Protein AF-0000000065941366 (afdb_homodimer)

Sequence (722 aa):
MSDAIRPQPGILDIALYEGGKSHVAGIQNALKLSSNENPFGPSPKAKEAFLRSVHTLHRYPSTDHAGLRHAIAEVHGLDPARVICGVGSDEIITFLCQAYAGPHTDVVFTEHGFLMYRISALAVGANPVEVPERERTTDVDAILAACTPHTRLVFLANPNNPTGTMIGQADLARLAAGLPAQAILVLDGAYAEYVPGYDAGRALIEERGNVVMTRTFSKIYGLGGLRVGWGYGPKAIIDVLNRIRGPFNLSTTQLETAEAAVRDQDHVARCRADNARWRIWLAEALAEIGVPSDTSMANFILARFSDTEEAEACDLHLQTQGLIVRRVAGYKLPHCLRITIGDEASCRRVAHAIGQFKRMRMSDAIRPQPGILDIALYEGGKSHVAGIQNALKLSSNENPFGPSPKAKEAFLRSVHTLHRYPSTDHAGLRHAIAEVHGLDPARVICGVGSDEIITFLCQAYAGPHTDVVFTEHGFLMYRISALAVGANPVEVPERERTTDVDAILAACTPHTRLVFLANPNNPTGTMIGQADLARLAAGLPAQAILVLDGAYAEYVPGYDAGRALIEERGNVVMTRTFSKIYGLGGLRVGWGYGPKAIIDVLNRIRGPFNLSTTQLETAEAAVRDQDHVARCRADNARWRIWLAEALAEIGVPSDTSMANFILARFSDTEEAEACDLHLQTQGLIVRRVAGYKLPHCLRITIGDEASCRRVAHAIGQFKRMR

InterPro domains:
  IPR004839 Aminotransferase, class I/classII, large domain [PF00155] (30-354)
  IPR005861 Histidinol-phosphate aminotransferase family [MF_01023] (6-358)
  IPR005861 Histidinol-phosphate aminotransferase family [TIGR01141] (10-356)
  IPR015421 Pyridoxal phosphate-dependent transferase, major domain [G3DSA:3.40.640.10] (42-264)
  IPR015422 Pyridoxal phosphate-dependent transferase, small domain [G3DSA:3.90.1150.10] (26-346)
  IPR015424 Pyridoxal phosphate-dependent transferase [SSF53383] (22-357)
  IPR050106 Histidinol-phosphate aminotransferase [PTHR43643] (26-358)

Solvent-accessible surface area (backbone atoms only — not comparable to full-atom values): 36279 Å² total; per-residue (Å²): 108,60,91,52,58,62,66,44,65,39,37,86,72,42,70,74,85,80,73,59,66,86,74,50,92,93,46,92,80,53,48,77,24,31,74,47,44,31,72,76,33,44,43,71,62,15,52,50,41,39,60,62,37,70,81,46,34,18,44,66,42,66,60,76,49,57,70,36,28,44,42,51,15,65,71,70,73,53,63,38,88,24,43,48,76,31,43,17,34,63,42,49,54,40,42,51,28,55,36,49,43,22,73,84,22,30,35,36,34,46,55,46,42,57,69,64,60,50,49,37,24,21,55,40,26,20,42,66,41,73,25,67,54,55,93,67,28,88,34,61,68,46,51,56,68,68,56,49,97,43,31,26,38,35,49,42,51,43,29,23,50,63,47,10,25,66,81,54,70,67,56,52,51,50,45,63,70,62,48,56,75,40,30,31,39,35,34,33,17,59,31,23,84,56,34,86,90,56,67,48,54,51,72,55,22,76,73,35,63,43,30,32,27,31,28,44,34,30,25,77,47,3,24,29,7,53,30,39,18,28,32,38,36,30,55,71,59,42,55,53,42,57,48,66,47,61,57,56,62,54,24,42,47,49,42,47,17,49,32,39,36,64,68,40,53,67,54,43,51,50,50,37,54,53,42,53,53,48,44,51,50,44,46,52,56,32,37,75,70,70,30,41,51,62,76,46,41,41,61,36,42,29,36,38,44,94,36,44,67,55,28,52,52,50,51,54,52,34,43,77,70,32,36,35,53,20,78,34,47,91,37,73,36,49,25,28,38,35,37,29,44,49,50,71,70,51,40,52,49,50,49,50,53,53,48,53,53,54,68,75,98,109,60,91,52,57,61,65,43,65,39,38,86,72,41,70,75,84,79,73,63,69,86,75,49,93,94,46,91,80,53,47,78,25,32,74,46,42,31,72,76,33,44,41,71,61,14,51,51,42,39,61,62,36,68,81,46,34,19,44,66,41,66,60,77,48,58,70,36,28,45,43,51,15,67,70,69,73,52,62,38,90,24,43,48,76,32,45,17,35,62,42,50,54,41,42,51,29,53,37,49,43,22,72,84,23,30,37,37,34,45,53,45,44,56,68,62,60,50,48,38,25,21,53,42,26,19,42,62,41,73,25,66,55,55,94,67,26,88,36,59,68,46,49,56,69,69,55,47,98,41,31,26,38,36,52,43,51,42,29,23,49,64,46,11,25,67,80,56,70,67,56,52,51,50,45,64,69,63,48,54,74,40,28,32,38,35,34,33,18,59,30,23,84,54,34,87,90,56,68,48,53,51,70,54,25,77,73,36,62,43,30,33,28,32,29,42,33,28,25,76,48,4,25,29,6,53,30,37,17,30,35,41,34,29,54,71,59,41,55,53,43,56,50,65,48,60,58,57,61,53,24,43,46,50,42,47,18,50,33,39,36,65,69,41,54,66,54,44,52,51,50,36,53,52,41,52,53,48,46,52,49,46,47,50,56,32,36,74,70,70,31,40,52,62,78,45,41,39,59,35,41,29,37,38,45,95,36,43,66,55,27,51,52,48,50,53,51,35,45,77,70,33,35,35,53,20,78,34,48,91,37,75,36,49,25,27,37,34,38,29,44,49,49,72,71,51,42,52,49,50,50,49,53,52,48,52,54,55,67,77,98

Structure (mmCIF, N/CA/C/O backbone):
data_AF-0000000065941366-model_v1
#
loop_
_entity.id
_entity.type
_entity.pdbx_description
1 polymer 'Histidinol-phosphate aminotransferase'
#
loop_
_atom_site.group_PDB
_atom_site.id
_atom_site.type_symbol
_atom_site.label_atom_id
_atom_site.label_alt_id
_atom_site.label_comp_id
_atom_site.label_asym_id
_atom_site.label_entity_id
_atom_site.label_seq_id
_atom_site.pdbx_PDB_ins_code
_atom_site.Cartn_x
_atom_site.Cartn_y
_atom_site.Cartn_z
_atom_site.occupancy
_atom_site.B_iso_or_equiv
_atom_site.auth_seq_id
_atom_site.auth_comp_id
_atom_site.auth_asym_id
_atom_site.auth_atom_id
_atom_site.pdbx_PDB_model_num
ATOM 1 N N . MET A 1 1 ? -13.133 2.463 -25.328 1 42.47 1 MET A N 1
ATOM 2 C CA . MET A 1 1 ? -13.719 1.763 -24.188 1 42.47 1 MET A CA 1
ATOM 3 C C . MET A 1 1 ? -15.188 1.45 -24.438 1 42.47 1 MET A C 1
ATOM 5 O O . MET A 1 1 ? -15.914 2.264 -25.016 1 42.47 1 MET A O 1
ATOM 9 N N . SER A 1 2 ? -15.492 0.205 -24.594 1 55.84 2 SER A N 1
ATOM 10 C CA . SER A 1 2 ? -16.922 -0.077 -24.734 1 55.84 2 SER A CA 1
ATOM 11 C C . SER A 1 2 ? -17.734 0.677 -23.703 1 55.84 2 SER A C 1
ATOM 13 O O . SER A 1 2 ? -17.281 0.891 -22.578 1 55.84 2 SER A O 1
ATOM 15 N N . ASP A 1 3 ? -18.594 1.556 -24.031 1 73.06 3 ASP A N 1
ATOM 16 C CA . ASP A 1 3 ? -19.562 2.311 -23.234 1 73.06 3 ASP A CA 1
ATOM 17 C C . ASP A 1 3 ? -20.156 1.446 -22.125 1 73.06 3 ASP A C 1
ATOM 19 O O . ASP A 1 3 ? -20.766 1.965 -21.188 1 73.06 3 ASP A O 1
ATOM 23 N N . ALA A 1 4 ? -19.703 0.08 -22.141 1 87.56 4 ALA A N 1
ATOM 24 C CA . ALA A 1 4 ? -20.359 -0.827 -21.219 1 87.56 4 ALA A CA 1
ATOM 25 C C . ALA A 1 4 ? -19.547 -0.993 -19.938 1 87.56 4 ALA A C 1
ATOM 27 O O . ALA A 1 4 ? -20.109 -1.324 -18.891 1 87.56 4 ALA A O 1
ATOM 28 N N . ILE A 1 5 ? -18.297 -0.745 -19.953 1 91.19 5 ILE A N 1
ATOM 29 C CA . ILE A 1 5 ? -17.453 -0.83 -18.766 1 91.19 5 ILE A CA 1
ATOM 30 C C . ILE A 1 5 ? -17.469 0.506 -18.031 1 91.19 5 ILE A C 1
ATOM 32 O O . ILE A 1 5 ? -16.891 1.489 -18.5 1 91.19 5 ILE A O 1
ATOM 36 N N . ARG A 1 6 ? -18.172 0.552 -16.906 1 89.25 6 ARG A N 1
ATOM 37 C CA . ARG A 1 6 ? -18.359 1.786 -16.141 1 89.25 6 ARG A CA 1
ATOM 38 C C . ARG A 1 6 ? -17.828 1.638 -14.719 1 89.25 6 ARG A C 1
ATOM 40 O O . ARG A 1 6 ? -18.203 0.695 -14.016 1 89.25 6 ARG A O 1
ATOM 47 N N . PRO A 1 7 ? -16.969 2.574 -14.305 1 90.12 7 PRO A N 1
ATOM 48 C CA . PRO A 1 7 ? -16.484 2.52 -12.922 1 90.12 7 PRO A CA 1
ATOM 49 C C . PRO A 1 7 ? -17.594 2.814 -11.906 1 90.12 7 PRO A C 1
ATOM 51 O O . PRO A 1 7 ? -18.656 3.314 -12.273 1 90.12 7 PRO A O 1
ATOM 54 N N . GLN A 1 8 ? -17.297 2.418 -10.672 1 88.88 8 GLN A N 1
ATOM 55 C CA . GLN A 1 8 ? -18.188 2.748 -9.57 1 88.88 8 GLN A CA 1
ATOM 56 C C . GLN A 1 8 ? -18.391 4.254 -9.461 1 88.88 8 GLN A C 1
ATOM 58 O O . GLN A 1 8 ? -17.5 5.035 -9.773 1 88.88 8 GLN A O 1
ATOM 63 N N . PRO A 1 9 ? -19.594 4.621 -9.023 1 84.12 9 PRO A N 1
ATOM 64 C CA . PRO A 1 9 ? -19.875 6.055 -8.922 1 84.12 9 PRO A CA 1
ATOM 65 C C . PRO A 1 9 ? -18.906 6.785 -7.996 1 84.12 9 PRO A C 1
ATOM 67 O O . PRO A 1 9 ? -18.391 6.191 -7.047 1 84.12 9 PRO A O 1
ATOM 70 N N . GLY A 1 10 ? -18.609 7.973 -8.258 1 84.12 10 GLY A N 1
ATOM 71 C CA . GLY A 1 10 ? -17.781 8.82 -7.418 1 84.12 10 GLY A CA 1
ATOM 72 C C . GLY A 1 10 ? -16.328 8.852 -7.855 1 84.12 10 GLY A C 1
ATOM 73 O O . GLY A 1 10 ? -15.617 9.828 -7.605 1 84.12 10 GLY A O 1
ATOM 74 N N . ILE A 1 11 ? -15.898 7.809 -8.539 1 85.25 11 ILE A N 1
ATOM 75 C CA . ILE A 1 11 ? -14.484 7.664 -8.859 1 85.25 11 ILE A CA 1
ATOM 76 C C . ILE A 1 11 ? -14.086 8.695 -9.914 1 85.25 11 ILE A C 1
ATOM 78 O O . ILE A 1 11 ? -13.023 9.305 -9.82 1 85.25 11 ILE A O 1
ATOM 82 N N . LEU A 1 12 ? -14.953 8.992 -10.875 1 83.06 12 LEU A N 1
ATOM 83 C CA . LEU A 1 12 ? -14.633 9.914 -11.953 1 83.06 12 LEU A CA 1
ATOM 84 C C . LEU A 1 12 ? -14.648 11.359 -11.461 1 83.06 12 LEU A C 1
ATOM 86 O O . LEU A 1 12 ? -14.148 12.258 -12.141 1 83.06 12 LEU A O 1
ATOM 90 N N . ASP A 1 13 ? -15.125 11.547 -10.242 1 81.19 13 ASP A N 1
ATOM 91 C CA . ASP A 1 13 ? -15.172 12.883 -9.648 1 81.19 13 ASP A CA 1
ATOM 92 C C . ASP A 1 13 ? -13.883 13.188 -8.891 1 81.19 13 ASP A C 1
ATOM 94 O O . ASP A 1 13 ? -13.695 14.297 -8.398 1 81.19 13 ASP A O 1
ATOM 98 N N . ILE A 1 14 ? -13.078 12.195 -8.875 1 81.38 14 ILE A N 1
ATOM 99 C CA . ILE A 1 14 ? -11.812 12.391 -8.18 1 81.38 14 ILE A CA 1
ATOM 100 C C . ILE A 1 14 ? -10.828 13.133 -9.086 1 81.38 14 ILE A C 1
ATOM 102 O O . ILE A 1 14 ? -10.508 12.656 -10.172 1 81.38 14 ILE A O 1
ATOM 106 N N . ALA A 1 15 ? -10.453 14.305 -8.625 1 75.19 15 ALA A N 1
ATOM 107 C CA . ALA A 1 15 ? -9.359 14.984 -9.312 1 75.19 15 ALA A CA 1
ATOM 108 C C . ALA A 1 15 ? -8.016 14.352 -8.953 1 75.19 15 ALA A C 1
ATOM 110 O O . ALA A 1 15 ? -7.82 13.891 -7.824 1 75.19 15 ALA A O 1
ATOM 111 N N . LEU A 1 16 ? -7.195 14.328 -9.969 1 68.69 16 LEU A N 1
ATOM 112 C CA . LEU A 1 16 ? -5.867 13.805 -9.688 1 68.69 16 LEU A CA 1
ATOM 113 C C . LEU A 1 16 ? -5.176 14.625 -8.602 1 68.69 16 LEU A C 1
ATOM 115 O O . LEU A 1 16 ? -5.324 15.844 -8.555 1 68.69 16 LEU A O 1
ATOM 119 N N . TYR A 1 17 ? -4.484 13.906 -7.754 1 70.56 17 TYR A N 1
ATOM 120 C CA . TYR A 1 17 ? -3.779 14.539 -6.645 1 70.56 17 TYR A CA 1
ATOM 121 C C . TYR A 1 17 ? -2.738 15.531 -7.152 1 70.56 17 TYR A C 1
ATOM 123 O O . TYR A 1 17 ? -1.982 15.227 -8.078 1 70.56 17 TYR A O 1
ATOM 131 N N . GLU A 1 18 ? -2.795 16.672 -6.699 1 67.44 18 GLU A N 1
ATOM 132 C CA . GLU A 1 18 ? -1.773 17.688 -6.973 1 67.44 18 GLU A CA 1
ATOM 133 C C . GLU A 1 18 ? -0.799 17.812 -5.805 1 67.44 18 GLU A C 1
ATOM 135 O O . GLU A 1 18 ? -1.126 18.422 -4.781 1 67.44 18 GLU A O 1
ATOM 140 N N . GLY A 1 19 ? 0.333 17.219 -5.977 1 65.5 19 GLY A N 1
ATOM 141 C CA . GLY A 1 19 ? 1.344 17.297 -4.934 1 65.5 19 GLY A CA 1
ATOM 142 C C . GLY A 1 19 ? 2.143 18.578 -4.965 1 65.5 19 GLY A C 1
ATOM 143 O O . GLY A 1 19 ? 1.927 19.438 -5.836 1 65.5 19 GLY A O 1
ATOM 144 N N . GLY A 1 20 ? 2.91 18.766 -3.967 1 68.38 20 GLY A N 1
ATOM 145 C CA . GLY A 1 20 ? 3.799 19.922 -3.961 1 68.38 20 GLY A CA 1
ATOM 146 C C . GLY A 1 20 ? 4.828 19.875 -5.074 1 68.38 20 GLY A C 1
ATOM 147 O O . GLY A 1 20 ? 5.223 18.812 -5.527 1 68.38 20 GLY A O 1
ATOM 148 N N . LYS A 1 21 ? 5.117 21.078 -5.559 1 72.19 21 LYS A N 1
ATOM 149 C CA . LYS A 1 21 ? 6.184 21.203 -6.547 1 72.19 21 LYS A CA 1
ATOM 150 C C . LYS A 1 21 ? 7.52 20.734 -5.977 1 72.19 21 LYS A C 1
ATOM 152 O O . LYS A 1 21 ? 7.816 20.984 -4.805 1 72.19 21 LYS A O 1
ATOM 157 N N . SER A 1 22 ? 8.227 19.891 -6.707 1 75.5 22 SER A N 1
ATOM 158 C CA . SER A 1 22 ? 9.5 19.375 -6.211 1 75.5 22 SER A CA 1
ATOM 159 C C . SER A 1 22 ? 10.664 19.891 -7.055 1 75.5 22 SER A C 1
ATOM 161 O O . SER A 1 22 ? 11.828 19.719 -6.68 1 75.5 22 SER A O 1
ATOM 163 N N . HIS A 1 23 ? 10.359 20.547 -8.102 1 77.75 23 HIS A N 1
ATOM 164 C CA . HIS A 1 23 ? 11.414 21.062 -8.969 1 77.75 23 HIS A CA 1
ATOM 165 C C . HIS A 1 23 ? 11.047 22.438 -9.523 1 77.75 23 HIS A C 1
ATOM 167 O O . HIS A 1 23 ? 9.867 22.766 -9.633 1 77.75 23 HIS A O 1
ATOM 173 N N . VAL A 1 24 ? 12.039 23.203 -9.555 1 74.69 24 VAL A N 1
ATOM 174 C CA . VAL A 1 24 ? 11.922 24.484 -10.258 1 74.69 24 VAL A CA 1
ATOM 175 C C . VAL A 1 24 ? 12.758 24.438 -11.531 1 74.69 24 VAL A C 1
ATOM 177 O O . VAL A 1 24 ? 13.938 24.062 -11.508 1 74.69 24 VAL A O 1
ATOM 180 N N . ALA A 1 25 ? 12.133 24.844 -12.625 1 71.69 25 ALA A N 1
ATOM 181 C CA . ALA A 1 25 ? 12.812 24.797 -13.914 1 71.69 25 ALA A CA 1
ATOM 182 C C . ALA A 1 25 ? 14.078 25.656 -13.906 1 71.69 25 ALA A C 1
ATOM 184 O O . ALA A 1 25 ? 14.047 26.812 -13.477 1 71.69 25 ALA A O 1
ATOM 185 N N . GLY A 1 26 ? 15.133 24.969 -14.195 1 74.25 26 GLY A N 1
ATOM 186 C CA . GLY A 1 26 ? 16.375 25.719 -14.367 1 74.25 26 GLY A CA 1
ATOM 187 C C . GLY A 1 26 ? 17.203 25.797 -13.094 1 74.25 26 GLY A C 1
ATOM 188 O O . GLY A 1 26 ? 18.297 26.344 -13.102 1 74.25 26 GLY A O 1
ATOM 189 N N . ILE A 1 27 ? 16.641 25.266 -12.016 1 80.12 27 ILE A N 1
ATOM 190 C CA . ILE A 1 27 ? 17.375 25.344 -10.75 1 80.12 27 ILE A CA 1
ATOM 191 C C . ILE A 1 27 ? 17.703 23.922 -10.258 1 80.12 27 ILE A C 1
ATOM 193 O O . ILE A 1 27 ? 16.797 23.125 -10.023 1 80.12 27 ILE A O 1
ATOM 197 N N . GLN A 1 28 ? 18.875 23.484 -10.117 1 73.25 28 GLN A N 1
ATOM 198 C CA . GLN A 1 28 ? 19.328 22.125 -9.82 1 73.25 28 GLN A CA 1
ATOM 199 C C . GLN A 1 28 ? 19.281 21.844 -8.32 1 73.25 28 GLN A C 1
ATOM 201 O O . GLN A 1 28 ? 18.984 20.719 -7.902 1 73.25 28 GLN A O 1
ATOM 206 N N . ASN A 1 29 ? 19.469 22.906 -7.398 1 83.31 29 ASN A N 1
ATOM 207 C CA . ASN A 1 29 ? 19.578 22.656 -5.965 1 83.31 29 ASN A CA 1
ATOM 208 C C . ASN A 1 29 ? 18.547 23.469 -5.18 1 83.31 29 ASN A C 1
ATOM 210 O O . ASN A 1 29 ? 18.891 24.156 -4.215 1 83.31 29 ASN A O 1
ATOM 214 N N . ALA A 1 30 ? 17.359 23.047 -5.582 1 91.5 30 ALA A N 1
ATOM 215 C CA . ALA A 1 30 ? 16.297 23.797 -4.914 1 91.5 30 ALA A CA 1
ATOM 216 C C . ALA A 1 30 ? 16.047 23.25 -3.51 1 91.5 30 ALA A C 1
ATOM 218 O O . ALA A 1 30 ? 16.125 22.047 -3.279 1 91.5 30 ALA A O 1
ATOM 219 N N . LEU A 1 31 ? 15.914 24.203 -2.588 1 95.44 31 LEU A N 1
ATOM 220 C CA . LEU A 1 31 ? 15.516 23.859 -1.228 1 95.44 31 LEU A CA 1
ATOM 221 C C . LEU A 1 31 ? 14.016 23.625 -1.146 1 95.44 31 LEU A C 1
ATOM 223 O O . LEU A 1 31 ? 13.227 24.547 -1.283 1 95.44 31 LEU A O 1
ATOM 227 N N . LYS A 1 32 ? 13.688 22.359 -0.963 1 95.56 32 LYS A N 1
ATOM 228 C CA . LYS A 1 32 ? 12.273 21.969 -0.928 1 95.56 32 LYS A CA 1
ATOM 229 C C . LYS A 1 32 ? 11.711 22.094 0.484 1 95.56 32 LYS A C 1
ATOM 231 O O . LYS A 1 32 ? 12.18 21.422 1.404 1 95.56 32 LYS A O 1
ATOM 236 N N . LEU A 1 33 ? 10.766 22.953 0.687 1 98.12 33 LEU A N 1
ATOM 237 C CA . LEU A 1 33 ? 10.055 23.188 1.939 1 98.12 33 LEU A CA 1
ATOM 238 C C . LEU A 1 33 ? 8.547 23.188 1.72 1 98.12 33 LEU A C 1
ATOM 240 O O . LEU A 1 33 ? 7.828 24 2.301 1 98.12 33 LEU A O 1
ATOM 244 N N . SER A 1 34 ? 8.102 22.25 0.856 1 97.19 34 SER A N 1
ATOM 245 C CA . SER A 1 34 ? 6.707 22.281 0.416 1 97.19 34 SER A CA 1
ATOM 246 C C . SER A 1 34 ? 5.953 21.031 0.891 1 97.19 34 SER A C 1
ATOM 248 O O . SER A 1 34 ? 4.738 20.938 0.709 1 97.19 34 SER A O 1
ATOM 250 N N . SER A 1 35 ? 6.586 20.047 1.577 1 96.62 35 SER A N 1
ATOM 251 C CA . SER A 1 35 ? 5.914 18.766 1.836 1 96.62 35 SER A CA 1
ATOM 252 C C . SER A 1 35 ? 6.074 18.344 3.291 1 96.62 35 SER A C 1
ATOM 254 O O . SER A 1 35 ? 5.91 17.172 3.623 1 96.62 35 SER A O 1
ATOM 256 N N . ASN A 1 36 ? 6.469 19.281 4.133 1 98.19 36 ASN A N 1
ATOM 257 C CA . ASN A 1 36 ? 6.555 19.062 5.57 1 98.19 36 ASN A CA 1
ATOM 258 C C . ASN A 1 36 ? 7.469 17.891 5.906 1 98.19 36 ASN A C 1
ATOM 260 O O . ASN A 1 36 ? 7.141 17.062 6.766 1 98.19 36 ASN A O 1
ATOM 264 N N . GLU A 1 37 ? 8.594 17.797 5.195 1 98 37 GLU A N 1
ATOM 265 C CA . GLU A 1 37 ? 9.578 16.75 5.418 1 98 37 GLU A CA 1
ATOM 266 C C . GLU A 1 37 ? 10.539 17.125 6.547 1 98 37 GLU A C 1
ATOM 268 O O . GLU A 1 37 ? 10.797 18.297 6.789 1 98 37 GLU A O 1
ATOM 273 N N . ASN A 1 38 ? 10.984 16.109 7.27 1 98.31 38 ASN A N 1
ATOM 274 C CA . ASN A 1 38 ? 11.969 16.328 8.32 1 98.31 38 ASN A CA 1
ATOM 275 C C . ASN A 1 38 ? 13.344 16.672 7.75 1 98.31 38 ASN A C 1
ATOM 277 O O . ASN A 1 38 ? 13.93 15.867 7.02 1 98.31 38 ASN A O 1
ATOM 281 N N . PRO A 1 39 ? 13.859 17.844 8.055 1 96.88 39 PRO A N 1
ATOM 282 C CA . PRO A 1 39 ? 15.141 18.25 7.461 1 96.88 39 PRO A CA 1
ATOM 283 C C . PRO A 1 39 ? 16.297 17.375 7.922 1 96.88 39 PRO A C 1
ATOM 285 O O . PRO A 1 39 ? 17.344 17.328 7.266 1 96.88 39 PRO A O 1
ATOM 288 N N . PHE A 1 40 ? 16.141 16.656 8.969 1 97.25 40 PHE A N 1
ATOM 289 C CA . PHE A 1 40 ? 17.234 15.859 9.516 1 97.25 40 PHE A CA 1
ATOM 290 C C . PHE A 1 40 ? 17.156 14.422 9.023 1 97.25 40 PHE A C 1
ATOM 292 O O . PHE A 1 40 ? 18.078 13.633 9.25 1 97.25 40 PHE A O 1
ATOM 299 N N . GLY A 1 41 ? 16.062 14.055 8.414 1 97.94 41 GLY A N 1
ATOM 300 C CA . GLY A 1 41 ? 15.906 12.68 7.965 1 97.94 41 GLY A CA 1
ATOM 301 C C . GLY A 1 41 ? 15.695 11.703 9.109 1 97.94 41 GLY A C 1
ATOM 302 O O . GLY A 1 41 ? 15.398 12.109 10.234 1 97.94 41 GLY A O 1
ATOM 303 N N . PRO A 1 42 ? 15.734 10.391 8.789 1 98.56 42 PRO A N 1
ATOM 304 C CA . PRO A 1 42 ? 15.562 9.375 9.828 1 98.56 42 PRO A CA 1
ATOM 305 C C . PRO A 1 42 ? 16.781 9.258 10.75 1 98.56 42 PRO A C 1
ATOM 307 O O . PRO A 1 42 ? 17.875 9.711 10.391 1 98.56 42 PRO A O 1
ATOM 310 N N . SER A 1 43 ? 16.594 8.672 11.891 1 98.56 43 SER A N 1
ATOM 311 C CA . SER A 1 43 ? 17.688 8.438 12.828 1 98.56 43 SER A CA 1
ATOM 312 C C . SER A 1 43 ? 18.734 7.504 12.242 1 98.56 43 SER A C 1
ATOM 314 O O . SER A 1 43 ? 18.422 6.691 11.367 1 98.56 43 SER A O 1
ATOM 316 N N . PRO A 1 44 ? 19.953 7.598 12.742 1 98.31 44 PRO A N 1
ATOM 317 C CA . PRO A 1 44 ? 20.984 6.652 12.312 1 98.31 44 PRO A CA 1
ATOM 318 C C . PRO A 1 44 ? 20.594 5.195 12.562 1 98.31 44 PRO A C 1
ATOM 320 O O . PRO A 1 44 ? 20.922 4.316 11.758 1 98.31 44 PRO A O 1
ATOM 323 N N . LYS A 1 45 ? 19.844 4.938 13.641 1 98.69 45 LYS A N 1
ATOM 324 C CA . LYS A 1 45 ? 19.391 3.582 13.945 1 98.69 45 LYS A CA 1
ATOM 325 C C . LYS A 1 45 ? 18.406 3.084 12.883 1 98.69 45 LYS A C 1
ATOM 327 O O . LYS A 1 45 ? 18.438 1.911 12.508 1 98.69 45 LYS A O 1
ATOM 332 N N . ALA A 1 46 ? 17.516 3.936 12.422 1 98.81 46 ALA A N 1
ATOM 333 C CA . ALA A 1 46 ? 16.578 3.588 11.352 1 98.81 46 ALA A CA 1
ATOM 334 C C . ALA A 1 46 ? 17.312 3.312 10.047 1 98.81 46 ALA A C 1
ATOM 336 O O . ALA A 1 46 ? 17 2.355 9.336 1 98.81 46 ALA A O 1
ATOM 337 N N . LYS A 1 47 ? 18.328 4.145 9.719 1 98.69 47 LYS A N 1
ATOM 338 C CA . LYS A 1 47 ? 19.125 3.941 8.508 1 98.69 47 LYS A CA 1
ATOM 339 C C . LYS A 1 47 ? 19.859 2.604 8.547 1 98.69 47 LYS A C 1
ATOM 341 O O . LYS A 1 47 ? 19.953 1.911 7.527 1 98.69 47 LYS A O 1
ATOM 346 N N . GLU A 1 48 ? 20.375 2.262 9.703 1 98.69 48 GLU A N 1
ATOM 347 C CA . GLU A 1 48 ? 21.062 0.985 9.859 1 98.69 48 GLU A CA 1
ATOM 348 C C . GLU A 1 48 ? 20.109 -0.188 9.617 1 98.69 48 GLU A C 1
ATOM 350 O O . GLU A 1 48 ? 20.469 -1.151 8.938 1 98.69 48 GLU A O 1
ATOM 355 N N . ALA A 1 49 ? 18.938 -0.135 10.219 1 98.69 49 ALA A N 1
ATOM 356 C CA . ALA A 1 49 ? 17.938 -1.18 10.016 1 98.69 49 ALA A CA 1
ATOM 357 C C . ALA A 1 49 ? 17.562 -1.306 8.539 1 98.69 49 ALA A C 1
ATOM 359 O O . ALA A 1 49 ? 17.438 -2.416 8.023 1 98.69 49 ALA A O 1
ATOM 360 N N . PHE A 1 50 ? 17.5 -0.139 7.891 1 98.75 50 PHE A N 1
ATOM 361 C CA . PHE A 1 50 ? 17.203 -0.108 6.461 1 98.75 50 PHE A CA 1
ATOM 362 C C . PHE A 1 50 ? 18.281 -0.846 5.676 1 98.75 50 PHE A C 1
ATOM 364 O O . PHE A 1 50 ? 17.984 -1.729 4.871 1 98.75 50 PHE A O 1
ATOM 371 N N . LEU A 1 51 ? 19.453 -0.505 5.914 1 98.69 51 LEU A N 1
ATOM 372 C CA . LEU A 1 51 ? 20.578 -1.063 5.164 1 98.69 51 LEU A CA 1
ATOM 373 C C . LEU A 1 51 ? 20.688 -2.568 5.391 1 98.69 51 LEU A C 1
ATOM 375 O O . LEU A 1 51 ? 21 -3.318 4.461 1 98.69 51 LEU A O 1
ATOM 379 N N . ARG A 1 52 ? 20.375 -3.07 6.523 1 98.06 52 ARG A N 1
ATOM 380 C CA . ARG A 1 52 ? 20.469 -4.488 6.852 1 98.06 52 ARG A CA 1
ATOM 381 C C . ARG A 1 52 ? 19.422 -5.293 6.098 1 98.06 52 ARG A C 1
ATOM 383 O O . ARG A 1 52 ? 19.625 -6.473 5.797 1 98.06 52 ARG A O 1
ATOM 390 N N . SER A 1 53 ? 18.344 -4.66 5.738 1 97.81 53 SER A N 1
ATOM 391 C CA . SER A 1 53 ? 17.219 -5.371 5.129 1 97.81 53 SER A CA 1
ATOM 392 C C . SER A 1 53 ? 17.531 -5.762 3.689 1 97.81 53 SER A C 1
ATOM 394 O O . SER A 1 53 ? 16.812 -6.566 3.092 1 97.81 53 SER A O 1
ATOM 396 N N . VAL A 1 54 ? 18.703 -5.27 3.131 1 98 54 VAL A N 1
ATOM 397 C CA . VAL A 1 54 ? 19.078 -5.547 1.75 1 98 54 VAL A CA 1
ATOM 398 C C . VAL A 1 54 ? 19.266 -7.051 1.557 1 98 54 VAL A C 1
ATOM 400 O O . VAL A 1 54 ? 19.062 -7.57 0.454 1 98 54 VAL A O 1
ATOM 403 N N . HIS A 1 55 ? 19.438 -7.797 2.611 1 95.69 55 HIS A N 1
ATOM 404 C CA . HIS A 1 55 ? 19.797 -9.211 2.541 1 95.69 55 HIS A CA 1
ATOM 405 C C . HIS A 1 55 ? 18.547 -10.086 2.449 1 95.69 55 HIS A C 1
ATOM 407 O O . HIS A 1 55 ? 18.641 -11.273 2.145 1 95.69 55 HIS A O 1
ATOM 413 N N . THR A 1 56 ? 17.375 -9.531 2.602 1 94.88 56 THR A N 1
ATOM 414 C CA . THR A 1 56 ? 16.172 -10.352 2.643 1 94.88 56 THR A CA 1
ATOM 415 C C . THR A 1 56 ? 15.094 -9.773 1.73 1 94.88 56 THR A C 1
ATOM 417 O O . THR A 1 56 ? 13.906 -9.945 1.981 1 94.88 56 THR A O 1
ATOM 420 N N . LEU A 1 57 ? 15.477 -9.055 0.703 1 97.56 57 LEU A N 1
ATOM 421 C CA . LEU A 1 57 ? 14.539 -8.375 -0.186 1 97.56 57 LEU A CA 1
ATOM 422 C C . LEU A 1 57 ? 13.664 -9.383 -0.922 1 97.56 57 LEU A C 1
ATOM 424 O O . LEU A 1 57 ? 12.602 -9.031 -1.434 1 97.56 57 LEU A O 1
ATOM 428 N N . HIS A 1 58 ? 14.062 -10.656 -0.984 1 96.94 58 HIS A N 1
ATOM 429 C CA . HIS A 1 58 ? 13.32 -11.672 -1.728 1 96.94 58 HIS A CA 1
ATOM 430 C C . HIS A 1 58 ? 12.336 -12.398 -0.823 1 96.94 58 HIS A C 1
ATOM 432 O O . HIS A 1 58 ? 11.469 -13.141 -1.307 1 96.94 58 HIS A O 1
ATOM 438 N N . ARG A 1 59 ? 12.438 -12.211 0.459 1 95.5 59 ARG A N 1
ATOM 439 C CA . ARG A 1 59 ? 11.586 -12.914 1.415 1 95.5 59 ARG A CA 1
ATOM 440 C C . ARG A 1 59 ? 10.328 -12.102 1.723 1 95.5 59 ARG A C 1
ATOM 442 O O . ARG A 1 59 ? 10.414 -10.922 2.057 1 95.5 59 ARG A O 1
ATOM 449 N N . TYR A 1 60 ? 9.18 -12.75 1.62 1 95.06 60 TYR A N 1
ATOM 450 C CA . TYR A 1 60 ? 7.922 -12.086 1.946 1 95.06 60 TYR A CA 1
ATOM 451 C C . TYR A 1 60 ? 7.902 -11.641 3.404 1 95.06 60 TYR A C 1
ATOM 453 O O . TYR A 1 60 ? 8.406 -12.352 4.281 1 95.06 60 TYR A O 1
ATOM 461 N N . PRO A 1 61 ? 7.309 -10.516 3.654 1 94.75 61 PRO A N 1
ATOM 462 C CA . PRO A 1 61 ? 7.188 -10.016 5.027 1 94.75 61 PRO A CA 1
ATOM 463 C C . PRO A 1 61 ? 6.16 -10.797 5.848 1 94.75 61 PRO A C 1
ATOM 465 O O . PRO A 1 61 ? 5.379 -11.57 5.289 1 94.75 61 PRO A O 1
ATOM 468 N N . SER A 1 62 ? 6.332 -10.586 7.129 1 89.75 62 SER A N 1
ATOM 469 C CA . SER A 1 62 ? 5.238 -11.047 7.973 1 89.75 62 SER A CA 1
ATOM 470 C C . SER A 1 62 ? 3.93 -10.352 7.621 1 89.75 62 SER A C 1
ATOM 472 O O . SER A 1 62 ? 3.93 -9.188 7.215 1 89.75 62 SER A O 1
ATOM 474 N N . THR A 1 63 ? 2.857 -11.047 7.84 1 90.88 63 THR A N 1
ATOM 475 C CA . THR A 1 63 ? 1.567 -10.5 7.438 1 90.88 63 THR A CA 1
ATOM 476 C C . THR A 1 63 ? 0.896 -9.789 8.609 1 90.88 63 THR A C 1
ATOM 478 O O . THR A 1 63 ? -0.012 -8.977 8.414 1 90.88 63 THR A O 1
ATOM 481 N N . ASP A 1 64 ? 1.369 -10.047 9.828 1 92.19 64 ASP A N 1
ATOM 482 C CA . ASP A 1 64 ? 0.646 -9.508 10.977 1 92.19 64 ASP A CA 1
ATOM 483 C C . ASP A 1 64 ? 1.306 -8.234 11.484 1 92.19 64 ASP A C 1
ATOM 485 O O . ASP A 1 64 ? 0.779 -7.57 12.383 1 92.19 64 ASP A O 1
ATOM 489 N N . HIS A 1 65 ? 2.496 -7.883 11 1 96.5 65 HIS A N 1
ATOM 490 C CA . HIS A 1 65 ? 3.211 -6.668 11.375 1 96.5 65 HIS A CA 1
ATOM 491 C C . HIS A 1 65 ? 3.518 -6.648 12.867 1 96.5 65 HIS A C 1
ATOM 493 O O . HIS A 1 65 ? 3.564 -5.582 13.484 1 96.5 65 HIS A O 1
ATOM 499 N N . ALA A 1 66 ? 3.678 -7.828 13.492 1 96.44 66 ALA A N 1
ATOM 500 C CA . ALA A 1 66 ? 3.738 -7.938 14.945 1 96.44 66 ALA A CA 1
ATOM 501 C C . ALA A 1 66 ? 4.891 -7.113 15.508 1 96.44 66 ALA A C 1
ATOM 503 O O . ALA A 1 66 ? 4.727 -6.395 16.5 1 96.44 66 ALA A O 1
ATOM 504 N N . GLY A 1 67 ? 6.074 -7.254 14.883 1 97.88 67 GLY A N 1
ATOM 505 C CA . GLY A 1 67 ? 7.219 -6.5 15.375 1 97.88 67 GLY A CA 1
ATOM 506 C C . GLY A 1 67 ? 6.961 -5.008 15.461 1 97.88 67 GLY A C 1
ATOM 507 O O . GLY A 1 67 ? 7.203 -4.391 16.5 1 97.88 67 GLY A O 1
ATOM 508 N N . LEU A 1 68 ? 6.438 -4.395 14.43 1 98.69 68 LEU A N 1
ATOM 509 C CA . LEU A 1 68 ? 6.176 -2.961 14.383 1 98.69 68 LEU A CA 1
ATOM 510 C C . LEU A 1 68 ? 5.035 -2.588 15.328 1 98.69 68 LEU A C 1
ATOM 512 O O . LEU A 1 68 ? 5.121 -1.59 16.047 1 98.69 68 LEU A O 1
ATOM 516 N N . ARG A 1 69 ? 3.945 -3.369 15.32 1 98.69 69 ARG A N 1
ATOM 517 C CA . ARG A 1 69 ? 2.834 -3.104 16.219 1 98.69 69 ARG A CA 1
ATOM 518 C C . ARG A 1 69 ? 3.303 -3.07 17.672 1 98.69 69 ARG A C 1
ATOM 520 O O . ARG A 1 69 ? 2.908 -2.189 18.438 1 98.69 69 ARG A O 1
ATOM 527 N N . HIS A 1 70 ? 4.164 -3.998 18.062 1 98.69 70 HIS A N 1
ATOM 528 C CA . HIS A 1 70 ? 4.66 -4.059 19.438 1 98.69 70 HIS A CA 1
ATOM 529 C C . HIS A 1 70 ? 5.57 -2.871 19.734 1 98.69 70 HIS A C 1
ATOM 531 O O . HIS A 1 70 ? 5.523 -2.32 20.844 1 98.69 70 HIS A O 1
ATOM 537 N N . ALA A 1 71 ? 6.402 -2.51 18.797 1 98.88 71 ALA A N 1
ATOM 538 C CA . ALA A 1 71 ? 7.281 -1.36 19 1 98.88 71 ALA A CA 1
ATOM 539 C C . ALA A 1 71 ? 6.473 -0.084 19.234 1 98.88 71 ALA A C 1
ATOM 541 O O . ALA A 1 71 ? 6.766 0.691 20.141 1 98.88 71 ALA A O 1
ATOM 542 N N . ILE A 1 72 ? 5.453 0.141 18.422 1 98.81 72 ILE A N 1
ATOM 543 C CA . ILE A 1 72 ? 4.578 1.3 18.547 1 98.81 72 ILE A CA 1
ATOM 544 C C . ILE A 1 72 ? 3.883 1.275 19.906 1 98.81 72 ILE A C 1
ATOM 546 O O . ILE A 1 72 ? 3.846 2.289 20.609 1 98.81 72 ILE A O 1
ATOM 550 N N . ALA A 1 73 ? 3.369 0.118 20.234 1 98.69 73 ALA A N 1
ATOM 551 C CA . ALA A 1 73 ? 2.65 -0.043 21.484 1 98.69 73 ALA A CA 1
ATOM 552 C C . ALA A 1 73 ? 3.561 0.247 22.672 1 98.69 73 ALA A C 1
ATOM 554 O O . ALA A 1 73 ? 3.139 0.876 23.656 1 98.69 73 ALA A O 1
ATOM 555 N N . GLU A 1 74 ? 4.754 -0.24 22.609 1 98.5 74 GLU A N 1
ATOM 556 C CA . GLU A 1 74 ? 5.738 -0.019 23.672 1 98.5 74 GLU A CA 1
ATOM 557 C C . GLU A 1 74 ? 6.012 1.469 23.875 1 98.5 74 GLU A C 1
ATOM 559 O O . GLU A 1 74 ? 6 1.962 25 1 98.5 74 GLU A O 1
ATOM 564 N N . VAL A 1 75 ? 6.16 2.178 22.875 1 98.25 75 VAL A N 1
ATOM 565 C CA . VAL A 1 75 ? 6.574 3.574 22.922 1 98.25 75 VAL A CA 1
ATOM 566 C C . VAL A 1 75 ? 5.395 4.449 23.344 1 98.25 75 VAL A C 1
ATOM 568 O O . VAL A 1 75 ? 5.562 5.414 24.094 1 98.25 75 VAL A O 1
ATOM 571 N N . HIS A 1 76 ? 4.184 4.113 22.922 1 97.88 76 HIS A N 1
ATOM 572 C CA . HIS A 1 76 ? 3.039 5 23.109 1 97.88 76 HIS A CA 1
ATOM 573 C C . HIS A 1 76 ? 2.121 4.488 24.203 1 97.88 76 HIS A C 1
ATOM 575 O O . HIS A 1 76 ? 1.118 5.125 24.531 1 97.88 76 HIS A O 1
ATOM 581 N N . GLY A 1 77 ? 2.453 3.369 24.812 1 97.69 77 GLY A N 1
ATOM 582 C CA . GLY A 1 77 ? 1.622 2.809 25.859 1 97.69 77 GLY A CA 1
ATOM 583 C C . GLY A 1 77 ? 0.272 2.328 25.359 1 97.69 77 GLY A C 1
ATOM 584 O O . GLY A 1 77 ? -0.766 2.693 25.922 1 97.69 77 GLY A O 1
ATOM 585 N N . LEU A 1 78 ? 0.281 1.486 24.344 1 98.62 78 LEU A N 1
ATOM 586 C CA . LEU A 1 78 ? -0.949 1.031 23.703 1 98.62 78 LEU A CA 1
ATOM 587 C C . LEU A 1 78 ? -1.065 -0.488 23.781 1 98.62 78 LEU A C 1
ATOM 589 O O . LEU A 1 78 ? -0.124 -1.17 24.188 1 98.62 78 LEU A O 1
ATOM 593 N N . ASP A 1 79 ? -2.24 -1.019 23.484 1 98.5 79 ASP A N 1
ATOM 594 C CA . ASP A 1 79 ? -2.449 -2.434 23.188 1 98.5 79 ASP A CA 1
ATOM 595 C C . ASP A 1 79 ? -2.051 -2.756 21.75 1 98.5 79 ASP A C 1
ATOM 597 O O . ASP A 1 79 ? -2.691 -2.291 20.797 1 98.5 79 ASP A O 1
ATOM 601 N N . PRO A 1 80 ? -1.035 -3.564 21.578 1 98.56 80 PRO A N 1
ATOM 602 C CA . PRO A 1 80 ? -0.572 -3.838 20.219 1 98.56 80 PRO A CA 1
ATOM 603 C C . PRO A 1 80 ? -1.646 -4.488 19.359 1 98.56 80 PRO A C 1
ATOM 605 O O . PRO A 1 80 ? -1.621 -4.352 18.125 1 98.56 80 PRO A O 1
ATOM 608 N N . ALA A 1 81 ? -2.617 -5.191 19.922 1 97.75 81 ALA A N 1
ATOM 609 C CA . ALA A 1 81 ? -3.684 -5.859 19.172 1 97.75 81 ALA A CA 1
ATOM 610 C C . ALA A 1 81 ? -4.629 -4.844 18.547 1 97.75 81 ALA A C 1
ATOM 612 O O . ALA A 1 81 ? -5.426 -5.191 17.656 1 97.75 81 ALA A O 1
ATOM 613 N N . ARG A 1 82 ? -4.523 -3.582 19 1 98.44 82 ARG A N 1
ATOM 614 C CA . ARG A 1 82 ? -5.406 -2.531 18.5 1 98.44 82 ARG A CA 1
ATOM 615 C C . ARG A 1 82 ? -4.652 -1.557 17.609 1 98.44 82 ARG A C 1
ATOM 617 O O . ARG A 1 82 ? -5.137 -0.461 17.312 1 98.44 82 ARG A O 1
ATOM 624 N N . VAL A 1 83 ? -3.404 -1.954 17.234 1 98.75 83 VAL A N 1
ATOM 625 C CA . VAL A 1 83 ? -2.592 -1.165 16.328 1 98.75 83 VAL A CA 1
ATOM 626 C C . VAL A 1 83 ? -2.672 -1.763 14.922 1 98.75 83 VAL A C 1
ATOM 628 O O . VAL A 1 83 ? -2.561 -2.979 14.75 1 98.75 83 VAL A O 1
ATOM 631 N N . ILE A 1 84 ? -2.932 -0.926 13.906 1 98.5 84 ILE A N 1
ATOM 632 C CA . ILE A 1 84 ? -2.875 -1.336 12.5 1 98.5 84 ILE A CA 1
ATOM 633 C C . ILE A 1 84 ? -1.817 -0.517 11.766 1 98.5 84 ILE A C 1
ATOM 635 O O . ILE A 1 84 ? -1.635 0.67 12.055 1 98.5 84 ILE A O 1
ATOM 639 N N . CYS A 1 85 ? -1.08 -1.142 10.859 1 98.62 85 CYS A N 1
ATOM 640 C CA . CYS A 1 85 ? -0.048 -0.458 10.094 1 98.62 85 CYS A CA 1
ATOM 641 C C . CYS A 1 85 ? -0.44 -0.361 8.625 1 98.62 85 CYS A C 1
ATOM 643 O O . CYS A 1 85 ? -1.153 -1.224 8.109 1 98.62 85 CYS A O 1
ATOM 645 N N . GLY A 1 86 ? -0.02 0.7 7.984 1 98.19 86 GLY A N 1
ATOM 646 C CA . GLY A 1 86 ? -0.361 0.931 6.59 1 98.19 86 GLY A CA 1
ATOM 647 C C . GLY A 1 86 ? 0.702 1.708 5.836 1 98.19 86 GLY A C 1
ATOM 648 O O . GLY A 1 86 ? 1.657 2.205 6.434 1 98.19 86 GLY A O 1
ATOM 649 N N . VAL A 1 87 ? 0.569 1.748 4.512 1 98.06 87 VAL A N 1
ATOM 650 C CA . VAL A 1 87 ? 1.429 2.549 3.645 1 98.06 87 VAL A CA 1
ATOM 651 C C . VAL A 1 87 ? 1.138 4.031 3.855 1 98.06 87 VAL A C 1
ATOM 653 O O . VAL A 1 87 ? 0.445 4.656 3.049 1 98.06 87 VAL A O 1
ATOM 656 N N . GLY A 1 88 ? 1.757 4.57 4.906 1 97.38 88 GLY A N 1
ATOM 657 C CA . GLY A 1 88 ? 1.341 5.875 5.398 1 97.38 88 GLY A CA 1
ATOM 658 C C . GLY A 1 88 ? -0.006 5.848 6.094 1 97.38 88 GLY A C 1
ATOM 659 O O . GLY A 1 88 ? -0.737 4.859 6.008 1 97.38 88 GLY A O 1
ATOM 660 N N . SER A 1 89 ? -0.276 6.945 6.805 1 97.69 89 SER A N 1
ATOM 661 C CA . SER A 1 89 ? -1.602 7.035 7.406 1 97.69 89 SER A CA 1
ATOM 662 C C . SER A 1 89 ? -2.688 7.152 6.344 1 97.69 89 SER A C 1
ATOM 664 O O . SER A 1 89 ? -3.859 6.879 6.609 1 97.69 89 SER A O 1
ATOM 666 N N . ASP A 1 90 ? -2.303 7.5 5.113 1 96.56 90 ASP A N 1
ATOM 667 C CA . ASP A 1 90 ? -3.234 7.594 3.994 1 96.56 90 ASP A CA 1
ATOM 668 C C . ASP A 1 90 ? -3.971 6.273 3.779 1 96.56 90 ASP A C 1
ATOM 670 O O . ASP A 1 90 ? -5.176 6.266 3.512 1 96.56 90 ASP A O 1
ATOM 674 N N . GLU A 1 91 ? -3.221 5.219 3.908 1 97.56 91 GLU A N 1
ATOM 675 C CA . GLU A 1 91 ? -3.865 3.934 3.654 1 97.56 91 GLU A CA 1
ATOM 676 C C . GLU A 1 91 ? -4.891 3.607 4.734 1 97.56 91 GLU A C 1
ATOM 678 O O . GLU A 1 91 ? -5.93 3.002 4.449 1 97.56 91 GLU A O 1
ATOM 683 N N . ILE A 1 92 ? -4.621 4.008 5.965 1 98.38 92 ILE A N 1
ATOM 684 C CA . ILE A 1 92 ? -5.574 3.779 7.047 1 98.38 92 ILE A CA 1
ATOM 685 C C . ILE A 1 92 ? -6.84 4.598 6.805 1 98.38 92 ILE A C 1
ATOM 687 O O . ILE A 1 92 ? -7.949 4.117 7.035 1 98.38 92 ILE A O 1
ATOM 691 N N . ILE A 1 93 ? -6.668 5.836 6.355 1 98.38 93 ILE A N 1
ATOM 692 C CA . ILE A 1 93 ? -7.801 6.684 5.996 1 98.38 93 ILE A CA 1
ATOM 693 C C . ILE A 1 93 ? -8.625 6 4.91 1 98.38 93 ILE A C 1
ATOM 695 O O . ILE A 1 93 ? -9.859 5.949 5 1 98.38 93 ILE A O 1
ATOM 699 N N . THR A 1 94 ? -7.965 5.43 3.959 1 97 94 THR A N 1
ATOM 700 C CA . THR A 1 94 ? -8.625 4.719 2.873 1 97 94 THR A CA 1
ATOM 701 C C . THR A 1 94 ? -9.406 3.518 3.408 1 97 94 THR A C 1
ATOM 703 O O . THR A 1 94 ? -10.555 3.299 3.029 1 97 94 THR A O 1
ATOM 706 N N . PHE A 1 95 ? -8.773 2.729 4.336 1 97.12 95 PHE A N 1
ATOM 707 C CA . PHE A 1 95 ? -9.438 1.574 4.93 1 97.12 95 PHE A CA 1
ATOM 708 C C . PHE A 1 95 ? -10.711 1.998 5.648 1 97.12 95 PHE A C 1
ATOM 710 O O . PHE A 1 95 ? -11.742 1.334 5.535 1 97.12 95 PHE A O 1
ATOM 717 N N . LEU A 1 96 ? -10.609 3.078 6.379 1 98.44 96 LEU A N 1
ATOM 718 C CA . LEU A 1 96 ? -11.75 3.555 7.148 1 98.44 96 LEU A CA 1
ATOM 719 C C . LEU A 1 96 ? -12.906 3.926 6.223 1 98.44 96 LEU A C 1
ATOM 721 O O . LEU A 1 96 ? -14.062 3.566 6.488 1 98.44 96 LEU A O 1
ATOM 725 N N . CYS A 1 97 ? -12.625 4.594 5.168 1 97.56 97 CYS A N 1
ATOM 726 C CA . CYS A 1 97 ? -13.672 4.949 4.211 1 97.56 97 CYS A CA 1
ATOM 727 C C . CYS A 1 97 ? -14.258 3.707 3.555 1 97.56 97 CYS A C 1
ATOM 729 O O . CYS A 1 97 ? -15.477 3.57 3.455 1 97.56 97 CYS A O 1
ATOM 731 N N . GLN A 1 98 ? -13.414 2.801 3.156 1 95 98 GLN A N 1
ATOM 732 C CA . GLN A 1 98 ? -13.859 1.573 2.508 1 95 98 GLN A CA 1
ATOM 733 C C . GLN A 1 98 ? -14.75 0.753 3.436 1 95 98 GLN A C 1
ATOM 735 O O . GLN A 1 98 ? -15.742 0.165 2.994 1 95 98 GLN A O 1
ATOM 740 N N . ALA A 1 99 ? -14.383 0.739 4.648 1 96.25 99 ALA A N 1
ATOM 741 C CA . ALA A 1 99 ? -15.055 -0.125 5.617 1 96.25 99 ALA A CA 1
ATOM 742 C C . ALA A 1 99 ? -16.391 0.469 6.047 1 96.25 99 ALA A C 1
ATOM 744 O O . ALA A 1 99 ? -17.344 -0.264 6.316 1 96.25 99 ALA A O 1
ATOM 745 N N . TYR A 1 100 ? -16.5 1.835 6.098 1 97.5 100 TYR A N 1
ATOM 746 C CA . TYR A 1 100 ? -17.625 2.355 6.867 1 97.5 100 TYR A CA 1
ATOM 747 C C . TYR A 1 100 ? -18.422 3.377 6.055 1 97.5 100 TYR A C 1
ATOM 749 O O . TYR A 1 100 ? -19.484 3.828 6.48 1 97.5 100 TYR A O 1
ATOM 757 N N . ALA A 1 101 ? -17.922 3.773 4.918 1 96.25 101 ALA A N 1
ATOM 758 C CA . ALA A 1 101 ? -18.641 4.746 4.09 1 96.25 101 ALA A CA 1
ATOM 759 C C . ALA A 1 101 ? -18.969 4.16 2.719 1 96.25 101 ALA A C 1
ATOM 761 O O . ALA A 1 101 ? -18.484 3.086 2.361 1 96.25 101 ALA A O 1
ATOM 762 N N . GLY A 1 102 ? -19.828 4.785 1.963 1 93.75 102 GLY A N 1
ATOM 763 C CA . GLY A 1 102 ? -20.312 4.383 0.649 1 93.75 102 GLY A CA 1
ATOM 764 C C . GLY A 1 102 ? -21.422 5.27 0.122 1 93.75 102 GLY A C 1
ATOM 765 O O . GLY A 1 102 ? -21.656 6.359 0.644 1 93.75 102 GLY A O 1
ATOM 766 N N . PRO A 1 103 ? -22.047 4.781 -0.958 1 91.94 103 PRO A N 1
ATOM 767 C CA . PRO A 1 103 ? -23.156 5.562 -1.51 1 91.94 103 PRO A CA 1
ATOM 768 C C . PRO A 1 103 ? -24.203 5.91 -0.463 1 91.94 103 PRO A C 1
ATOM 770 O O . PRO A 1 103 ? -24.562 5.066 0.364 1 91.94 103 PRO A O 1
ATOM 773 N N . HIS A 1 104 ? -24.578 7.16 -0.398 1 94.25 104 HIS A N 1
ATOM 774 C CA . HIS A 1 104 ? -25.672 7.684 0.421 1 94.25 104 HIS A CA 1
ATOM 775 C C . HIS A 1 104 ? -25.219 7.891 1.863 1 94.25 104 HIS A C 1
ATOM 777 O O . HIS A 1 104 ? -26.062 8.039 2.762 1 94.25 104 HIS A O 1
ATOM 783 N N . THR A 1 105 ? -23.922 7.82 2.084 1 96.94 105 THR A N 1
ATOM 784 C CA . THR A 1 105 ? -23.391 8.172 3.391 1 96.94 105 THR A CA 1
ATOM 785 C C . THR A 1 105 ? -22.516 9.414 3.299 1 96.94 105 THR A C 1
ATOM 787 O O . THR A 1 105 ? -22.125 9.828 2.203 1 96.94 105 THR A O 1
ATOM 790 N N . ASP A 1 106 ? -22.297 10.023 4.477 1 98.5 106 ASP A N 1
ATOM 791 C CA . ASP A 1 106 ? -21.562 11.289 4.523 1 98.5 106 ASP A CA 1
ATOM 792 C C . ASP A 1 106 ? -20.234 11.125 5.27 1 98.5 106 ASP A C 1
ATOM 794 O O . ASP A 1 106 ? -20.172 10.398 6.266 1 98.5 106 ASP A O 1
ATOM 798 N N . VAL A 1 107 ? -19.234 11.758 4.738 1 98.81 107 VAL A N 1
ATOM 799 C CA . VAL A 1 107 ? -17.938 11.93 5.395 1 98.81 107 VAL A CA 1
ATOM 800 C C . VAL A 1 107 ? -17.688 13.406 5.664 1 98.81 107 VAL A C 1
ATOM 802 O O . VAL A 1 107 ? -17.609 14.211 4.73 1 98.81 107 VAL A O 1
ATOM 805 N N . VAL A 1 108 ? -17.547 13.75 6.945 1 98.94 108 VAL A N 1
ATOM 806 C CA . VAL A 1 108 ? -17.469 15.156 7.352 1 98.94 108 VAL A CA 1
ATOM 807 C C . VAL A 1 108 ? -16.031 15.523 7.672 1 98.94 108 VAL A C 1
ATOM 809 O O . VAL A 1 108 ? -15.305 14.75 8.305 1 98.94 108 VAL A O 1
ATOM 812 N N . PHE A 1 109 ? -15.578 16.656 7.254 1 98.81 109 PHE A N 1
ATOM 813 C CA . PHE A 1 109 ? -14.281 17.25 7.598 1 98.81 109 PHE A CA 1
ATOM 814 C C . PHE A 1 109 ? -14.32 18.766 7.461 1 98.81 109 PHE A C 1
ATOM 816 O O . PHE A 1 109 ? -15.328 19.328 7.039 1 98.81 109 PHE A O 1
ATOM 823 N N . THR A 1 110 ? -13.305 19.5 7.859 1 98.56 110 THR A N 1
ATOM 824 C CA . THR A 1 110 ? -13.305 20.969 7.848 1 98.56 110 THR A CA 1
ATOM 825 C C . THR A 1 110 ? -12.828 21.5 6.5 1 98.56 110 THR A C 1
ATOM 827 O O . THR A 1 110 ? -12.172 20.781 5.742 1 98.56 110 THR A O 1
ATOM 830 N N . GLU A 1 111 ? -13.109 22.703 6.164 1 98.19 111 GLU A N 1
ATOM 831 C CA . GLU A 1 111 ? -12.891 23.312 4.855 1 98.19 111 GLU A CA 1
ATOM 832 C C . GLU A 1 111 ? -11.406 23.375 4.52 1 98.19 111 GLU A C 1
ATOM 834 O O . GLU A 1 111 ? -11.023 23.344 3.346 1 98.19 111 GLU A O 1
ATOM 839 N N . HIS A 1 112 ? -10.57 23.438 5.527 1 98.44 112 HIS A N 1
ATOM 840 C CA . HIS A 1 112 ? -9.133 23.484 5.266 1 98.44 112 HIS A CA 1
ATOM 841 C C . HIS A 1 112 ? -8.469 22.156 5.648 1 98.44 112 HIS A C 1
ATOM 843 O O . HIS A 1 112 ? -7.254 22.109 5.863 1 98.44 112 HIS A O 1
ATOM 849 N N . GLY A 1 113 ? -9.281 21.094 5.766 1 96.94 113 GLY A N 1
ATOM 850 C CA . GLY A 1 113 ? -8.742 19.797 6.148 1 96.94 113 GLY A CA 1
ATOM 851 C C . GLY A 1 113 ? -7.934 19.141 5.051 1 96.94 113 GLY A C 1
ATOM 852 O O . GLY A 1 113 ? -7.977 19.562 3.896 1 96.94 113 GLY A O 1
ATOM 853 N N . PHE A 1 114 ? -7.293 18.156 5.379 1 96.12 114 PHE A N 1
ATOM 854 C CA . PHE A 1 114 ? -6.398 17.422 4.496 1 96.12 114 PHE A CA 1
ATOM 855 C C . PHE A 1 114 ? -7.141 16.906 3.268 1 96.12 114 PHE A C 1
ATOM 857 O O . PHE A 1 114 ? -8.242 16.359 3.383 1 96.12 114 PHE A O 1
ATOM 864 N N . LEU A 1 115 ? -6.574 16.969 2.074 1 93.19 115 LEU A N 1
ATOM 865 C CA . LEU A 1 115 ? -7.199 16.703 0.784 1 93.19 115 LEU A CA 1
ATOM 866 C C . LEU A 1 115 ? -7.625 15.234 0.673 1 93.19 115 LEU A C 1
ATOM 868 O O . LEU A 1 115 ? -8.602 14.922 -0.006 1 93.19 115 LEU A O 1
ATOM 872 N N . MET A 1 116 ? -6.91 14.359 1.393 1 93.62 116 MET A N 1
ATOM 873 C CA . MET A 1 116 ? -7.141 12.922 1.26 1 93.62 116 MET A CA 1
ATOM 874 C C . MET A 1 116 ? -8.508 12.539 1.809 1 93.62 116 MET A C 1
ATOM 876 O O . MET A 1 116 ? -9.078 11.516 1.419 1 93.62 116 MET A O 1
ATOM 880 N N . TYR A 1 117 ? -9.094 13.344 2.725 1 97.38 117 TYR A N 1
ATOM 881 C CA . TYR A 1 117 ? -10.406 13.023 3.268 1 97.38 117 TYR A CA 1
ATOM 882 C C . TYR A 1 117 ? -11.469 13.023 2.172 1 97.38 117 TYR A C 1
ATOM 884 O O . TYR A 1 117 ? -12.227 12.062 2.031 1 97.38 117 TYR A O 1
ATOM 892 N N . ARG A 1 118 ? -11.422 14.086 1.349 1 95.5 118 ARG A N 1
ATOM 893 C CA . ARG A 1 118 ? -12.367 14.203 0.247 1 95.5 118 ARG A CA 1
ATOM 894 C C . ARG A 1 118 ? -12.117 13.133 -0.81 1 95.5 118 ARG A C 1
ATOM 896 O O . ARG A 1 118 ? -13.062 12.484 -1.28 1 95.5 118 ARG A O 1
ATOM 903 N N . ILE A 1 119 ? -10.906 12.938 -1.133 1 93.62 119 ILE A N 1
ATOM 904 C CA . ILE A 1 119 ? -10.531 11.992 -2.176 1 93.62 119 ILE A CA 1
ATOM 905 C C . ILE A 1 119 ? -10.969 10.586 -1.773 1 93.62 119 ILE A C 1
ATOM 907 O O . ILE A 1 119 ? -11.578 9.859 -2.57 1 93.62 119 ILE A O 1
ATOM 911 N N . SER A 1 120 ? -10.695 10.188 -0.53 1 95.88 120 SER A N 1
ATOM 912 C CA . SER A 1 120 ? -11.039 8.852 -0.057 1 95.88 120 SER A CA 1
ATOM 913 C C . SER A 1 120 ? -12.555 8.68 0.047 1 95.88 120 SER A C 1
ATOM 915 O O . SER A 1 120 ? -13.07 7.586 -0.191 1 95.88 120 SER A O 1
ATOM 917 N N . ALA A 1 121 ? -13.25 9.75 0.41 1 96.75 121 ALA A N 1
ATOM 918 C CA . ALA A 1 121 ? -14.711 9.695 0.446 1 96.75 121 ALA A CA 1
ATOM 919 C C . ALA A 1 121 ? -15.281 9.445 -0.946 1 96.75 121 ALA A C 1
ATOM 921 O O . ALA A 1 121 ? -16.109 8.555 -1.13 1 96.75 121 ALA A O 1
ATOM 922 N N . LEU A 1 122 ? -14.805 10.133 -1.929 1 94.38 122 LEU A N 1
ATOM 923 C CA . LEU A 1 122 ? -15.289 10.016 -3.301 1 94.38 122 LEU A CA 1
ATOM 924 C C . LEU A 1 122 ? -14.969 8.641 -3.875 1 94.38 122 LEU A C 1
ATOM 926 O O . LEU A 1 122 ? -15.766 8.078 -4.625 1 94.38 122 LEU A O 1
ATOM 930 N N . ALA A 1 123 ? -13.859 8.086 -3.477 1 92.94 123 ALA A N 1
ATOM 931 C CA . ALA A 1 123 ? -13.398 6.809 -3.998 1 92.94 123 ALA A CA 1
ATOM 932 C C . ALA A 1 123 ? -14.367 5.688 -3.648 1 92.94 123 ALA A C 1
ATOM 934 O O . ALA A 1 123 ? -14.422 4.664 -4.332 1 92.94 123 ALA A O 1
ATOM 935 N N . VAL A 1 124 ? -15.133 5.895 -2.588 1 94 124 VAL A N 1
ATOM 936 C CA . VAL A 1 124 ? -16.062 4.852 -2.18 1 94 124 VAL A CA 1
ATOM 937 C C . VAL A 1 124 ? -17.5 5.301 -2.469 1 94 124 VAL A C 1
ATOM 939 O O . VAL A 1 124 ? -18.453 4.68 -2.004 1 94 124 VAL A O 1
ATOM 942 N N . GLY A 1 125 ? -17.641 6.469 -3.104 1 92.75 125 GLY A N 1
ATOM 943 C CA . GLY A 1 125 ? -18.938 6.949 -3.529 1 92.75 125 GLY A CA 1
ATOM 944 C C . GLY A 1 125 ? -19.688 7.699 -2.439 1 92.75 125 GLY A C 1
ATOM 945 O O . GLY A 1 125 ? -20.875 7.988 -2.578 1 92.75 125 GLY A O 1
ATOM 946 N N . ALA A 1 126 ? -19.016 8.039 -1.346 1 96.44 126 ALA A N 1
ATOM 947 C CA . ALA A 1 126 ? -19.641 8.789 -0.258 1 96.44 126 ALA A CA 1
ATOM 948 C C . ALA A 1 126 ? -19.719 10.281 -0.593 1 96.44 126 ALA A C 1
ATOM 950 O O . ALA A 1 126 ? -19.078 10.742 -1.541 1 96.44 126 ALA A O 1
ATOM 951 N N . ASN A 1 127 ? -20.547 10.961 0.174 1 97.25 127 ASN A N 1
ATOM 952 C CA . ASN A 1 127 ? -20.688 12.406 0.028 1 97.25 127 ASN A CA 1
ATOM 953 C C . ASN A 1 127 ? -19.75 13.156 0.959 1 97.25 127 ASN A C 1
ATOM 955 O O . ASN A 1 127 ? -19.891 13.094 2.182 1 97.25 127 ASN A O 1
ATOM 959 N N . PRO A 1 128 ? -18.797 13.867 0.382 1 97.75 128 PRO A N 1
ATOM 960 C CA . PRO A 1 128 ? -17.984 14.711 1.25 1 97.75 128 PRO A CA 1
ATOM 961 C C . PRO A 1 128 ? -18.734 15.938 1.767 1 97.75 128 PRO A C 1
ATOM 963 O O . PRO A 1 128 ? -19.391 16.625 0.991 1 97.75 128 PRO A O 1
ATOM 966 N N . VAL A 1 129 ? -18.688 16.172 3.043 1 98.75 129 VAL A N 1
ATOM 967 C CA . VAL A 1 129 ? -19.328 17.312 3.682 1 98.75 129 VAL A CA 1
ATOM 968 C C . VAL A 1 129 ? -18.266 18.203 4.332 1 98.75 129 VAL A C 1
ATOM 970 O O . VAL A 1 129 ? -17.641 17.812 5.328 1 98.75 129 VAL A O 1
ATOM 973 N N . GLU A 1 130 ? -18.109 19.375 3.797 1 98.25 130 GLU A N 1
ATOM 974 C CA . GLU A 1 130 ? -17.125 20.328 4.293 1 98.25 130 GLU A CA 1
ATOM 975 C C . GLU A 1 130 ? -17.766 21.344 5.238 1 98.25 130 GLU A C 1
ATOM 977 O O . GLU A 1 130 ? -18.797 21.938 4.906 1 98.25 130 GLU A O 1
ATOM 982 N N . VAL A 1 131 ? -17.141 21.531 6.367 1 98.5 131 VAL A N 1
ATOM 983 C CA . VAL A 1 131 ? -17.688 22.438 7.363 1 98.5 131 VAL A CA 1
ATOM 984 C C . VAL A 1 131 ? -16.734 23.625 7.57 1 98.5 131 VAL A C 1
ATOM 986 O O . VAL A 1 131 ? -15.523 23.453 7.562 1 98.5 131 VAL A O 1
ATOM 989 N N . PRO A 1 132 ? -17.297 24.812 7.812 1 98.38 132 PRO A N 1
ATOM 990 C CA . PRO A 1 132 ? -16.422 25.984 8 1 98.38 132 PRO A CA 1
ATOM 991 C C . PRO A 1 132 ? -15.625 25.922 9.297 1 98.38 132 PRO A C 1
ATOM 993 O O . PRO A 1 132 ? -16.078 25.344 10.281 1 98.38 132 PRO A O 1
ATOM 996 N N . GLU A 1 133 ? -14.453 26.5 9.203 1 98.56 133 GLU A N 1
ATOM 997 C CA . GLU A 1 133 ? -13.617 26.734 10.383 1 98.56 133 GLU A CA 1
ATOM 998 C C . GLU A 1 133 ? -13.789 28.156 10.898 1 98.56 133 GLU A C 1
ATOM 1000 O O . GLU A 1 133 ? -14.477 28.969 10.273 1 98.56 133 GLU A O 1
ATOM 1005 N N . ARG A 1 134 ? -13.312 28.344 12.141 1 98.06 134 ARG A N 1
ATOM 1006 C CA . ARG A 1 134 ? -13.25 29.688 12.711 1 98.06 134 ARG A CA 1
ATOM 1007 C C . ARG A 1 134 ? -11.805 30.172 12.812 1 98.06 134 ARG A C 1
ATOM 1009 O O . ARG A 1 134 ? -11.047 29.688 13.656 1 98.06 134 ARG A O 1
ATOM 1016 N N . GLU A 1 135 ? -11.461 31.188 11.992 1 97.06 135 GLU A N 1
ATOM 1017 C CA . GLU A 1 135 ? -10.102 31.703 11.992 1 97.06 135 GLU A CA 1
ATOM 1018 C C . GLU A 1 135 ? -9.078 30.594 11.859 1 97.06 135 GLU A C 1
ATOM 1020 O O . GLU A 1 135 ? -8.148 30.484 12.664 1 97.06 135 GLU A O 1
ATOM 1025 N N . ARG A 1 136 ? -9.352 29.688 10.883 1 98.38 136 ARG A N 1
ATOM 1026 C CA . ARG A 1 136 ? -8.43 28.609 10.5 1 98.38 136 ARG A CA 1
ATOM 1027 C C . ARG A 1 136 ? -8.281 27.594 11.633 1 98.38 136 ARG A C 1
ATOM 1029 O O . ARG A 1 136 ? -7.27 26.906 11.727 1 98.38 136 ARG A O 1
ATOM 1036 N N . THR A 1 137 ? -9.312 27.5 12.484 1 98.62 137 THR A N 1
ATOM 1037 C CA . THR A 1 137 ? -9.352 26.516 13.57 1 98.62 137 THR A CA 1
ATOM 1038 C C . THR A 1 137 ? -10.664 25.734 13.539 1 98.62 137 THR A C 1
ATOM 1040 O O . THR A 1 137 ? -11.727 26.297 13.266 1 98.62 137 THR A O 1
ATOM 1043 N N . THR A 1 138 ? -10.586 24.484 13.852 1 98.56 138 THR A N 1
ATOM 1044 C CA . THR A 1 138 ? -11.75 23.609 13.867 1 98.56 138 THR A CA 1
ATOM 1045 C C . THR A 1 138 ? -12.859 24.188 14.727 1 98.56 138 THR A C 1
ATOM 1047 O O . THR A 1 138 ? -12.609 24.656 15.844 1 98.56 138 THR A O 1
ATOM 1050 N N . ASP A 1 139 ? -14.047 24.203 14.227 1 98.69 139 ASP A N 1
ATOM 1051 C CA . ASP A 1 139 ? -15.258 24.578 14.961 1 98.69 139 ASP A CA 1
ATOM 1052 C C . ASP A 1 139 ? -16.109 23.344 15.273 1 98.69 139 ASP A C 1
ATOM 1054 O O . ASP A 1 139 ? -16.812 22.828 14.398 1 98.69 139 ASP A O 1
ATOM 1058 N N . VAL A 1 140 ? -16.094 22.953 16.516 1 98.75 140 VAL A N 1
ATOM 1059 C CA . VAL A 1 140 ? -16.766 21.734 16.953 1 98.75 140 VAL A CA 1
ATOM 1060 C C . VAL A 1 140 ? -18.281 21.859 16.719 1 98.75 140 VAL A C 1
ATOM 1062 O O . VAL A 1 140 ? -18.922 20.922 16.25 1 98.75 140 VAL A O 1
ATOM 1065 N N . ASP A 1 141 ? -18.859 23.031 17.016 1 98.69 141 ASP A N 1
ATOM 1066 C CA . ASP A 1 141 ? -20.297 23.25 16.812 1 98.69 141 ASP A CA 1
ATOM 1067 C C . ASP A 1 141 ? -20.672 23.109 15.344 1 98.69 141 ASP A C 1
ATOM 1069 O O . ASP A 1 141 ? -21.719 22.547 15.016 1 98.69 141 ASP A O 1
ATOM 1073 N N . ALA A 1 142 ? -19.844 23.609 14.477 1 98.75 142 ALA A N 1
ATOM 1074 C CA . ALA A 1 142 ? -20.109 23.516 13.039 1 98.75 142 ALA A CA 1
ATOM 1075 C C . ALA A 1 142 ? -20.109 22.062 12.578 1 98.75 142 ALA A C 1
ATOM 1077 O O . ALA A 1 142 ? -20.938 21.672 11.758 1 98.75 142 ALA A O 1
ATOM 1078 N N . ILE A 1 143 ? -19.156 21.25 13.102 1 98.88 143 ILE A N 1
ATOM 1079 C CA . ILE A 1 143 ? -19.094 19.844 12.742 1 98.88 143 ILE A CA 1
ATOM 1080 C C . ILE A 1 143 ? -20.344 19.125 13.219 1 98.88 143 ILE A C 1
ATOM 1082 O O . ILE A 1 143 ? -20.984 18.406 12.453 1 98.88 143 ILE A O 1
ATOM 1086 N N . LEU A 1 144 ? -20.688 19.359 14.469 1 98.81 144 LEU A N 1
ATOM 1087 C CA . LEU A 1 144 ? -21.844 18.688 15.047 1 98.81 144 LEU A CA 1
ATOM 1088 C C . LEU A 1 144 ? -23.125 19.062 14.305 1 98.81 144 LEU A C 1
ATOM 1090 O O . LEU A 1 144 ? -23.984 18.219 14.07 1 98.81 144 LEU A O 1
ATOM 1094 N N . ALA A 1 145 ? -23.219 20.312 13.898 1 98.75 145 ALA A N 1
ATOM 1095 C CA . ALA A 1 145 ? -24.391 20.797 13.188 1 98.75 145 ALA A CA 1
ATOM 1096 C C . ALA A 1 145 ? -24.5 20.156 11.805 1 98.75 145 ALA A C 1
ATOM 1098 O O . ALA A 1 145 ? -25.609 20.016 11.266 1 98.75 145 ALA A O 1
ATOM 1099 N N . ALA A 1 146 ? -23.406 19.719 11.234 1 98.69 146 ALA A N 1
ATOM 1100 C CA . ALA A 1 146 ? -23.375 19.156 9.883 1 98.69 146 ALA A CA 1
ATOM 1101 C C . ALA A 1 146 ? -23.672 17.656 9.906 1 98.69 146 ALA A C 1
ATOM 1103 O O . ALA A 1 146 ? -23.969 17.062 8.867 1 98.69 146 ALA A O 1
ATOM 1104 N N . CYS A 1 147 ? -23.609 17.016 11.031 1 98.5 147 CYS A N 1
ATOM 1105 C CA . CYS A 1 147 ? -23.797 15.578 11.148 1 98.5 147 CYS A CA 1
ATOM 1106 C C . CYS A 1 147 ? -25.281 15.219 11.008 1 98.5 147 CYS A C 1
ATOM 1108 O O . CYS A 1 147 ? -26.141 15.953 11.484 1 98.5 147 CYS A O 1
ATOM 1110 N N . THR A 1 148 ? -25.531 14.148 10.328 1 98.12 148 THR A N 1
ATOM 1111 C CA . THR A 1 148 ? -26.859 13.602 10.086 1 98.12 148 THR A CA 1
ATOM 1112 C C . THR A 1 148 ? -26.875 12.102 10.375 1 98.12 148 THR A C 1
ATOM 1114 O O . THR A 1 148 ? -25.844 11.516 10.711 1 98.12 148 THR A O 1
ATOM 1117 N N . PRO A 1 149 ? -28.047 11.453 10.195 1 96.94 149 PRO A N 1
ATOM 1118 C CA . PRO A 1 149 ? -28.109 10 10.336 1 96.94 149 PRO A CA 1
ATOM 1119 C C . PRO A 1 149 ? -27.297 9.273 9.258 1 96.94 149 PRO A C 1
ATOM 1121 O O . PRO A 1 149 ? -27.078 8.062 9.367 1 96.94 149 PRO A O 1
ATOM 1124 N N . HIS A 1 150 ? -26.812 10.039 8.281 1 97.94 150 HIS A N 1
ATOM 1125 C CA . HIS A 1 150 ? -26.047 9.438 7.191 1 97.94 150 HIS A CA 1
ATOM 1126 C C . HIS A 1 150 ? -24.547 9.594 7.422 1 97.94 150 HIS A C 1
ATOM 1128 O O . HIS A 1 150 ? -23.734 9.031 6.676 1 97.94 150 HIS A O 1
ATOM 1134 N N . THR A 1 151 ? -24.156 10.328 8.469 1 98.69 151 THR A N 1
ATOM 1135 C CA . THR A 1 151 ? -22.75 10.539 8.75 1 98.69 151 THR A CA 1
ATOM 1136 C C . THR A 1 151 ? -22.094 9.266 9.273 1 98.69 151 THR A C 1
ATOM 1138 O O . THR A 1 151 ? -22.594 8.656 10.227 1 98.69 151 THR A O 1
ATOM 1141 N N . ARG A 1 152 ? -21 8.867 8.617 1 98.62 152 ARG A N 1
ATOM 1142 C CA . ARG A 1 152 ? -20.312 7.645 9.023 1 98.62 152 ARG A CA 1
ATOM 1143 C C . ARG A 1 152 ? -18.922 7.949 9.57 1 98.62 152 ARG A C 1
ATOM 1145 O O . ARG A 1 152 ? -18.438 7.262 10.469 1 98.62 152 ARG A O 1
ATOM 1152 N N . LEU A 1 153 ? -18.297 8.938 8.984 1 98.88 153 LEU A N 1
ATOM 1153 C CA . LEU A 1 153 ? -16.938 9.312 9.383 1 98.88 153 LEU A CA 1
ATOM 1154 C C . LEU A 1 153 ? -16.828 10.828 9.562 1 98.88 153 LEU A C 1
ATOM 1156 O O . LEU A 1 153 ? -17.406 11.586 8.781 1 98.88 153 LEU A O 1
ATOM 1160 N N . VAL A 1 154 ? -16.125 11.234 10.555 1 98.94 154 VAL A N 1
ATOM 1161 C CA . VAL A 1 154 ? -15.688 12.609 10.781 1 98.94 154 VAL A CA 1
ATOM 1162 C C . VAL A 1 154 ? -14.164 12.648 10.922 1 98.94 154 VAL A C 1
ATOM 1164 O O . VAL A 1 154 ? -13.609 12.109 11.883 1 98.94 154 VAL A O 1
ATOM 1167 N N . PHE A 1 155 ? -13.508 13.266 9.914 1 98.94 155 PHE A N 1
ATOM 1168 C CA . PHE A 1 155 ? -12.055 13.391 9.953 1 98.94 155 PHE A CA 1
ATOM 1169 C C . PHE A 1 155 ? -11.641 14.727 10.555 1 98.94 155 PHE A C 1
ATOM 1171 O O . PHE A 1 155 ? -12.195 15.773 10.188 1 98.94 155 PHE A O 1
ATOM 1178 N N . LEU A 1 156 ? -10.672 14.703 11.414 1 98.69 156 LEU A N 1
ATOM 1179 C CA . LEU A 1 156 ? -10.102 15.914 12.008 1 98.69 156 LEU A CA 1
ATOM 1180 C C . LEU A 1 156 ? -8.594 15.781 12.18 1 98.69 156 LEU A C 1
ATOM 1182 O O . LEU A 1 156 ? -8.125 14.961 12.969 1 98.69 156 LEU A O 1
ATOM 1186 N N . ALA A 1 157 ? -7.867 16.531 11.406 1 98.69 157 ALA A N 1
ATOM 1187 C CA . ALA A 1 157 ? -6.434 16.656 11.672 1 98.69 157 ALA A CA 1
ATOM 1188 C C . ALA A 1 157 ? -6.172 17.578 12.859 1 98.69 157 ALA A C 1
ATOM 1190 O O . ALA A 1 157 ? -6.691 18.688 12.914 1 98.69 157 ALA A O 1
ATOM 1191 N N . ASN A 1 158 ? -5.441 17.109 13.789 1 98.75 158 ASN A N 1
ATOM 1192 C CA . ASN A 1 158 ? -5.133 17.859 15.008 1 98.75 158 ASN A CA 1
ATOM 1193 C C . ASN A 1 158 ? -3.738 17.531 15.531 1 98.75 158 ASN A C 1
ATOM 1195 O O . ASN A 1 158 ? -3.561 16.547 16.266 1 98.75 158 ASN A O 1
ATOM 1199 N N . PRO A 1 159 ? -2.668 18.438 15.18 1 98.5 159 PRO A N 1
ATOM 1200 C CA . PRO A 1 159 ? -2.74 19.734 14.5 1 98.5 159 PRO A CA 1
ATOM 1201 C C . PRO A 1 159 ? -3.182 19.609 13.047 1 98.5 159 PRO A C 1
ATOM 1203 O O . PRO A 1 159 ? -2.912 18.594 12.398 1 98.5 159 PRO A O 1
ATOM 1206 N N . ASN A 1 160 ? -3.812 20.656 12.609 1 98.5 160 ASN A N 1
ATOM 1207 C CA . ASN A 1 160 ? -4.387 20.672 11.273 1 98.5 160 ASN A CA 1
ATOM 1208 C C . ASN A 1 160 ? -3.336 21 10.211 1 98.5 160 ASN A C 1
ATOM 1210 O O . ASN A 1 160 ? -2.443 21.812 10.453 1 98.5 160 ASN A O 1
ATOM 1214 N N . ASN A 1 161 ? -3.314 20.344 9.125 1 97.69 161 ASN A N 1
ATOM 1215 C CA . ASN A 1 161 ? -2.672 20.734 7.867 1 97.69 161 ASN A CA 1
ATOM 1216 C C . ASN A 1 161 ? -3.686 21.25 6.855 1 97.69 161 ASN A C 1
ATOM 1218 O O . ASN A 1 161 ? -4.633 20.547 6.496 1 97.69 161 ASN A O 1
ATOM 1222 N N . PRO A 1 162 ? -3.49 22.5 6.543 1 98 162 PRO A N 1
ATOM 1223 C CA . PRO A 1 162 ? -2.248 23.281 6.512 1 98 162 PRO A CA 1
ATOM 1224 C C . PRO A 1 162 ? -2.23 24.406 7.535 1 98 162 PRO A C 1
ATOM 1226 O O . PRO A 1 162 ? -1.308 25.219 7.543 1 98 162 PRO A O 1
ATOM 1229 N N . THR A 1 163 ? -3.199 24.453 8.43 1 98.56 163 THR A N 1
ATOM 1230 C CA . THR A 1 163 ? -3.34 25.672 9.219 1 98.56 163 THR A CA 1
ATOM 1231 C C . THR A 1 163 ? -2.369 25.656 10.398 1 98.56 163 THR A C 1
ATOM 1233 O O . THR A 1 163 ? -2.025 26.719 10.938 1 98.56 163 THR A O 1
ATOM 1236 N N . GLY A 1 164 ? -2.023 24.469 10.805 1 98.56 164 GLY A N 1
ATOM 1237 C CA . GLY A 1 164 ? -1.121 24.328 11.938 1 98.56 164 GLY A CA 1
ATOM 1238 C C . GLY A 1 164 ? -1.816 24.484 13.273 1 98.56 164 GLY A C 1
ATOM 1239 O O . GLY A 1 164 ? -1.224 24.219 14.32 1 98.56 164 GLY A O 1
ATOM 1240 N N . THR A 1 165 ? -3.088 24.891 13.305 1 98.56 165 THR A N 1
ATOM 1241 C CA . THR A 1 165 ? -3.848 25.125 14.531 1 98.56 165 THR A CA 1
ATOM 1242 C C . THR A 1 165 ? -4.395 23.812 15.078 1 98.56 165 THR A C 1
ATOM 1244 O O . THR A 1 165 ? -4.391 22.781 14.383 1 98.56 165 THR A O 1
ATOM 1247 N N . MET A 1 166 ? -4.777 23.781 16.312 1 98.12 166 MET A N 1
ATOM 1248 C CA . MET A 1 166 ? -5.355 22.594 16.922 1 98.12 166 MET A CA 1
ATOM 1249 C C . MET A 1 166 ? -6.367 22.969 18 1 98.12 166 MET A C 1
ATOM 1251 O O . MET A 1 166 ? -6.395 24.109 18.469 1 98.12 166 MET A O 1
ATOM 1255 N N . ILE A 1 167 ? -7.273 22.125 18.359 1 98.44 167 ILE A N 1
ATOM 1256 C CA . ILE A 1 167 ? -8.219 22.328 19.453 1 98.44 167 ILE A CA 1
ATOM 1257 C C . ILE A 1 167 ? -7.836 21.438 20.641 1 98.44 167 ILE A C 1
ATOM 1259 O O . ILE A 1 167 ? -7.09 20.469 20.469 1 98.44 167 ILE A O 1
ATOM 1263 N N . GLY A 1 168 ? -8.312 21.781 21.812 1 97.38 168 GLY A N 1
ATOM 1264 C CA . GLY A 1 168 ? -7.914 21.125 23.047 1 97.38 168 GLY A CA 1
ATOM 1265 C C . GLY A 1 168 ? -8.688 19.844 23.312 1 97.38 168 GLY A C 1
ATOM 1266 O O . GLY A 1 168 ? -9.625 19.516 22.578 1 97.38 168 GLY A O 1
ATOM 1267 N N . GLN A 1 169 ? -8.273 19.141 24.344 1 96.69 169 GLN A N 1
ATOM 1268 C CA . GLN A 1 169 ? -8.82 17.844 24.703 1 96.69 169 GLN A CA 1
ATOM 1269 C C . GLN A 1 169 ? -10.305 17.938 25.047 1 96.69 169 GLN A C 1
ATOM 1271 O O . GLN A 1 169 ? -11.086 17.031 24.734 1 96.69 169 GLN A O 1
ATOM 1276 N N . ALA A 1 170 ? -10.688 18.969 25.672 1 97.38 170 ALA A N 1
ATOM 1277 C CA . ALA A 1 170 ? -12.086 19.141 26.047 1 97.38 170 ALA A CA 1
ATOM 1278 C C . ALA A 1 170 ? -12.977 19.234 24.812 1 97.38 170 ALA A C 1
ATOM 1280 O O . ALA A 1 170 ? -14.062 18.672 24.766 1 97.38 170 ALA A O 1
ATOM 1281 N N . ASP A 1 171 ? -12.516 20 23.875 1 98.25 171 ASP A N 1
ATOM 1282 C CA . ASP A 1 171 ? -13.258 20.141 22.625 1 98.25 171 ASP A CA 1
ATOM 1283 C C . ASP A 1 171 ? -13.312 18.812 21.859 1 98.25 171 ASP A C 1
ATOM 1285 O O . ASP A 1 171 ? -14.344 18.469 21.281 1 98.25 171 ASP A O 1
ATOM 1289 N N . LEU A 1 172 ? -12.258 18.078 21.844 1 98.5 172 LEU A N 1
ATOM 1290 C CA . LEU A 1 172 ? -12.242 16.766 21.203 1 98.5 172 LEU A CA 1
ATOM 1291 C C . LEU A 1 172 ? -13.227 15.812 21.875 1 98.5 172 LEU A C 1
ATOM 1293 O O . LEU A 1 172 ? -13.938 15.062 21.203 1 98.5 172 LEU A O 1
ATOM 1297 N N . ALA A 1 173 ? -13.219 15.859 23.188 1 98.31 173 ALA A N 1
ATOM 1298 C CA . ALA A 1 173 ? -14.141 15.016 23.953 1 98.31 173 ALA A CA 1
ATOM 1299 C C . ALA A 1 173 ? -15.594 15.375 23.641 1 98.31 173 ALA A C 1
ATOM 1301 O O . ALA A 1 173 ? -16.438 14.5 23.484 1 98.31 173 ALA A O 1
ATOM 1302 N N . ARG A 1 174 ? -15.836 16.656 23.594 1 98.56 174 ARG A N 1
ATOM 1303 C CA . ARG A 1 174 ? -17.172 17.141 23.25 1 98.56 174 ARG A CA 1
ATOM 1304 C C . ARG A 1 174 ? -17.594 16.672 21.859 1 98.56 174 ARG A C 1
ATOM 1306 O O . ARG A 1 174 ? -18.734 16.25 21.656 1 98.56 174 ARG A O 1
ATOM 1313 N N . LEU A 1 175 ? -16.703 16.766 20.953 1 98.75 175 LEU A N 1
ATOM 1314 C CA . LEU A 1 175 ? -16.969 16.312 19.594 1 98.75 175 LEU A CA 1
ATOM 1315 C C . LEU A 1 175 ? -17.297 14.828 19.562 1 98.75 175 LEU A C 1
ATOM 1317 O O . LEU A 1 175 ? -18.312 14.414 18.984 1 98.75 175 LEU A O 1
ATOM 1321 N N . ALA A 1 176 ? -16.469 14.023 20.188 1 98.44 176 ALA A N 1
ATOM 1322 C CA . ALA A 1 176 ? -16.672 12.578 20.219 1 98.44 176 ALA A CA 1
ATOM 1323 C C . ALA A 1 176 ? -18.016 12.219 20.828 1 98.44 176 ALA A C 1
ATOM 1325 O O . ALA A 1 176 ? -18.719 11.32 20.344 1 98.44 176 ALA A O 1
ATOM 1326 N N . ALA A 1 177 ? -18.391 12.898 21.875 1 97.94 177 ALA A N 1
ATOM 1327 C CA . ALA A 1 177 ? -19.609 12.609 22.609 1 97.94 177 ALA A CA 1
ATOM 1328 C C . ALA A 1 177 ? -20.844 13.047 21.812 1 97.94 177 ALA A C 1
ATOM 1330 O O . ALA A 1 177 ? -21.922 12.445 21.938 1 97.94 177 ALA A O 1
ATOM 1331 N N . GLY A 1 178 ? -20.672 14.023 21 1 98.5 178 GLY A N 1
ATOM 1332 C CA . GLY A 1 178 ? -21.812 14.648 20.344 1 98.5 178 GLY A CA 1
ATOM 1333 C C . GLY A 1 178 ? -22.141 14.023 19 1 98.5 178 GLY A C 1
ATOM 1334 O O . GLY A 1 178 ? -23.172 14.328 18.406 1 98.5 178 GLY A O 1
ATOM 1335 N N . LEU A 1 179 ? -21.344 13.094 18.516 1 98.38 179 LEU A N 1
ATOM 1336 C CA . LEU A 1 179 ? -21.562 12.5 17.203 1 98.38 179 LEU A CA 1
ATOM 1337 C C . LEU A 1 179 ? -22.734 11.523 17.219 1 98.38 179 LEU A C 1
ATOM 1339 O O . LEU A 1 179 ? -23.031 10.938 18.25 1 98.38 179 LEU A O 1
ATOM 1343 N N . PRO A 1 180 ? -23.406 11.383 15.984 1 97.69 180 PRO A N 1
ATOM 1344 C CA . PRO A 1 180 ? -24.375 10.289 15.898 1 97.69 180 PRO A CA 1
ATOM 1345 C C . PRO A 1 180 ? -23.75 8.93 16.234 1 97.69 180 PRO A C 1
ATOM 1347 O O . PRO A 1 180 ? -22.562 8.719 16.031 1 97.69 180 PRO A O 1
ATOM 1350 N N . ALA A 1 181 ? -24.594 7.984 16.625 1 96.5 181 ALA A N 1
ATOM 1351 C CA . ALA A 1 181 ? -24.141 6.715 17.188 1 96.5 181 ALA A CA 1
ATOM 1352 C C . ALA A 1 181 ? -23.375 5.898 16.141 1 96.5 181 ALA A C 1
ATOM 1354 O O . ALA A 1 181 ? -22.516 5.09 16.484 1 96.5 181 ALA A O 1
ATOM 1355 N N . GLN A 1 182 ? -23.656 6.152 14.883 1 96.62 182 GLN A N 1
ATOM 1356 C CA . GLN A 1 182 ? -23.078 5.332 13.828 1 96.62 182 GLN A CA 1
ATOM 1357 C C . GLN A 1 182 ? -21.797 5.953 13.289 1 96.62 182 GLN A C 1
ATOM 1359 O O . GLN A 1 182 ? -21.141 5.383 12.422 1 96.62 182 GLN A O 1
ATOM 1364 N N . ALA A 1 183 ? -21.453 7.141 13.797 1 98.44 183 ALA A N 1
ATOM 1365 C CA . ALA A 1 183 ? -20.328 7.875 13.227 1 98.44 183 ALA A CA 1
ATOM 1366 C C . ALA A 1 183 ? -19.047 7.605 14.008 1 98.44 183 ALA A C 1
ATOM 1368 O O . ALA A 1 183 ? -19.062 7.465 15.234 1 98.44 183 ALA A O 1
ATOM 1369 N N . ILE A 1 184 ? -17.969 7.5 13.289 1 98.81 184 ILE A N 1
ATOM 1370 C CA . ILE A 1 184 ? -16.625 7.324 13.852 1 98.81 184 ILE A CA 1
ATOM 1371 C C . ILE A 1 184 ? -15.844 8.625 13.727 1 98.81 184 ILE A C 1
ATOM 1373 O O . ILE A 1 184 ? -15.805 9.242 12.664 1 98.81 184 ILE A O 1
ATOM 1377 N N . LEU A 1 185 ? -15.297 9.117 14.844 1 98.88 185 LEU A N 1
ATOM 1378 C CA . LEU A 1 185 ? -14.352 10.234 14.828 1 98.88 185 LEU A CA 1
ATOM 1379 C C . LEU A 1 185 ? -12.938 9.742 14.539 1 98.88 185 LEU A C 1
ATOM 1381 O O . LEU A 1 185 ? -12.414 8.898 15.273 1 98.88 185 LEU A O 1
ATOM 1385 N N . VAL A 1 186 ? -12.375 10.203 13.469 1 98.94 186 VAL A N 1
ATOM 1386 C CA . VAL A 1 186 ? -11 9.867 13.125 1 98.94 186 VAL A CA 1
ATOM 1387 C C . VAL A 1 186 ? -10.086 11.055 13.414 1 98.94 186 VAL A C 1
ATOM 1389 O O . VAL A 1 186 ? -10.172 12.086 12.75 1 98.94 186 VAL A O 1
ATOM 1392 N N . LEU A 1 187 ? -9.242 10.906 14.383 1 98.88 187 LEU A N 1
ATOM 1393 C CA . LEU A 1 187 ? -8.266 11.922 14.742 1 98.88 187 LEU A CA 1
ATOM 1394 C C . LEU A 1 187 ? -6.949 11.695 14 1 98.88 187 LEU A C 1
ATOM 1396 O O . LEU A 1 187 ? -6.188 10.781 14.344 1 98.88 187 LEU A O 1
ATOM 1400 N N . ASP A 1 188 ? -6.715 12.531 13.016 1 98.81 188 ASP A N 1
ATOM 1401 C CA . ASP A 1 188 ? -5.484 12.477 12.234 1 98.81 188 ASP A CA 1
ATOM 1402 C C . ASP A 1 188 ? -4.344 13.195 12.953 1 98.81 188 ASP A C 1
ATOM 1404 O O . ASP A 1 188 ? -4.297 14.43 12.969 1 98.81 188 ASP A O 1
ATOM 1408 N N . GLY A 1 189 ? -3.418 12.375 13.453 1 98.69 189 GLY A N 1
ATOM 1409 C CA . GLY A 1 189 ? -2.326 12.906 14.258 1 98.69 189 GLY A CA 1
ATOM 1410 C C . GLY A 1 189 ? -0.995 12.906 13.523 1 98.69 189 GLY A C 1
ATOM 1411 O O . GLY A 1 189 ? 0.035 12.555 14.109 1 98.69 189 GLY A O 1
ATOM 1412 N N . ALA A 1 190 ? -0.951 13.273 12.258 1 98.62 190 ALA A N 1
ATOM 1413 C CA . ALA A 1 190 ? 0.279 13.273 11.469 1 98.62 190 ALA A CA 1
ATOM 1414 C C . ALA A 1 190 ? 1.355 14.133 12.133 1 98.62 190 ALA A C 1
ATOM 1416 O O . ALA A 1 190 ? 2.549 13.859 11.984 1 98.62 190 ALA A O 1
ATOM 1417 N N . TYR A 1 191 ? 0.917 15.133 12.938 1 98.81 191 TYR A N 1
ATOM 1418 C CA . TYR A 1 191 ? 1.87 16.078 13.5 1 98.81 191 TYR A CA 1
ATOM 1419 C C . TYR A 1 191 ? 1.859 16.031 15.023 1 98.81 191 TYR A C 1
ATOM 1421 O O . TYR A 1 191 ? 2.408 16.906 15.688 1 98.81 191 TYR A O 1
ATOM 1429 N N . ALA A 1 192 ? 1.284 15.008 15.578 1 98.44 192 ALA A N 1
ATOM 1430 C CA . ALA A 1 192 ? 1.066 14.906 17.016 1 98.44 192 ALA A CA 1
ATOM 1431 C C . ALA A 1 192 ? 2.393 14.93 17.781 1 98.44 192 ALA A C 1
ATOM 1433 O O . ALA A 1 192 ? 2.475 15.477 18.875 1 98.44 192 ALA A O 1
ATOM 1434 N N . GLU A 1 193 ? 3.477 14.375 17.203 1 98.25 193 GLU A N 1
ATOM 1435 C CA . GLU A 1 193 ? 4.766 14.289 17.891 1 98.25 193 GLU A CA 1
ATOM 1436 C C . GLU A 1 193 ? 5.363 15.672 18.125 1 98.25 193 GLU A C 1
ATOM 1438 O O . GLU A 1 193 ? 6.262 15.836 18.953 1 98.25 193 GLU A O 1
ATOM 1443 N N . TYR A 1 194 ? 4.875 16.625 17.422 1 98.62 194 TYR A N 1
ATOM 1444 C CA . TYR A 1 194 ? 5.441 17.969 17.531 1 98.62 194 TYR A CA 1
ATOM 1445 C C . TYR A 1 194 ? 4.828 18.719 18.688 1 98.62 194 TYR A C 1
ATOM 1447 O O . TYR A 1 194 ? 5.297 19.812 19.062 1 98.62 194 TYR A O 1
ATOM 1455 N N . VAL A 1 195 ? 3.762 18.203 19.297 1 98 195 VAL A N 1
ATOM 1456 C CA . VAL A 1 195 ? 3.059 18.859 20.391 1 98 195 VAL A CA 1
ATOM 1457 C C . VAL A 1 195 ? 3.381 18.156 21.703 1 98 195 VAL A C 1
ATOM 1459 O O . VAL A 1 195 ? 2.83 17.078 22 1 98 195 VAL A O 1
ATOM 1462 N N . PRO A 1 196 ? 4.164 18.75 22.516 1 94.38 196 PRO A N 1
ATOM 1463 C CA . PRO A 1 196 ? 4.496 18.109 23.797 1 94.38 196 PRO A CA 1
ATOM 1464 C C . PRO A 1 196 ? 3.26 17.781 24.641 1 94.38 196 PRO A C 1
ATOM 1466 O O . PRO A 1 196 ? 2.373 18.641 24.781 1 94.38 196 PRO A O 1
ATOM 1469 N N . GLY A 1 197 ? 3.191 16.562 25.062 1 93.06 197 GLY A N 1
ATOM 1470 C CA . GLY A 1 197 ? 2.148 16.172 25.984 1 93.06 197 GLY A CA 1
ATOM 1471 C C . GLY A 1 197 ? 0.849 15.781 25.312 1 93.06 197 GLY A C 1
ATOM 1472 O O . GLY A 1 197 ? -0.088 15.32 25.969 1 93.06 197 GLY A O 1
ATOM 1473 N N . TYR A 1 198 ? 0.709 15.992 24.047 1 96.12 198 TYR A N 1
ATOM 1474 C CA . TYR A 1 198 ? -0.493 15.625 23.312 1 96.12 198 TYR A CA 1
ATOM 1475 C C . TYR A 1 198 ? -0.529 14.125 23.031 1 96.12 198 TYR A C 1
ATOM 1477 O O . TYR A 1 198 ? 0.432 13.562 22.5 1 96.12 198 TYR A O 1
ATOM 1485 N N . ASP A 1 199 ? -1.648 13.453 23.391 1 95.12 199 ASP A N 1
ATOM 1486 C CA . ASP A 1 199 ? -1.682 12 23.25 1 95.12 199 ASP A CA 1
ATOM 1487 C C . ASP A 1 199 ? -2.416 11.578 21.984 1 95.12 199 ASP A C 1
ATOM 1489 O O . ASP A 1 199 ? -2.73 10.406 21.797 1 95.12 199 ASP A O 1
ATOM 1493 N N . ALA A 1 200 ? -2.787 12.562 21.156 1 96.44 200 ALA A N 1
ATOM 1494 C CA . ALA A 1 200 ? -3.367 12.336 19.828 1 96.44 200 ALA A CA 1
ATOM 1495 C C . ALA A 1 200 ? -4.676 11.562 19.938 1 96.44 200 ALA A C 1
ATOM 1497 O O . ALA A 1 200 ? -5.023 10.797 19.031 1 96.44 200 ALA A O 1
ATOM 1498 N N . GLY A 1 201 ? -5.414 11.555 21.062 1 97.25 201 GLY A N 1
ATOM 1499 C CA . GLY A 1 201 ? -6.727 10.945 21.188 1 97.25 201 GLY A CA 1
ATOM 1500 C C . GLY A 1 201 ? -6.703 9.633 21.938 1 97.25 201 GLY A C 1
ATOM 1501 O O . GLY A 1 201 ? -7.742 8.992 22.125 1 97.25 201 GLY A O 1
ATOM 1502 N N . ARG A 1 202 ? -5.543 9.172 22.453 1 97.88 202 ARG A N 1
ATOM 1503 C CA . ARG A 1 202 ? -5.418 7.879 23.125 1 97.88 202 ARG A CA 1
ATOM 1504 C C . ARG A 1 202 ? -6.441 7.738 24.25 1 97.88 202 ARG A C 1
ATOM 1506 O O . ARG A 1 202 ? -7.152 6.734 24.328 1 97.88 202 ARG A O 1
ATOM 1513 N N . ALA A 1 203 ? -6.551 8.758 25.094 1 97.56 203 ALA A N 1
ATOM 1514 C CA . ALA A 1 203 ? -7.473 8.695 26.234 1 97.56 203 ALA A CA 1
ATOM 1515 C C . ALA A 1 203 ? -8.914 8.547 25.75 1 97.56 203 ALA A C 1
ATOM 1517 O O . ALA A 1 203 ? -9.695 7.793 26.344 1 97.56 203 ALA A O 1
ATOM 1518 N N . LEU A 1 204 ? -9.281 9.25 24.719 1 97.81 204 LEU A N 1
ATOM 1519 C CA . LEU A 1 204 ? -10.633 9.172 24.172 1 97.81 204 LEU A CA 1
ATOM 1520 C C . LEU A 1 204 ? -10.906 7.781 23.609 1 97.81 204 LEU A C 1
ATOM 1522 O O . LEU A 1 204 ? -12.008 7.246 23.781 1 97.81 204 LEU A O 1
ATOM 1526 N N . ILE A 1 205 ? -9.914 7.191 22.953 1 98.31 205 ILE A N 1
ATOM 1527 C CA . ILE A 1 205 ? -10.047 5.879 22.344 1 98.31 205 ILE A CA 1
ATOM 1528 C C . ILE A 1 205 ? -10.234 4.816 23.422 1 98.31 205 ILE A C 1
ATOM 1530 O O . ILE A 1 205 ? -11.008 3.875 23.25 1 98.31 205 ILE A O 1
ATOM 1534 N N . GLU A 1 206 ? -9.539 4.961 24.516 1 97.62 206 GLU A N 1
ATOM 1535 C CA . GLU A 1 206 ? -9.633 4.004 25.609 1 97.62 206 GLU A CA 1
ATOM 1536 C C . GLU A 1 206 ? -11.008 4.062 26.281 1 97.62 206 GLU A C 1
ATOM 1538 O O . GLU A 1 206 ? -11.477 3.07 26.828 1 97.62 206 GLU A O 1
ATOM 1543 N N . GLU A 1 207 ? -11.648 5.207 26.125 1 96.19 207 GLU A N 1
ATOM 1544 C CA . GLU A 1 207 ? -12.906 5.418 26.844 1 96.19 207 GLU A CA 1
ATOM 1545 C C . GLU A 1 207 ? -14.102 5.211 25.922 1 96.19 207 GLU A C 1
ATOM 1547 O O . GLU A 1 207 ? -15.234 5.082 26.375 1 96.19 207 GLU A O 1
ATOM 1552 N N . ARG A 1 208 ? -13.859 5.203 24.672 1 96.12 208 ARG A N 1
ATOM 1553 C CA . ARG A 1 208 ? -14.984 5.227 23.734 1 96.12 208 ARG A CA 1
ATOM 1554 C C . ARG A 1 208 ? -14.805 4.184 22.641 1 96.12 208 ARG A C 1
ATOM 1556 O O . ARG A 1 208 ? -13.68 3.768 22.344 1 96.12 208 ARG A O 1
ATOM 1563 N N . GLY A 1 209 ? -15.93 3.822 21.984 1 96.81 209 GLY A N 1
ATOM 1564 C CA . GLY A 1 209 ? -15.906 2.844 20.906 1 96.81 209 GLY A CA 1
ATOM 1565 C C . GLY A 1 209 ? -15.953 3.473 19.531 1 96.81 209 GLY A C 1
ATOM 1566 O O . GLY A 1 209 ? -15.891 2.77 18.516 1 96.81 209 GLY A O 1
ATOM 1567 N N . ASN A 1 210 ? -15.961 4.875 19.484 1 97.94 210 ASN A N 1
ATOM 1568 C CA . ASN A 1 210 ? -16.203 5.512 18.188 1 97.94 210 ASN A CA 1
ATOM 1569 C C . ASN A 1 210 ? -15.07 6.445 17.797 1 97.94 210 ASN A C 1
ATOM 1571 O O . ASN A 1 210 ? -15.266 7.359 16.984 1 97.94 210 ASN A O 1
ATOM 1575 N N . VAL A 1 211 ? -13.898 6.289 18.422 1 98.69 211 VAL A N 1
ATOM 1576 C CA . VAL A 1 211 ? -12.781 7.172 18.094 1 98.69 211 VAL A CA 1
ATOM 1577 C C . VAL A 1 211 ? -11.594 6.344 17.609 1 98.69 211 VAL A C 1
ATOM 1579 O O . VAL A 1 211 ? -11.273 5.309 18.203 1 98.69 211 VAL A O 1
ATOM 1582 N N . VAL A 1 212 ? -10.969 6.703 16.516 1 98.81 212 VAL A N 1
ATOM 1583 C CA . VAL A 1 212 ? -9.758 6.125 15.961 1 98.81 212 VAL A CA 1
ATOM 1584 C C . VAL A 1 212 ? -8.719 7.223 15.734 1 98.81 212 VAL A C 1
ATOM 1586 O O . VAL A 1 212 ? -9.07 8.359 15.406 1 98.81 212 VAL A O 1
ATOM 1589 N N . MET A 1 213 ? -7.477 6.949 15.961 1 98.88 213 MET A N 1
ATOM 1590 C C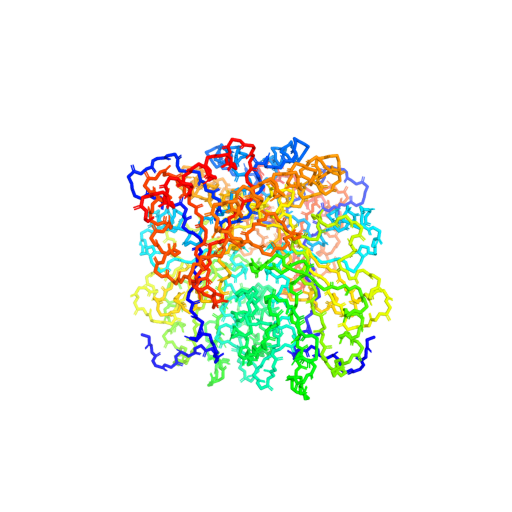A . MET A 1 213 ? -6.438 7.891 15.57 1 98.88 213 MET A CA 1
ATOM 1591 C C . MET A 1 213 ? -5.582 7.32 14.438 1 98.88 213 MET A C 1
ATOM 1593 O O . MET A 1 213 ? -5.473 6.098 14.297 1 98.88 213 MET A O 1
ATOM 1597 N N . THR A 1 214 ? -5.043 8.133 13.602 1 98.81 214 THR A N 1
ATOM 1598 C CA . THR A 1 214 ? -4.016 7.789 12.633 1 98.81 214 THR A CA 1
ATOM 1599 C C . THR A 1 214 ? -2.734 8.57 12.898 1 98.81 214 THR A C 1
ATOM 1601 O O . THR A 1 214 ? -2.781 9.711 13.359 1 98.81 214 THR A O 1
ATOM 1604 N N . ARG A 1 215 ? -1.612 7.949 12.68 1 98.69 215 ARG A N 1
ATOM 1605 C CA . ARG A 1 215 ? -0.27 8.5 12.844 1 98.69 215 ARG A CA 1
ATOM 1606 C C . ARG A 1 215 ? 0.621 8.125 11.664 1 98.69 215 ARG A C 1
ATOM 1608 O O . ARG A 1 215 ? 0.296 7.211 10.898 1 98.69 215 ARG A O 1
ATOM 1615 N N . THR A 1 216 ? 1.73 8.844 11.492 1 98.62 216 THR A N 1
ATOM 1616 C CA . THR A 1 216 ? 2.596 8.57 10.352 1 98.62 216 THR A CA 1
ATOM 1617 C C . THR A 1 216 ? 4.066 8.641 10.758 1 98.62 216 THR A C 1
ATOM 1619 O O . THR A 1 216 ? 4.414 9.289 11.742 1 98.62 216 THR A O 1
ATOM 1622 N N . PHE A 1 217 ? 4.895 7.969 10.039 1 98.81 217 PHE A N 1
ATOM 1623 C CA . PHE A 1 217 ? 6.34 8.07 10.195 1 98.81 217 PHE A CA 1
ATOM 1624 C C . PHE A 1 217 ? 6.922 9.094 9.227 1 98.81 217 PHE A C 1
ATOM 1626 O O . PHE A 1 217 ? 8.133 9.312 9.203 1 98.81 217 PHE A O 1
ATOM 1633 N N . SER A 1 218 ? 6.117 9.812 8.484 1 98.5 218 SER A N 1
ATOM 1634 C CA . SER A 1 218 ? 6.543 10.625 7.348 1 98.5 218 SER A CA 1
ATOM 1635 C C . SER A 1 218 ? 7.09 11.969 7.809 1 98.5 218 SER A C 1
ATOM 1637 O O . SER A 1 218 ? 7.777 12.656 7.051 1 98.5 218 SER A O 1
ATOM 1639 N N . LYS A 1 219 ? 6.77 12.367 9.039 1 98.62 219 LYS A N 1
ATOM 1640 C CA . LYS A 1 219 ? 7.082 13.727 9.469 1 98.62 219 LYS A CA 1
ATOM 1641 C C . LYS A 1 219 ? 8.234 13.734 10.469 1 98.62 219 LYS A C 1
ATOM 1643 O O . LYS A 1 219 ? 9.398 13.609 10.078 1 98.62 219 LYS A O 1
ATOM 1648 N N . ILE A 1 220 ? 7.961 13.5 11.711 1 98.69 220 ILE A N 1
ATOM 1649 C CA . ILE A 1 220 ? 8.984 13.664 12.734 1 98.69 220 ILE A CA 1
ATOM 1650 C C . ILE A 1 220 ? 10.039 12.562 12.594 1 98.69 220 ILE A C 1
ATOM 1652 O O . ILE A 1 220 ? 11.219 12.781 12.875 1 98.69 220 ILE A O 1
ATOM 1656 N N . TYR A 1 221 ? 9.656 11.398 12.109 1 98.81 221 TYR A N 1
ATOM 1657 C CA . TYR A 1 221 ? 10.555 10.25 12.039 1 98.81 221 TYR A CA 1
ATOM 1658 C C . TYR A 1 221 ? 11.375 10.289 10.758 1 98.81 221 TYR A C 1
ATOM 1660 O O . TYR A 1 221 ? 12.273 9.461 10.57 1 98.81 221 TYR A O 1
ATOM 1668 N N . GLY A 1 222 ? 11.031 11.219 9.844 1 98.62 222 GLY A N 1
ATOM 1669 C CA . GLY A 1 222 ? 11.836 11.414 8.648 1 98.62 222 GLY A CA 1
ATOM 1670 C C . GLY A 1 222 ? 11.742 10.258 7.664 1 98.62 222 GLY A C 1
ATOM 1671 O O . GLY A 1 222 ? 12.734 9.898 7.027 1 98.62 222 GLY A O 1
ATOM 1672 N N . LEU A 1 223 ? 10.594 9.68 7.574 1 98.62 223 LEU A N 1
ATOM 1673 C CA . LEU A 1 223 ? 10.445 8.539 6.684 1 98.62 223 LEU A CA 1
ATOM 1674 C C . LEU A 1 223 ? 9.352 8.797 5.652 1 98.62 223 LEU A C 1
ATOM 1676 O O . LEU A 1 223 ? 8.633 7.875 5.262 1 98.62 223 LEU A O 1
ATOM 1680 N N . GLY A 1 224 ? 9.25 10.07 5.199 1 97.06 224 GLY A N 1
ATOM 1681 C CA . GLY A 1 224 ? 8.289 10.398 4.168 1 97.06 224 GLY A CA 1
ATOM 1682 C C . GLY A 1 224 ? 8.461 9.586 2.898 1 97.06 224 GLY A C 1
ATOM 1683 O O . GLY A 1 224 ? 7.488 9.266 2.221 1 97.06 224 GLY A O 1
ATOM 1684 N N . GLY A 1 225 ? 9.664 9.234 2.611 1 96.31 225 GLY A N 1
ATOM 1685 C CA . GLY A 1 225 ? 9.984 8.508 1.392 1 96.31 225 GLY A CA 1
ATOM 1686 C C . GLY A 1 225 ? 9.805 7.012 1.527 1 96.31 225 GLY A C 1
ATOM 1687 O O . GLY A 1 225 ? 9.867 6.277 0.538 1 96.31 225 GLY A O 1
ATOM 1688 N N . LEU A 1 226 ? 9.531 6.52 2.725 1 97.56 226 LEU A N 1
ATOM 1689 C CA . LEU A 1 226 ? 9.398 5.078 2.924 1 97.56 226 LEU A CA 1
ATOM 1690 C C . LEU A 1 226 ? 7.93 4.684 3.08 1 97.56 226 LEU A C 1
ATOM 1692 O O . LEU A 1 226 ? 7.586 3.504 2.988 1 97.56 226 LEU A O 1
ATOM 1696 N N . ARG A 1 227 ? 7.086 5.625 3.342 1 97.38 227 ARG A N 1
ATOM 1697 C CA . ARG A 1 227 ? 5.633 5.484 3.311 1 97.38 227 ARG A CA 1
ATOM 1698 C C . ARG A 1 227 ? 5.16 4.453 4.332 1 97.38 227 ARG A C 1
ATOM 1700 O O . ARG A 1 227 ? 4.59 3.426 3.963 1 97.38 227 ARG A O 1
ATOM 1707 N N . VAL A 1 228 ? 5.273 4.75 5.602 1 98.5 228 VAL A N 1
ATOM 1708 C CA . VAL A 1 228 ? 4.77 3.91 6.684 1 98.5 228 VAL A CA 1
ATOM 1709 C C . VAL A 1 228 ? 3.939 4.754 7.648 1 98.5 228 VAL A C 1
ATOM 1711 O O . VAL A 1 228 ? 4.305 5.891 7.961 1 98.5 228 VAL A O 1
ATOM 1714 N N . GLY A 1 229 ? 2.824 4.289 8.016 1 98.75 229 GLY A N 1
ATOM 1715 C CA . GLY A 1 229 ? 1.962 4.875 9.023 1 98.75 229 GLY A CA 1
ATOM 1716 C C . GLY A 1 229 ? 1.247 3.844 9.875 1 98.75 229 GLY A C 1
ATOM 1717 O O . GLY A 1 229 ? 1.524 2.646 9.773 1 98.75 229 GLY A O 1
ATOM 1718 N N . TRP A 1 230 ? 0.428 4.32 10.797 1 98.81 230 TRP A N 1
ATOM 1719 C CA . TRP A 1 230 ? -0.28 3.396 11.68 1 98.81 230 TRP A CA 1
ATOM 1720 C C . TRP A 1 230 ? -1.536 4.043 12.25 1 98.81 230 TRP A C 1
ATOM 1722 O O . TRP A 1 230 ? -1.754 5.246 12.086 1 98.81 230 TRP A O 1
ATOM 1732 N N . GLY A 1 231 ? -2.412 3.258 12.766 1 98.81 231 GLY A N 1
ATOM 1733 C CA . GLY A 1 231 ? -3.637 3.67 13.438 1 98.81 231 GLY A CA 1
ATOM 1734 C C . GLY A 1 231 ? -3.906 2.9 14.719 1 98.81 231 GLY A C 1
ATOM 1735 O O . GLY A 1 231 ? -3.295 1.858 14.961 1 98.81 231 GLY A O 1
ATOM 1736 N N . TYR A 1 232 ? -4.703 3.451 15.539 1 98.88 232 TYR A N 1
ATOM 1737 C CA . TYR A 1 232 ? -5.121 2.863 16.812 1 98.88 232 TYR A CA 1
ATOM 1738 C C . TYR A 1 232 ? -6.59 3.15 17.094 1 98.88 232 TYR A C 1
ATOM 1740 O O . TYR A 1 232 ? -7.074 4.254 16.812 1 98.88 232 TYR A O 1
ATOM 1748 N N . GLY A 1 233 ? -7.316 2.191 17.594 1 98.75 233 GLY A N 1
ATOM 1749 C CA . GLY A 1 233 ? -8.734 2.361 17.859 1 98.75 233 GLY 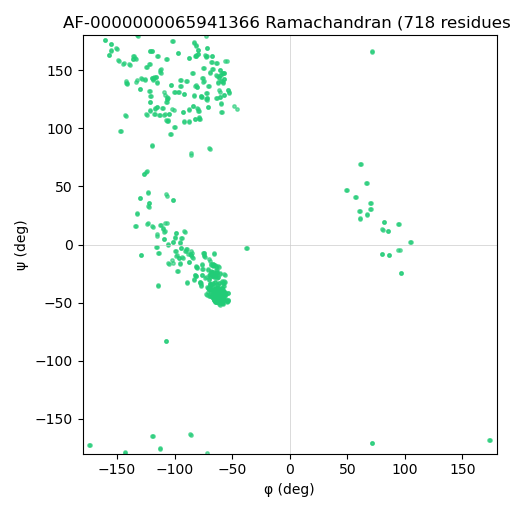A CA 1
ATOM 1750 C C . GLY A 1 233 ? -9.359 1.167 18.562 1 98.75 233 GLY A C 1
ATOM 1751 O O . GLY A 1 233 ? -8.656 0.261 19 1 98.75 233 GLY A O 1
ATOM 1752 N N . PRO A 1 234 ? -10.688 1.222 18.688 1 98 234 PRO A N 1
ATOM 1753 C CA . PRO A 1 234 ? -11.391 0.08 19.281 1 98 234 PRO A CA 1
ATOM 1754 C C . PRO A 1 234 ? -11.133 -1.224 18.531 1 98 234 PRO A C 1
ATOM 1756 O O . PRO A 1 234 ? -11.055 -1.226 17.297 1 98 234 PRO A O 1
ATOM 1759 N N . LYS A 1 235 ? -11.023 -2.303 19.281 1 96.88 235 LYS A N 1
ATOM 1760 C CA . LYS A 1 235 ? -10.68 -3.605 18.719 1 96.88 235 LYS A CA 1
ATOM 1761 C C . LYS A 1 235 ? -11.625 -3.986 17.578 1 96.88 235 LYS A C 1
ATOM 1763 O O . LYS A 1 235 ? -11.195 -4.5 16.547 1 96.88 235 LYS A O 1
ATOM 1768 N N . ALA A 1 236 ? -12.891 -3.738 17.75 1 95.69 236 ALA A N 1
ATOM 1769 C CA . ALA A 1 236 ? -13.891 -4.117 16.75 1 95.69 236 ALA A CA 1
ATOM 1770 C C . ALA A 1 236 ? -13.625 -3.424 15.414 1 95.69 236 ALA A C 1
ATOM 1772 O O . ALA A 1 236 ? -13.781 -4.027 14.352 1 95.69 236 ALA A O 1
ATOM 1773 N N . ILE A 1 237 ? -13.219 -2.156 15.477 1 97 237 ILE A N 1
ATOM 1774 C CA . ILE A 1 237 ? -12.93 -1.394 14.266 1 97 237 ILE A CA 1
ATOM 1775 C C . ILE A 1 237 ? -11.633 -1.893 13.641 1 97 237 ILE A C 1
ATOM 1777 O O . ILE A 1 237 ? -11.562 -2.123 12.43 1 97 237 ILE A O 1
ATOM 1781 N N . ILE A 1 238 ? -10.594 -2.146 14.453 1 97.19 238 ILE A N 1
ATOM 1782 C CA . ILE A 1 238 ? -9.297 -2.592 13.969 1 97.19 238 ILE A CA 1
ATOM 1783 C C . ILE A 1 238 ? -9.43 -3.967 13.32 1 97.19 238 ILE A C 1
ATOM 1785 O O . ILE A 1 238 ? -8.805 -4.238 12.289 1 97.19 238 ILE A O 1
ATOM 1789 N N . ASP A 1 239 ? -10.266 -4.812 13.867 1 93.62 239 ASP A N 1
ATOM 1790 C CA . ASP A 1 239 ? -10.5 -6.133 13.289 1 93.62 239 ASP A CA 1
ATOM 1791 C C . ASP A 1 239 ? -11.086 -6.023 11.883 1 93.62 239 ASP A C 1
ATOM 1793 O O . ASP A 1 239 ? -10.711 -6.777 10.984 1 93.62 239 ASP A O 1
ATOM 1797 N N . VAL A 1 240 ? -11.992 -5.086 11.711 1 94.75 240 VAL A N 1
ATOM 1798 C CA . VAL A 1 240 ? -12.602 -4.855 10.406 1 94.75 240 VAL A CA 1
ATOM 1799 C C . VAL A 1 240 ? -11.555 -4.348 9.422 1 94.75 240 VAL A C 1
ATOM 1801 O O . VAL A 1 240 ? -11.469 -4.836 8.289 1 94.75 240 VAL A O 1
ATOM 1804 N N . LEU A 1 241 ? -10.727 -3.41 9.891 1 96.62 241 LEU A N 1
ATOM 1805 C CA . LEU A 1 241 ? -9.719 -2.832 9.016 1 96.62 241 LEU A CA 1
ATOM 1806 C C . LEU A 1 241 ? -8.695 -3.883 8.602 1 96.62 241 LEU A C 1
ATOM 1808 O O . LEU A 1 241 ? -8.203 -3.863 7.473 1 96.62 241 LEU A O 1
ATOM 1812 N N . ASN A 1 242 ? -8.422 -4.824 9.461 1 93.69 242 ASN A N 1
ATOM 1813 C CA . ASN A 1 242 ? -7.453 -5.875 9.164 1 93.69 242 ASN A CA 1
ATOM 1814 C C . ASN A 1 242 ? -7.984 -6.844 8.109 1 93.69 242 ASN A C 1
ATOM 1816 O O . ASN A 1 242 ? -7.207 -7.539 7.453 1 93.69 242 ASN A O 1
ATOM 1820 N N . ARG A 1 243 ? -9.273 -6.922 7.934 1 90.88 243 ARG A N 1
ATOM 1821 C CA . ARG A 1 243 ? -9.867 -7.773 6.91 1 90.88 243 ARG A CA 1
ATOM 1822 C C . ARG A 1 243 ? -9.727 -7.145 5.527 1 90.88 243 ARG A C 1
ATOM 1824 O O . ARG A 1 243 ? -9.656 -7.852 4.52 1 90.88 243 ARG A O 1
ATOM 1831 N N . ILE A 1 244 ? -9.633 -5.824 5.523 1 90.88 244 ILE A N 1
ATOM 1832 C CA . ILE A 1 244 ? -9.523 -5.082 4.27 1 90.88 244 ILE A CA 1
ATOM 1833 C C . ILE A 1 244 ? -8.055 -4.938 3.883 1 90.88 244 ILE A C 1
ATOM 1835 O O . ILE A 1 244 ? -7.715 -4.941 2.697 1 90.88 244 ILE A O 1
ATOM 1839 N N . ARG A 1 245 ? -7.246 -4.848 4.887 1 93.38 245 ARG A N 1
ATOM 1840 C CA . ARG A 1 245 ? -5.816 -4.664 4.66 1 93.38 245 ARG A CA 1
ATOM 1841 C C . ARG A 1 245 ? -5.215 -5.863 3.936 1 93.38 245 ARG A C 1
ATOM 1843 O O . ARG A 1 245 ? -5.398 -7.008 4.355 1 93.38 245 ARG A O 1
ATOM 1850 N N . GLY A 1 246 ? -4.559 -5.609 2.855 1 90.56 246 GLY A N 1
ATOM 1851 C CA . GLY A 1 246 ? -3.828 -6.695 2.217 1 90.56 246 GLY A CA 1
ATOM 1852 C C . GLY A 1 246 ? -2.77 -7.309 3.113 1 90.56 246 GLY A C 1
ATOM 1853 O O . GLY A 1 246 ? -2.113 -6.602 3.883 1 90.56 246 GLY A O 1
ATOM 1854 N N . PRO A 1 247 ? -2.549 -8.586 2.992 1 88.56 247 PRO A N 1
ATOM 1855 C CA . PRO A 1 247 ? -1.606 -9.266 3.885 1 88.56 247 PRO A CA 1
ATOM 1856 C C . PRO A 1 247 ? -0.18 -8.734 3.75 1 88.56 247 PRO A C 1
ATOM 1858 O O . PRO A 1 247 ? 0.571 -8.719 4.73 1 88.56 247 PRO A O 1
ATOM 1861 N N . PHE A 1 248 ? 0.154 -8.242 2.607 1 94.06 248 PHE A N 1
ATOM 1862 C CA . PHE A 1 248 ? 1.536 -7.859 2.346 1 94.06 248 PHE A CA 1
ATOM 1863 C C . PHE A 1 248 ? 1.621 -6.395 1.933 1 94.06 248 PHE A C 1
ATOM 1865 O O . PHE A 1 248 ? 2.361 -6.047 1.01 1 94.06 248 PHE A O 1
ATOM 1872 N N . ASN A 1 249 ? 0.911 -5.562 2.654 1 96.19 249 ASN A N 1
ATOM 1873 C CA . ASN A 1 249 ? 0.878 -4.16 2.244 1 96.19 249 ASN A CA 1
ATOM 1874 C C . ASN A 1 249 ? 2.17 -3.438 2.613 1 96.19 249 ASN A C 1
ATOM 1876 O O . ASN A 1 249 ? 2.482 -2.389 2.049 1 96.19 249 ASN A O 1
ATOM 1880 N N . LEU A 1 250 ? 2.893 -3.998 3.582 1 97.75 250 LEU A N 1
ATOM 1881 C CA . LEU A 1 250 ? 4.168 -3.398 3.953 1 97.75 250 LEU A CA 1
ATOM 1882 C C . LEU A 1 250 ? 5.312 -4.383 3.75 1 97.75 250 LEU A C 1
ATOM 1884 O O . LEU A 1 250 ? 5.172 -5.574 4.039 1 97.75 250 LEU A O 1
ATOM 1888 N N . SER A 1 251 ? 6.426 -3.844 3.318 1 97.38 251 SER A N 1
ATOM 1889 C CA . SER A 1 251 ? 7.625 -4.652 3.133 1 97.38 251 SER A CA 1
ATOM 1890 C C . SER A 1 251 ? 8.359 -4.863 4.453 1 97.38 251 SER A C 1
ATOM 1892 O O . SER A 1 251 ? 8.133 -4.129 5.418 1 97.38 251 SER A O 1
ATOM 1894 N N . THR A 1 252 ? 9.242 -5.875 4.434 1 95.75 252 THR A N 1
ATOM 1895 C CA . THR A 1 252 ? 10.133 -6.09 5.574 1 9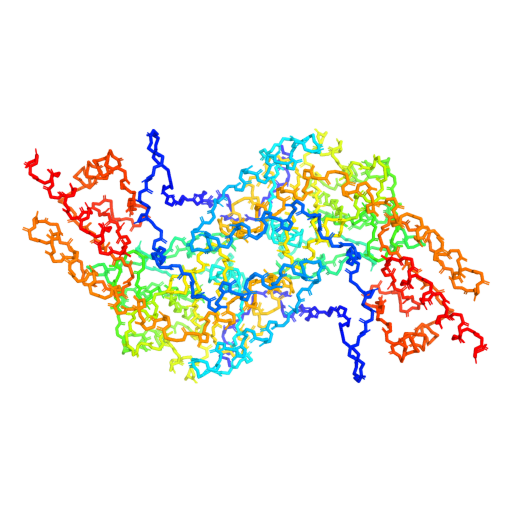5.75 252 THR A CA 1
ATOM 1896 C C . THR A 1 252 ? 10.977 -4.848 5.84 1 95.75 252 THR A C 1
ATOM 1898 O O . THR A 1 252 ? 11.195 -4.477 6.992 1 95.75 252 THR A O 1
ATOM 1901 N N . THR A 1 253 ? 11.414 -4.223 4.801 1 98.12 253 THR A N 1
ATOM 1902 C CA . THR A 1 253 ? 12.203 -2.998 4.898 1 98.12 253 THR A CA 1
ATOM 1903 C C . THR A 1 253 ? 11.422 -1.914 5.645 1 98.12 253 THR A C 1
ATOM 1905 O O . THR A 1 253 ? 11.961 -1.282 6.559 1 98.12 253 THR A O 1
ATOM 1908 N N . GLN A 1 254 ? 10.219 -1.693 5.227 1 98.44 254 GLN A N 1
ATOM 1909 C CA . GLN A 1 254 ? 9.367 -0.7 5.875 1 98.44 254 GLN A CA 1
ATOM 1910 C C . GLN A 1 254 ? 9.164 -1.035 7.352 1 98.44 254 GLN A C 1
ATOM 1912 O O . GLN A 1 254 ? 9.305 -0.169 8.219 1 98.44 254 GLN A O 1
ATOM 1917 N N . LEU A 1 255 ? 8.859 -2.279 7.648 1 98.38 255 LEU A N 1
ATOM 1918 C CA . LEU A 1 255 ? 8.547 -2.715 9.008 1 98.38 255 LEU A CA 1
ATOM 1919 C C . LEU A 1 255 ? 9.758 -2.553 9.922 1 98.38 255 LEU A C 1
ATOM 1921 O O . LEU A 1 255 ? 9.664 -1.93 10.984 1 98.38 255 LEU A O 1
ATOM 1925 N N . GLU A 1 256 ? 10.93 -3.027 9.492 1 98.38 256 GLU A N 1
ATOM 1926 C CA . GLU A 1 256 ? 12.125 -3.004 10.336 1 98.38 256 GLU A CA 1
ATOM 1927 C C . GLU A 1 256 ? 12.641 -1.58 10.523 1 98.38 256 GLU A C 1
ATOM 1929 O O . GLU A 1 256 ? 13.094 -1.215 11.609 1 98.38 256 GLU A O 1
ATOM 1934 N N . THR A 1 257 ? 12.57 -0.787 9.477 1 98.81 257 THR A N 1
ATOM 1935 C CA . THR A 1 257 ? 13.023 0.598 9.555 1 98.81 257 THR A CA 1
ATOM 1936 C C . THR A 1 257 ? 12.133 1.408 10.492 1 98.81 257 THR A C 1
ATOM 1938 O O . THR A 1 257 ? 12.633 2.146 11.344 1 98.81 257 THR A O 1
ATOM 1941 N N . ALA A 1 258 ? 10.836 1.252 10.344 1 98.88 258 ALA A N 1
ATOM 1942 C CA . ALA A 1 258 ? 9.883 1.974 11.188 1 98.88 258 ALA A CA 1
ATOM 1943 C C . ALA A 1 258 ? 10.008 1.539 12.641 1 98.88 258 ALA A C 1
ATOM 1945 O O . ALA A 1 258 ? 9.875 2.359 13.555 1 98.88 258 ALA A O 1
ATOM 1946 N N . GLU A 1 259 ? 10.25 0.235 12.828 1 98.81 259 GLU A N 1
ATOM 1947 C CA . GLU A 1 259 ? 10.453 -0.282 14.18 1 98.81 259 GLU A CA 1
ATOM 1948 C C . GLU A 1 259 ? 11.633 0.409 14.867 1 98.81 259 GLU A C 1
ATOM 1950 O O . GLU A 1 259 ? 11.523 0.842 16.016 1 98.81 259 GLU A O 1
ATOM 1955 N N . ALA A 1 260 ? 12.75 0.504 14.164 1 98.88 260 ALA A N 1
ATOM 1956 C CA . ALA A 1 260 ? 13.93 1.175 14.703 1 98.88 260 ALA A CA 1
ATOM 1957 C C . ALA A 1 260 ? 13.656 2.658 14.93 1 98.88 260 ALA A C 1
ATOM 1959 O O . ALA A 1 260 ? 14.078 3.225 15.938 1 98.88 260 ALA A O 1
ATOM 1960 N N . ALA A 1 261 ? 12.945 3.277 14.062 1 98.88 261 ALA A N 1
ATOM 1961 C CA . ALA A 1 261 ? 12.68 4.711 14.125 1 98.88 261 ALA A CA 1
ATOM 1962 C C . ALA A 1 261 ? 11.836 5.055 15.352 1 98.88 261 ALA A C 1
ATOM 1964 O O . ALA A 1 261 ? 12.156 5.984 16.094 1 98.88 261 ALA A O 1
ATOM 1965 N N . VAL A 1 262 ? 10.758 4.293 15.547 1 98.88 262 VAL A N 1
ATOM 1966 C CA . VAL A 1 262 ? 9.805 4.637 16.609 1 98.88 262 VAL A CA 1
ATOM 1967 C C . VAL A 1 262 ? 10.469 4.469 17.969 1 98.88 262 VAL A C 1
ATOM 1969 O O . VAL A 1 262 ? 10.156 5.199 18.906 1 98.88 262 VAL A O 1
ATOM 1972 N N . ARG A 1 263 ? 11.453 3.602 18.109 1 98.69 263 ARG A N 1
ATOM 1973 C CA . ARG A 1 263 ? 12.125 3.338 19.375 1 98.69 263 ARG A CA 1
ATOM 1974 C C . ARG A 1 263 ? 13.188 4.395 19.656 1 98.69 263 ARG A C 1
ATOM 1976 O O . ARG A 1 263 ? 13.617 4.551 20.812 1 98.69 263 ARG A O 1
ATOM 1983 N N . ASP A 1 264 ? 13.641 5.113 18.656 1 98.62 264 ASP A N 1
ATOM 1984 C CA . ASP A 1 264 ? 14.672 6.121 18.875 1 98.62 264 ASP A CA 1
ATOM 1985 C C . ASP A 1 264 ? 14.062 7.453 19.297 1 98.62 264 ASP A C 1
ATOM 1987 O O . ASP A 1 264 ? 14.078 8.422 18.547 1 98.62 264 ASP A O 1
ATOM 1991 N N . GLN A 1 265 ? 13.711 7.52 20.531 1 98.12 265 GLN A N 1
ATOM 1992 C CA . GLN A 1 265 ? 13.008 8.688 21.062 1 98.12 265 GLN A CA 1
ATOM 1993 C C . GLN A 1 265 ? 13.961 9.852 21.266 1 98.12 265 GLN A C 1
ATOM 1995 O O . GLN A 1 265 ? 13.531 11.008 21.344 1 98.12 265 GLN A O 1
ATOM 2000 N N . ASP A 1 266 ? 15.258 9.625 21.312 1 98.56 266 ASP A N 1
ATOM 2001 C CA . ASP A 1 266 ? 16.234 10.711 21.375 1 98.56 266 ASP A CA 1
ATOM 2002 C C . ASP A 1 266 ? 16.219 11.531 20.078 1 98.56 266 ASP A C 1
ATOM 2004 O O . ASP A 1 266 ? 16.266 12.758 20.125 1 98.56 266 ASP A O 1
ATOM 2008 N N . HIS A 1 267 ? 16.172 10.812 18.984 1 98.56 267 HIS A N 1
ATOM 2009 C CA . HIS A 1 267 ? 16.078 11.492 17.703 1 98.56 267 HIS A CA 1
ATOM 2010 C C . HIS A 1 267 ? 14.797 12.328 17.609 1 98.56 267 HIS A C 1
ATOM 2012 O O . HIS A 1 267 ? 14.828 13.461 17.141 1 98.56 267 HIS A O 1
ATOM 2018 N N . VAL A 1 268 ? 13.703 11.812 18.094 1 98.38 268 VAL A N 1
ATOM 2019 C CA . VAL A 1 268 ? 12.414 12.492 18.078 1 98.38 268 VAL A CA 1
ATOM 2020 C C . VAL A 1 268 ? 12.484 13.766 18.906 1 98.38 268 VAL A C 1
ATOM 2022 O O . VAL A 1 268 ? 12.055 14.828 18.469 1 98.38 268 VAL A O 1
ATOM 2025 N N . ALA A 1 269 ? 13.055 13.633 20.062 1 98.31 269 ALA A N 1
ATOM 2026 C CA . ALA A 1 269 ? 13.164 14.773 20.969 1 98.31 269 ALA A CA 1
ATOM 2027 C C . ALA A 1 269 ? 14.016 15.883 20.344 1 98.31 269 ALA A C 1
ATOM 2029 O O . ALA A 1 269 ? 13.688 17.062 20.453 1 98.31 269 ALA A O 1
ATOM 2030 N N . ARG A 1 270 ? 15.07 15.508 19.703 1 98.31 270 ARG A N 1
ATOM 2031 C CA . ARG A 1 270 ? 15.953 16.469 19.062 1 98.31 270 ARG A CA 1
ATOM 2032 C C . ARG A 1 270 ? 15.242 17.188 17.922 1 98.31 270 ARG A C 1
ATOM 2034 O O . ARG A 1 270 ? 15.312 18.422 17.812 1 98.31 270 ARG A O 1
ATOM 2041 N N . CYS A 1 271 ? 14.586 16.406 17.062 1 98.56 271 CYS A N 1
ATOM 2042 C CA . CYS A 1 271 ? 13.852 16.984 15.945 1 98.56 271 CYS A CA 1
ATOM 2043 C C . CYS A 1 271 ? 12.758 17.922 16.438 1 98.56 271 CYS A C 1
ATOM 2045 O O . CYS A 1 271 ? 12.57 19.016 15.867 1 98.56 271 CYS A O 1
ATOM 2047 N N . ARG A 1 272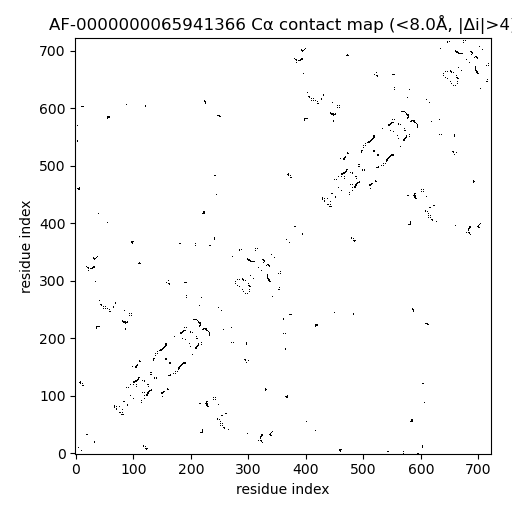 ? 12.031 17.516 17.469 1 98.5 272 ARG A N 1
ATOM 2048 C CA . ARG A 1 272 ? 10.953 18.328 18.016 1 98.5 272 ARG A CA 1
ATOM 2049 C C . ARG A 1 272 ? 11.477 19.656 18.547 1 98.5 272 ARG A C 1
ATOM 2051 O O . ARG A 1 272 ? 10.891 20.719 18.297 1 98.5 272 ARG A O 1
ATOM 2058 N N . ALA A 1 273 ? 12.555 19.609 19.297 1 98.38 273 ALA A N 1
ATOM 2059 C CA . ALA A 1 273 ? 13.133 20.812 19.906 1 98.38 273 ALA A CA 1
ATOM 2060 C C . ALA A 1 273 ? 13.609 21.781 18.828 1 98.38 273 ALA A C 1
ATOM 2062 O O . ALA A 1 273 ? 13.375 22.984 18.906 1 98.38 273 ALA A O 1
ATOM 2063 N N . ASP A 1 274 ? 14.312 21.234 17.828 1 98.56 274 ASP A N 1
ATOM 2064 C CA . ASP A 1 274 ? 14.812 22.062 16.75 1 98.56 274 ASP A CA 1
ATOM 2065 C C . ASP A 1 274 ? 13.664 22.703 15.969 1 98.56 274 ASP A C 1
ATOM 2067 O O . ASP A 1 274 ? 13.703 23.891 15.648 1 98.56 274 ASP A O 1
ATOM 2071 N N . ASN A 1 275 ? 12.68 21.906 15.656 1 98.75 275 ASN A N 1
ATOM 2072 C CA . ASN A 1 275 ? 11.508 22.406 14.945 1 98.75 275 ASN A CA 1
ATOM 2073 C C . ASN A 1 275 ? 10.812 23.516 15.727 1 98.75 275 ASN A C 1
ATOM 2075 O O . ASN A 1 275 ? 10.422 24.531 15.148 1 98.75 275 ASN A O 1
ATOM 2079 N N . ALA A 1 276 ? 10.617 23.297 17 1 98.44 276 ALA A N 1
ATOM 2080 C CA . ALA A 1 276 ? 9.938 24.281 17.844 1 98.44 276 ALA A CA 1
ATOM 2081 C C . ALA A 1 276 ? 10.688 25.609 17.844 1 98.44 276 ALA A C 1
ATOM 2083 O O . ALA A 1 276 ? 10.078 26.672 17.719 1 98.44 276 ALA A O 1
ATOM 2084 N N . ARG A 1 277 ? 11.969 25.562 17.906 1 98.5 277 ARG A N 1
ATOM 2085 C CA . ARG A 1 277 ? 12.812 26.75 17.953 1 98.5 277 ARG A CA 1
ATOM 2086 C C . ARG A 1 277 ? 12.695 27.547 16.656 1 98.5 277 ARG A C 1
ATOM 2088 O O . ARG A 1 277 ? 12.391 28.75 16.688 1 98.5 277 ARG A O 1
ATOM 2095 N N . TRP A 1 278 ? 12.836 26.859 15.57 1 98.69 278 TRP A N 1
ATOM 2096 C CA . TRP A 1 278 ? 12.922 27.562 14.289 1 98.69 278 TRP A CA 1
ATOM 2097 C C . TRP A 1 278 ? 11.531 27.922 13.773 1 98.69 278 TRP A C 1
ATOM 2099 O O . TRP A 1 278 ? 11.375 28.906 13.047 1 98.69 278 TRP A O 1
ATOM 2109 N N . ARG A 1 279 ? 10.547 27.141 14.188 1 98.75 279 ARG A N 1
ATOM 2110 C CA . ARG A 1 279 ? 9.172 27.5 13.875 1 98.75 279 ARG A CA 1
ATOM 2111 C C . ARG A 1 279 ? 8.797 28.844 14.492 1 98.75 279 ARG A C 1
ATOM 2113 O O . ARG A 1 279 ? 8.227 29.703 13.812 1 98.75 279 ARG A O 1
ATOM 2120 N N . ILE A 1 280 ? 9.148 29.031 15.734 1 98.44 280 ILE A N 1
ATOM 2121 C CA . ILE A 1 280 ? 8.883 30.281 16.438 1 98.44 280 ILE A CA 1
ATOM 2122 C C . ILE A 1 280 ? 9.688 31.406 15.812 1 98.44 280 ILE A C 1
ATOM 2124 O O . ILE A 1 280 ? 9.148 32.469 15.516 1 98.44 280 ILE A O 1
ATOM 2128 N N . TRP A 1 281 ? 10.945 31.156 15.594 1 98.81 281 TRP A N 1
ATOM 2129 C CA . TRP A 1 281 ? 11.828 32.188 15.031 1 98.81 281 TRP A CA 1
ATOM 2130 C C . TRP A 1 281 ? 11.32 32.656 13.68 1 98.81 281 TRP A C 1
ATOM 2132 O O . TRP A 1 281 ? 11.234 33.875 13.43 1 98.81 281 TRP A O 1
ATOM 2142 N N . LEU A 1 282 ? 11.031 31.688 12.773 1 98.88 282 LEU A N 1
ATOM 2143 C CA . LEU A 1 282 ? 10.609 32.031 11.422 1 98.88 282 LEU A CA 1
ATOM 2144 C C . LEU A 1 282 ? 9.289 32.812 11.453 1 98.88 282 LEU A C 1
ATOM 2146 O O . LEU A 1 282 ? 9.109 33.781 10.719 1 98.88 282 LEU A O 1
ATOM 2150 N N . ALA A 1 283 ? 8.32 32.344 12.273 1 98.81 283 ALA A N 1
ATOM 2151 C CA . ALA A 1 283 ? 7.031 33.031 12.406 1 98.81 283 ALA A CA 1
ATOM 2152 C C . ALA A 1 283 ? 7.219 34.469 12.852 1 98.81 283 ALA A C 1
ATOM 2154 O O . ALA A 1 283 ? 6.602 35.406 12.305 1 98.81 283 ALA A O 1
ATOM 2155 N N . GLU A 1 284 ? 8.062 34.688 13.805 1 98.69 284 GLU A N 1
ATOM 2156 C CA . GLU A 1 284 ? 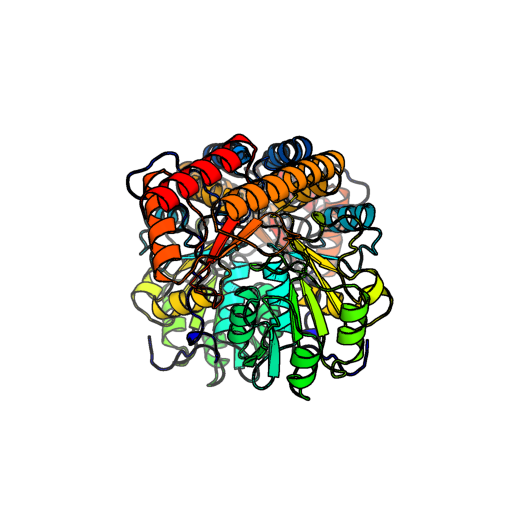8.328 36 14.336 1 98.69 284 GLU A CA 1
ATOM 2157 C C . GLU A 1 284 ? 9.039 36.875 13.305 1 98.69 284 GLU A C 1
ATOM 2159 O O . GLU A 1 284 ? 8.703 38.062 13.133 1 98.69 284 GLU A O 1
ATOM 2164 N N . ALA A 1 285 ? 10.031 36.312 12.664 1 98.75 285 ALA A N 1
ATOM 2165 C CA . ALA A 1 285 ? 10.781 37.031 11.648 1 98.75 285 ALA A CA 1
ATOM 2166 C C . ALA A 1 285 ? 9.859 37.531 10.539 1 98.75 285 ALA A C 1
ATOM 2168 O O . ALA A 1 285 ? 9.992 38.656 10.062 1 98.75 285 ALA A O 1
ATOM 2169 N N . LEU A 1 286 ? 8.977 36.719 10.094 1 98.75 286 LEU A N 1
ATOM 2170 C CA . LEU A 1 286 ? 8.062 37.062 9.008 1 98.75 286 LEU A CA 1
ATOM 2171 C C . LEU A 1 286 ? 7.031 38.094 9.492 1 98.75 286 LEU A C 1
ATOM 2173 O O . LEU A 1 286 ? 6.641 39 8.742 1 98.75 286 LEU A O 1
ATOM 2177 N N . ALA A 1 287 ? 6.543 37.906 10.727 1 98.5 287 ALA A N 1
ATOM 2178 C CA . ALA A 1 287 ? 5.59 38.875 11.297 1 98.5 287 ALA A CA 1
ATOM 2179 C C . ALA A 1 287 ? 6.172 40.281 11.32 1 98.5 287 ALA A C 1
ATOM 2181 O O . ALA A 1 287 ? 5.457 41.25 11.094 1 98.5 287 ALA A O 1
ATOM 2182 N N . GLU A 1 288 ? 7.422 40.406 11.555 1 97.75 288 GLU A N 1
ATOM 2183 C CA . GLU A 1 288 ? 8.109 41.688 11.648 1 97.75 288 GLU A CA 1
ATOM 2184 C C . GLU A 1 288 ? 8.086 42.438 10.312 1 97.75 288 GLU A C 1
ATOM 2186 O O . GLU A 1 288 ? 8.18 43.656 10.281 1 97.75 288 GLU A O 1
ATOM 2191 N N . ILE A 1 289 ? 7.945 41.719 9.305 1 97.31 289 ILE A N 1
ATOM 2192 C CA . ILE A 1 289 ? 7.965 42.344 8 1 97.31 289 ILE A CA 1
ATOM 2193 C C . ILE A 1 289 ? 6.566 42.312 7.383 1 97.31 289 ILE A C 1
ATOM 2195 O O . ILE A 1 289 ? 6.418 42.438 6.164 1 97.31 289 ILE A O 1
ATOM 2199 N N . GLY A 1 290 ? 5.543 42 8.195 1 97.44 290 GLY A N 1
ATOM 2200 C CA . GLY A 1 290 ? 4.16 42.156 7.777 1 97.44 290 GLY A CA 1
ATOM 2201 C C . GLY A 1 290 ? 3.553 40.875 7.215 1 97.44 290 GLY A C 1
ATOM 2202 O O . GLY A 1 290 ? 2.574 40.938 6.469 1 97.44 290 GLY A O 1
ATOM 2203 N N . VAL A 1 291 ? 4.137 39.75 7.461 1 98.56 291 VAL A N 1
ATOM 2204 C CA . VAL A 1 291 ? 3.602 38.469 7.023 1 98.56 291 VAL A CA 1
ATOM 2205 C C . VAL A 1 291 ? 3.326 37.562 8.234 1 98.56 291 VAL A C 1
ATOM 2207 O O . VAL A 1 291 ? 4.145 36.719 8.586 1 98.56 291 VAL A O 1
ATOM 2210 N N . PRO A 1 292 ? 2.219 37.719 8.805 1 98.5 292 PRO A N 1
ATOM 2211 C CA . PRO A 1 292 ? 1.91 36.938 10.023 1 98.5 292 PRO A CA 1
ATOM 2212 C C . PRO A 1 292 ? 1.479 35.531 9.734 1 98.5 292 PRO A C 1
ATOM 2214 O O . PRO A 1 292 ? 1.196 35.156 8.586 1 98.5 292 PRO A O 1
ATOM 2217 N N . SER A 1 293 ? 1.428 34.719 10.727 1 98.62 293 SER A N 1
ATOM 2218 C CA . SER A 1 293 ? 0.89 33.344 10.742 1 98.62 293 SER A CA 1
ATOM 2219 C C . SER A 1 293 ? 0.203 33.062 12.07 1 98.62 293 SER A C 1
ATOM 2221 O O . SER A 1 293 ? 0.428 33.75 13.062 1 98.62 293 SER A O 1
ATOM 2223 N N . ASP A 1 294 ? -0.75 32.094 12.094 1 97.94 294 ASP A N 1
ATOM 2224 C CA . ASP A 1 294 ? -1.256 31.578 13.352 1 97.94 294 ASP A CA 1
ATOM 2225 C C . ASP A 1 294 ? -0.175 30.797 14.094 1 97.94 294 ASP A C 1
ATOM 2227 O O . ASP A 1 294 ? 0.824 30.391 13.5 1 97.94 294 ASP A O 1
ATOM 2231 N N . THR A 1 295 ? -0.37 30.703 15.414 1 97.31 295 THR A N 1
ATOM 2232 C CA . THR A 1 295 ? 0.516 29.797 16.156 1 97.31 295 THR A CA 1
ATOM 2233 C C . THR A 1 295 ? 0.398 28.375 15.625 1 97.31 295 THR A C 1
ATOM 2235 O O . THR A 1 295 ? -0.661 27.75 15.734 1 97.31 295 THR A O 1
ATOM 2238 N N . SER A 1 296 ? 1.474 27.906 15.055 1 98.31 296 SER A N 1
ATOM 2239 C CA . SER A 1 296 ? 1.475 26.562 14.5 1 98.31 296 SER A CA 1
ATOM 2240 C C . SER A 1 296 ? 1.915 25.531 15.539 1 98.31 296 SER A C 1
ATOM 2242 O O . SER A 1 296 ? 2.834 25.797 16.328 1 98.31 296 SER A O 1
ATOM 2244 N N . MET A 1 297 ? 1.254 24.391 15.5 1 98.25 297 MET A N 1
ATOM 2245 C CA . MET A 1 297 ? 1.63 23.281 16.375 1 98.25 297 MET A CA 1
ATOM 2246 C C . MET A 1 297 ? 2.193 22.125 15.562 1 98.25 297 MET A C 1
ATOM 2248 O O . MET A 1 297 ? 2.244 20.984 16.047 1 98.25 297 MET A O 1
ATOM 2252 N N . ALA A 1 298 ? 2.588 22.344 14.32 1 98.69 298 ALA A N 1
ATOM 2253 C CA . ALA A 1 298 ? 3.109 21.328 13.398 1 98.69 298 ALA A CA 1
ATOM 2254 C C . ALA A 1 298 ? 4.535 21.672 12.969 1 98.69 298 ALA A C 1
ATOM 2256 O O . ALA A 1 298 ? 5.254 22.375 13.68 1 98.69 298 ALA A O 1
ATOM 2257 N N . ASN A 1 299 ? 5.066 21.078 11.93 1 98.88 299 ASN A N 1
ATOM 2258 C CA . ASN A 1 299 ? 6.422 21.375 11.477 1 98.88 299 ASN A CA 1
ATOM 2259 C C . ASN A 1 299 ? 6.422 22.297 10.266 1 98.88 299 ASN A C 1
ATOM 2261 O O . ASN A 1 299 ? 7.199 22.109 9.336 1 98.88 299 ASN A O 1
ATOM 2265 N N . PHE A 1 300 ? 5.496 23.25 10.297 1 98.94 300 PHE A N 1
ATOM 2266 C CA . PHE A 1 300 ? 5.359 24.266 9.266 1 98.94 300 PHE A CA 1
ATOM 2267 C C . PHE A 1 300 ? 4.676 25.516 9.828 1 98.94 300 PHE A C 1
ATOM 2269 O O . PHE A 1 300 ? 4.148 25.484 10.945 1 98.94 300 PHE A O 1
ATOM 2276 N N . ILE A 1 301 ? 4.73 26.578 9.102 1 98.88 301 ILE A N 1
ATOM 2277 C CA . ILE A 1 301 ? 3.906 27.75 9.375 1 98.88 301 ILE A CA 1
ATOM 2278 C C . ILE A 1 301 ? 3.076 28.109 8.141 1 98.88 301 ILE A C 1
ATOM 2280 O O . ILE A 1 301 ? 3.426 27.719 7.023 1 98.88 301 ILE A O 1
ATOM 2284 N N . LEU A 1 302 ? 1.956 28.719 8.406 1 98.88 302 LEU A N 1
ATOM 2285 C CA . LEU A 1 302 ? 1.101 29.234 7.34 1 98.88 302 LEU A CA 1
ATOM 2286 C C . LEU A 1 302 ? 1.236 30.75 7.219 1 98.88 302 LEU A C 1
ATOM 2288 O O . LEU A 1 302 ? 0.518 31.5 7.887 1 98.88 302 LEU A O 1
ATOM 2292 N N . ALA A 1 303 ? 2.115 31.188 6.297 1 98.88 303 ALA A N 1
ATOM 2293 C CA . ALA A 1 303 ? 2.348 32.594 6.082 1 98.88 303 ALA A CA 1
ATOM 2294 C C . ALA A 1 303 ? 1.161 33.25 5.375 1 98.88 303 ALA A C 1
ATOM 2296 O O . ALA A 1 303 ? 0.741 32.812 4.309 1 98.88 303 ALA A O 1
ATOM 2297 N N . ARG A 1 304 ? 0.616 34.281 5.934 1 98.69 304 ARG A N 1
ATOM 2298 C CA . ARG A 1 304 ? -0.57 34.938 5.391 1 98.69 304 ARG A CA 1
ATOM 2299 C C . ARG A 1 304 ? -0.216 36.281 4.766 1 98.69 304 ARG A C 1
ATOM 2301 O 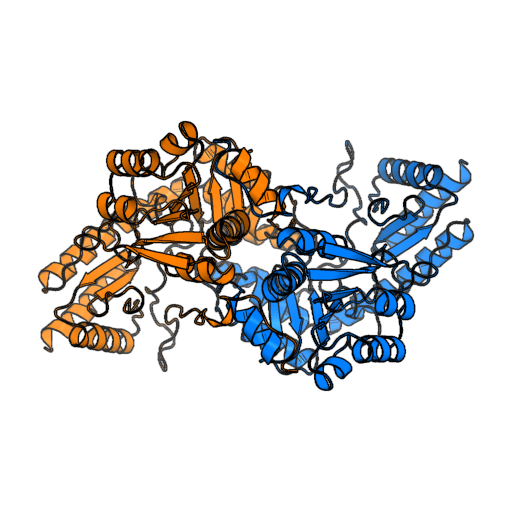O . ARG A 1 304 ? 0.328 37.156 5.438 1 98.69 304 ARG A O 1
ATOM 2308 N N . PHE A 1 305 ? -0.534 36.438 3.537 1 98.62 305 PHE A N 1
ATOM 2309 C CA . PHE A 1 305 ? -0.288 37.656 2.787 1 98.62 305 PHE A CA 1
ATOM 2310 C C . PHE A 1 305 ? -1.567 38.469 2.646 1 98.62 305 PHE A C 1
ATOM 2312 O O . PHE A 1 305 ? -2.646 38 3.035 1 98.62 305 PHE A O 1
ATOM 2319 N N . SER A 1 306 ? -1.456 39.656 2.072 1 97.44 306 SER A N 1
ATOM 2320 C CA . SER A 1 306 ? -2.582 40.562 2.002 1 97.44 306 SER A CA 1
ATOM 2321 C C . SER A 1 306 ? -3.66 40.062 1.052 1 97.44 306 SER A C 1
ATOM 2323 O O . SER A 1 306 ? -4.852 40.281 1.272 1 97.44 306 SER A O 1
ATOM 2325 N N . ASP A 1 307 ? -3.311 39.406 0.001 1 97.81 307 ASP A N 1
ATOM 2326 C CA . ASP A 1 307 ? -4.242 38.844 -0.973 1 97.81 307 ASP A CA 1
ATOM 2327 C C . ASP A 1 307 ? -3.576 37.75 -1.796 1 97.81 307 ASP A C 1
ATOM 2329 O O . ASP A 1 307 ? -2.412 37.406 -1.568 1 97.81 307 ASP A O 1
ATOM 2333 N N . THR A 1 308 ? -4.363 37.188 -2.592 1 98.38 308 THR A N 1
ATOM 2334 C CA . THR A 1 308 ? -3.916 36.062 -3.422 1 98.38 308 THR A CA 1
ATOM 2335 C C . THR A 1 308 ? -2.777 36.5 -4.34 1 98.38 308 THR A C 1
ATOM 2337 O O . THR A 1 308 ? -1.807 35.75 -4.527 1 98.38 308 THR A O 1
ATOM 2340 N N . GLU A 1 309 ? -2.844 37.625 -4.918 1 98.06 309 GLU A N 1
ATOM 2341 C CA . GLU A 1 309 ? -1.842 38.125 -5.852 1 98.06 309 GLU A CA 1
ATOM 2342 C C . GLU A 1 309 ? -0.475 38.25 -5.184 1 98.06 309 GLU A C 1
ATOM 2344 O O . GLU A 1 309 ? 0.542 37.875 -5.77 1 98.06 309 GLU A O 1
ATOM 2349 N N . GLU A 1 310 ? -0.488 38.781 -3.969 1 98.12 310 GLU A N 1
ATOM 2350 C CA . GLU A 1 310 ? 0.775 38.938 -3.25 1 98.12 310 GLU A CA 1
ATOM 2351 C C . GLU A 1 310 ? 1.377 37.562 -2.928 1 98.12 310 GLU A C 1
ATOM 2353 O O . GLU A 1 310 ? 2.588 37.375 -3.051 1 98.12 310 GLU A O 1
ATOM 2358 N N . ALA A 1 311 ? 0.559 36.656 -2.439 1 98.56 311 ALA A N 1
ATOM 2359 C CA . ALA A 1 311 ? 1.035 35.281 -2.129 1 98.56 311 ALA A CA 1
ATOM 2360 C C . ALA A 1 311 ? 1.65 34.625 -3.359 1 98.56 311 ALA A C 1
ATOM 2362 O O . ALA A 1 311 ? 2.727 34.031 -3.277 1 98.56 311 ALA A O 1
ATOM 2363 N N . GLU A 1 312 ? 1.006 34.75 -4.516 1 98.25 312 GLU A N 1
ATOM 2364 C CA . GLU A 1 312 ? 1.484 34.156 -5.762 1 98.25 312 GLU A CA 1
ATOM 2365 C C . GLU A 1 312 ? 2.789 34.812 -6.215 1 98.25 312 GLU A C 1
ATOM 2367 O O . GLU A 1 312 ? 3.705 34.125 -6.672 1 98.25 312 GLU A O 1
ATOM 2372 N N . ALA A 1 313 ? 2.826 36.125 -6.117 1 98.25 313 ALA A N 1
ATOM 2373 C CA . ALA A 1 313 ? 4.043 36.844 -6.488 1 98.25 313 ALA A CA 1
ATOM 2374 C C . ALA A 1 313 ? 5.211 36.438 -5.594 1 98.25 313 ALA A C 1
ATOM 2376 O O . ALA A 1 313 ? 6.344 36.281 -6.066 1 98.25 313 ALA A O 1
ATOM 2377 N N . CYS A 1 314 ? 4.93 36.312 -4.324 1 98.56 314 CYS A N 1
ATOM 2378 C CA . CYS A 1 314 ? 5.973 35.875 -3.395 1 98.56 314 CYS A CA 1
ATOM 2379 C C . CYS A 1 314 ? 6.461 34.469 -3.721 1 98.56 314 CYS A C 1
ATOM 2381 O O . CYS A 1 314 ? 7.664 34.219 -3.684 1 98.56 314 CYS A O 1
ATOM 2383 N N . ASP A 1 315 ? 5.539 33.594 -3.963 1 98.19 315 ASP A N 1
ATOM 2384 C CA . ASP A 1 315 ? 5.902 32.219 -4.336 1 98.19 315 ASP A CA 1
ATOM 2385 C C . ASP A 1 315 ? 6.824 32.219 -5.555 1 98.19 315 ASP A C 1
ATOM 2387 O O . ASP A 1 315 ? 7.82 31.484 -5.578 1 98.19 315 ASP A O 1
ATOM 2391 N N . LEU A 1 316 ? 6.512 32.938 -6.578 1 96.88 316 LEU A N 1
ATOM 2392 C CA . LEU A 1 316 ? 7.332 33.062 -7.781 1 96.88 316 LEU A CA 1
ATOM 2393 C C . LEU A 1 316 ? 8.719 33.594 -7.449 1 96.88 316 LEU A C 1
ATOM 2395 O O . LEU A 1 316 ? 9.727 33.094 -7.957 1 96.88 316 LEU A O 1
ATOM 2399 N N . HIS A 1 317 ? 8.758 34.594 -6.641 1 97.38 317 HIS A N 1
ATOM 2400 C CA . HIS A 1 317 ? 10.031 35.156 -6.203 1 97.38 317 HIS A CA 1
ATOM 2401 C C . HIS A 1 317 ? 10.883 34.094 -5.504 1 97.38 317 HIS A C 1
ATOM 2403 O O . HIS A 1 317 ? 12.078 33.969 -5.789 1 97.38 317 HIS A O 1
ATOM 2409 N N . LEU A 1 318 ? 10.266 33.375 -4.562 1 98 318 LEU A N 1
ATOM 2410 C CA . LEU A 1 318 ? 10.977 32.312 -3.85 1 98 318 LEU A CA 1
ATOM 2411 C C . LEU A 1 318 ? 11.555 31.297 -4.824 1 98 318 LEU A C 1
ATOM 2413 O O . LEU A 1 318 ? 12.688 30.844 -4.66 1 98 318 LEU A O 1
ATOM 2417 N N . GLN A 1 319 ? 10.789 30.938 -5.832 1 96.56 319 GLN A N 1
ATOM 2418 C CA . GLN A 1 319 ? 11.242 29.969 -6.832 1 96.56 319 GLN A CA 1
ATOM 2419 C C . GLN A 1 319 ? 12.484 30.484 -7.562 1 96.56 319 GLN A C 1
ATOM 2421 O O . GLN A 1 319 ? 13.406 29.719 -7.848 1 96.56 319 GLN A O 1
ATOM 2426 N N . THR A 1 320 ? 12.531 31.766 -7.879 1 94.56 320 THR A N 1
ATOM 2427 C CA . THR A 1 320 ? 13.703 32.344 -8.531 1 94.56 320 THR A CA 1
ATOM 2428 C C . THR A 1 320 ? 14.93 32.25 -7.629 1 94.56 320 THR A C 1
ATOM 2430 O O . THR A 1 320 ? 16.062 32.25 -8.109 1 94.56 320 THR A O 1
ATOM 2433 N N . GLN A 1 321 ? 14.664 32.125 -6.348 1 94.81 321 GLN A N 1
ATOM 2434 C CA . GLN A 1 321 ? 15.742 32 -5.375 1 94.81 321 GLN A CA 1
ATOM 2435 C C . GLN A 1 321 ? 16.047 30.547 -5.047 1 94.81 321 GLN A C 1
ATOM 2437 O O . GLN A 1 321 ? 16.797 30.25 -4.121 1 94.81 321 GLN A O 1
ATOM 2442 N N . GLY A 1 322 ? 15.359 29.625 -5.676 1 95.88 322 GLY A N 1
ATOM 2443 C CA . GLY A 1 322 ? 15.57 28.203 -5.445 1 95.88 322 GLY A CA 1
ATOM 2444 C C . GLY A 1 322 ? 14.852 27.688 -4.215 1 95.88 322 GLY A C 1
ATOM 2445 O O . GLY A 1 322 ? 15.266 26.703 -3.619 1 95.88 322 GLY A O 1
ATOM 2446 N N . LEU A 1 323 ? 13.859 28.406 -3.752 1 97.69 323 LEU A N 1
ATOM 2447 C CA . LEU A 1 323 ? 13.055 28 -2.605 1 97.69 323 LEU A CA 1
ATOM 2448 C C . LEU A 1 323 ? 11.672 27.547 -3.053 1 97.69 323 LEU A C 1
ATOM 2450 O O . LEU A 1 323 ? 10.977 28.266 -3.771 1 97.69 323 LEU A O 1
ATOM 2454 N N . ILE A 1 324 ? 11.312 26.312 -2.639 1 97.56 324 ILE A N 1
ATOM 2455 C CA . ILE A 1 324 ? 10.016 25.766 -3.014 1 97.56 324 ILE A CA 1
ATOM 2456 C C . ILE A 1 324 ? 9.141 25.609 -1.773 1 97.56 324 ILE A C 1
ATOM 2458 O O . ILE A 1 324 ? 9.453 24.828 -0.872 1 97.56 324 ILE A O 1
ATOM 2462 N N . VAL A 1 325 ? 8.117 26.391 -1.668 1 98.19 325 VAL A N 1
ATOM 2463 C CA . VAL A 1 325 ? 7.137 26.281 -0.594 1 98.19 325 VAL A CA 1
ATOM 2464 C C . VAL A 1 325 ? 5.797 25.828 -1.162 1 98.19 325 VAL A C 1
ATOM 2466 O O . VAL A 1 325 ? 5.707 25.469 -2.338 1 98.19 325 VAL A O 1
ATOM 2469 N N . ARG A 1 326 ? 4.77 25.75 -0.346 1 97.94 326 ARG A N 1
ATOM 2470 C CA . ARG A 1 326 ? 3.516 25.141 -0.782 1 97.94 326 ARG A CA 1
ATOM 2471 C C . ARG A 1 326 ? 2.418 26.188 -0.925 1 97.94 326 ARG A C 1
ATOM 2473 O O . ARG A 1 326 ? 2.041 26.844 0.052 1 97.94 326 ARG A O 1
ATOM 2480 N N . ARG A 1 327 ? 1.914 26.344 -2.174 1 97.25 327 ARG A N 1
ATOM 2481 C CA . ARG A 1 327 ? 0.646 27.047 -2.354 1 97.25 327 ARG A CA 1
ATOM 2482 C C . ARG A 1 327 ? -0.518 26.203 -1.829 1 97.25 327 ARG A C 1
ATOM 2484 O O . ARG A 1 327 ? -0.582 25 -2.07 1 97.25 327 ARG A O 1
ATOM 2491 N N . VAL A 1 328 ? -1.44 26.828 -1.111 1 97.56 328 VAL A N 1
ATOM 2492 C CA . VAL A 1 328 ? -2.504 26.062 -0.472 1 97.56 328 VAL A CA 1
ATOM 2493 C C . VAL A 1 328 ? -3.863 26.562 -0.945 1 97.56 328 VAL A C 1
ATOM 2495 O O . VAL A 1 328 ? -4.828 26.594 -0.175 1 97.56 328 VAL A O 1
ATOM 2498 N N . ALA A 1 329 ? -3.943 27.016 -2.189 1 96.31 329 ALA A N 1
ATOM 2499 C CA . ALA A 1 329 ? -5.211 27.438 -2.787 1 96.31 329 ALA A CA 1
ATOM 2500 C C . ALA A 1 329 ? -6.219 26.281 -2.785 1 96.31 329 ALA A C 1
ATOM 2502 O O . ALA A 1 329 ? -7.422 26.516 -2.641 1 96.31 329 ALA A O 1
ATOM 2503 N N . GLY A 1 330 ? -5.742 25.062 -2.898 1 93.44 330 GLY A N 1
ATOM 2504 C CA . GLY A 1 330 ? -6.609 23.891 -2.871 1 93.44 330 GLY A CA 1
ATOM 2505 C C . GLY A 1 330 ? -7.277 23.672 -1.527 1 93.44 330 GLY A C 1
ATOM 2506 O O . GLY A 1 330 ? -8.273 22.953 -1.432 1 93.44 330 GLY A O 1
ATOM 2507 N N . TYR A 1 331 ? -6.73 24.297 -0.508 1 96.81 331 TYR A N 1
ATOM 2508 C CA . TYR A 1 331 ? -7.293 24.234 0.835 1 96.81 331 TYR A CA 1
ATOM 2509 C C . TYR A 1 331 ? -8.133 25.469 1.134 1 96.81 331 TYR A C 1
ATOM 2511 O O . TYR A 1 331 ? -8.422 25.781 2.295 1 96.81 331 TYR A O 1
ATOM 2519 N N . LYS A 1 332 ? -8.383 26.297 0.039 1 97.5 332 LYS A N 1
ATOM 2520 C CA . LYS A 1 332 ? -9.203 27.5 0.115 1 97.5 332 LYS A CA 1
ATOM 2521 C C . LYS A 1 332 ? -8.508 28.594 0.917 1 97.5 332 LYS A C 1
ATOM 2523 O O . LYS A 1 332 ? -9.148 29.328 1.667 1 97.5 332 LYS A O 1
ATOM 2528 N N . LEU A 1 333 ? -7.23 28.594 0.875 1 98.31 333 LEU A N 1
ATOM 2529 C CA . LEU A 1 333 ? -6.383 29.625 1.461 1 98.31 333 LEU A CA 1
ATOM 2530 C C . LEU A 1 333 ? -5.414 30.188 0.427 1 98.31 333 LEU A C 1
ATOM 2532 O O . LEU A 1 333 ? -4.199 30.141 0.621 1 98.31 333 LEU A O 1
ATOM 2536 N N . PRO A 1 334 ? -5.977 30.781 -0.649 1 98.12 334 PRO A N 1
ATOM 2537 C CA . PRO A 1 334 ? -5.121 31.172 -1.773 1 98.12 334 PRO A CA 1
ATOM 2538 C C . PRO A 1 334 ? -4.172 32.312 -1.427 1 98.12 334 PRO A C 1
ATOM 2540 O O . PRO A 1 334 ? -3.195 32.562 -2.143 1 98.12 334 PRO A O 1
ATOM 2543 N N . HIS A 1 335 ? -4.449 33.062 -0.341 1 98.56 335 HIS A N 1
ATOM 2544 C CA . HIS A 1 335 ? -3.607 34.188 0.041 1 98.56 335 HIS A CA 1
ATOM 2545 C C . HIS A 1 335 ? -2.506 33.75 1.003 1 98.56 335 HIS A C 1
ATOM 2547 O O . HIS A 1 335 ? -1.832 34.594 1.603 1 98.56 335 HIS A O 1
ATOM 2553 N N . CYS A 1 336 ? -2.301 32.406 1.185 1 98.81 336 CYS A N 1
ATOM 2554 C CA . CYS A 1 336 ? -1.317 31.906 2.131 1 98.81 336 CYS A CA 1
ATOM 2555 C C . CYS A 1 336 ? -0.286 31.031 1.424 1 98.81 336 CYS A C 1
ATOM 2557 O O . CYS A 1 336 ? -0.535 30.531 0.323 1 98.81 336 CYS A O 1
ATOM 2559 N N . LEU A 1 337 ? 0.895 30.906 1.973 1 98.81 337 LEU A N 1
ATOM 2560 C CA . LEU A 1 337 ? 1.928 29.922 1.65 1 98.81 337 LEU A CA 1
ATOM 2561 C C . LEU A 1 337 ? 2.287 29.094 2.875 1 98.81 337 LEU A C 1
ATOM 2563 O O . LEU A 1 337 ? 2.57 29.641 3.943 1 98.81 337 LEU A O 1
ATOM 2567 N N . ARG A 1 338 ? 2.156 27.797 2.773 1 98.88 338 ARG A N 1
ATOM 2568 C CA . ARG A 1 338 ? 2.648 26.938 3.846 1 98.88 338 ARG A CA 1
ATOM 2569 C C . ARG A 1 338 ? 4.141 26.672 3.691 1 98.88 338 ARG A C 1
ATOM 2571 O O . ARG A 1 338 ? 4.594 26.234 2.629 1 98.88 338 ARG A O 1
ATOM 2578 N N . ILE A 1 339 ? 4.891 26.891 4.703 1 98.88 339 ILE A N 1
ATOM 2579 C CA . ILE A 1 339 ? 6.344 26.766 4.668 1 98.88 339 ILE A CA 1
ATOM 2580 C C . ILE A 1 339 ? 6.805 25.75 5.699 1 98.88 339 ILE A C 1
ATOM 2582 O O . ILE A 1 339 ? 6.648 25.953 6.902 1 98.88 339 ILE A O 1
ATOM 2586 N N . THR A 1 340 ? 7.387 24.656 5.203 1 98.81 340 THR A N 1
ATOM 2587 C CA . THR A 1 340 ? 7.984 23.656 6.074 1 98.81 340 THR A CA 1
ATOM 2588 C C . THR A 1 340 ? 9.141 24.25 6.875 1 98.81 340 THR A C 1
ATOM 2590 O O . THR A 1 340 ? 9.945 25.016 6.34 1 98.81 340 THR A O 1
ATOM 2593 N N . ILE A 1 341 ? 9.227 23.875 8.125 1 98.81 341 ILE A N 1
ATOM 2594 C CA . ILE A 1 341 ? 10.359 24.312 8.938 1 98.81 341 ILE A CA 1
ATOM 2595 C C . ILE A 1 341 ? 11.586 23.469 8.617 1 98.81 341 ILE A C 1
ATOM 2597 O O . ILE A 1 341 ? 11.609 22.266 8.906 1 98.81 341 ILE A O 1
ATOM 2601 N N . GLY A 1 342 ? 12.562 24.062 7.926 1 98.12 342 GLY A N 1
ATOM 2602 C CA . GLY A 1 342 ? 13.852 23.422 7.676 1 98.12 342 GLY A CA 1
ATOM 2603 C C . GLY A 1 342 ? 14.844 23.625 8.805 1 98.12 342 GLY A C 1
ATOM 2604 O O . GLY A 1 342 ? 14.453 23.891 9.945 1 98.12 342 GLY A O 1
ATOM 2605 N N . ASP A 1 343 ? 16.062 23.391 8.539 1 97.31 343 ASP A N 1
ATOM 2606 C CA . ASP A 1 343 ? 17.109 23.719 9.508 1 97.31 343 ASP A CA 1
ATOM 2607 C C . ASP A 1 343 ? 17.344 25.219 9.602 1 97.31 343 ASP A C 1
ATOM 2609 O O . ASP A 1 343 ? 16.641 26 8.945 1 97.31 343 ASP A O 1
ATOM 2613 N N . GLU A 1 344 ? 18.25 25.625 10.438 1 98.06 344 GLU A N 1
ATOM 2614 C CA . GLU A 1 344 ? 18.531 27.031 10.68 1 98.06 344 GLU A CA 1
ATOM 2615 C C . GLU A 1 344 ? 18.828 27.766 9.375 1 98.06 344 GLU A C 1
ATOM 2617 O O . GLU A 1 344 ? 18.234 28.812 9.102 1 98.06 344 GLU A O 1
ATOM 2622 N N . ALA A 1 345 ? 19.703 27.203 8.555 1 98.06 345 ALA A N 1
ATOM 2623 C CA . ALA A 1 345 ? 20.094 27.844 7.301 1 98.06 345 ALA A CA 1
ATOM 2624 C C . ALA A 1 345 ? 18.891 28.016 6.383 1 98.06 345 ALA A C 1
ATOM 2626 O O . ALA A 1 345 ? 18.734 29.047 5.727 1 98.06 345 ALA A O 1
ATOM 2627 N N . SER A 1 346 ? 18.031 27.031 6.348 1 98 346 SER A N 1
ATOM 2628 C CA . SER A 1 346 ? 16.828 27.078 5.523 1 98 346 SER A CA 1
ATOM 2629 C C . SER A 1 346 ? 15.875 28.172 5.984 1 98 346 SER A C 1
ATOM 2631 O O . SER A 1 346 ? 15.359 28.938 5.168 1 98 346 SER A O 1
ATOM 2633 N N . CYS A 1 347 ? 15.656 28.234 7.277 1 98.69 347 CYS A N 1
ATOM 2634 C CA . CYS A 1 347 ? 14.734 29.219 7.832 1 98.69 347 CYS A CA 1
ATOM 2635 C C . CYS A 1 347 ? 15.234 30.641 7.578 1 98.69 347 CYS A C 1
ATOM 2637 O O . CYS A 1 347 ? 14.461 31.516 7.191 1 98.69 347 CYS A O 1
ATOM 2639 N N . ARG A 1 348 ? 16.5 30.844 7.723 1 98.56 348 ARG A N 1
ATOM 2640 C CA . ARG A 1 348 ? 17.078 32.188 7.508 1 98.56 348 ARG A CA 1
ATOM 2641 C C . ARG A 1 348 ? 17 32.562 6.039 1 98.56 348 ARG A C 1
ATOM 2643 O O . ARG A 1 348 ? 16.734 33.75 5.727 1 98.56 348 ARG A O 1
ATOM 2650 N N . ARG A 1 349 ? 17.219 31.578 5.207 1 98.19 349 ARG A N 1
ATOM 2651 C CA . ARG A 1 349 ? 17.125 31.844 3.773 1 98.19 349 ARG A CA 1
ATOM 2652 C C . ARG A 1 349 ? 15.711 32.25 3.377 1 98.19 349 ARG A C 1
ATOM 2654 O O . ARG A 1 349 ? 15.523 33.156 2.562 1 98.19 349 ARG A O 1
ATOM 2661 N N . VAL A 1 350 ? 14.766 31.609 3.904 1 98.69 350 VAL A N 1
ATOM 2662 C CA . VAL A 1 350 ? 13.367 31.891 3.619 1 98.69 350 VAL A CA 1
ATOM 2663 C C . VAL A 1 350 ? 13.023 33.312 4.113 1 98.69 350 VAL A C 1
ATOM 2665 O O . VAL A 1 350 ? 12.43 34.094 3.381 1 98.69 350 VAL A O 1
ATOM 2668 N N . ALA A 1 351 ? 13.383 33.594 5.352 1 98.69 351 ALA A N 1
ATOM 2669 C CA . ALA A 1 351 ? 13.094 34.906 5.93 1 98.69 351 ALA A CA 1
ATOM 2670 C C . ALA A 1 351 ? 13.742 36.031 5.109 1 98.69 351 ALA A C 1
ATOM 2672 O O . ALA A 1 351 ? 13.125 37.062 4.863 1 98.69 351 ALA A O 1
ATOM 2673 N N . HIS A 1 352 ? 14.969 35.781 4.68 1 98.38 352 HIS A N 1
ATOM 2674 C CA . HIS A 1 352 ? 15.695 36.75 3.883 1 98.38 352 HIS A CA 1
ATOM 2675 C C . HIS A 1 352 ? 15.008 37 2.543 1 98.38 352 HIS A C 1
ATOM 2677 O O . HIS A 1 352 ? 14.797 38.156 2.143 1 98.38 352 HIS A O 1
ATOM 2683 N N . ALA A 1 353 ? 14.672 35.906 1.863 1 98.44 353 ALA A N 1
ATOM 2684 C CA . ALA A 1 353 ? 14.07 36 0.537 1 98.44 353 ALA A CA 1
ATOM 2685 C C . ALA A 1 353 ? 12.719 36.688 0.599 1 98.44 353 ALA A C 1
ATOM 2687 O O . ALA A 1 353 ? 12.398 37.531 -0.262 1 98.44 353 ALA A O 1
ATOM 2688 N N . ILE A 1 354 ? 11.891 36.375 1.593 1 98.69 354 ILE A N 1
ATOM 2689 C CA . ILE A 1 354 ? 10.586 37.031 1.726 1 98.69 354 ILE A CA 1
ATOM 2690 C C . ILE A 1 354 ? 10.766 38.5 2.121 1 98.69 354 ILE A C 1
ATOM 2692 O O . ILE A 1 354 ? 10.016 39.344 1.67 1 98.69 354 ILE A O 1
ATOM 2696 N N . GLY A 1 355 ? 11.75 38.75 2.941 1 98.25 355 GLY A N 1
ATOM 2697 C CA . GLY A 1 355 ? 12.078 40.125 3.264 1 98.25 355 GLY A CA 1
ATOM 2698 C C . GLY A 1 355 ? 12.43 40.969 2.045 1 98.25 355 GLY A C 1
ATOM 2699 O O . GLY A 1 355 ? 11.984 42.094 1.916 1 98.25 355 GLY A O 1
ATOM 2700 N N . GLN A 1 356 ? 13.258 40.375 1.175 1 97.94 356 GLN A N 1
ATOM 2701 C CA . GLN A 1 356 ? 13.602 41.062 -0.075 1 97.94 356 GLN A CA 1
ATOM 2702 C C . GLN A 1 356 ? 12.352 41.344 -0.908 1 97.94 356 GLN A C 1
ATOM 2704 O O . GLN A 1 356 ? 12.211 42.406 -1.472 1 97.94 356 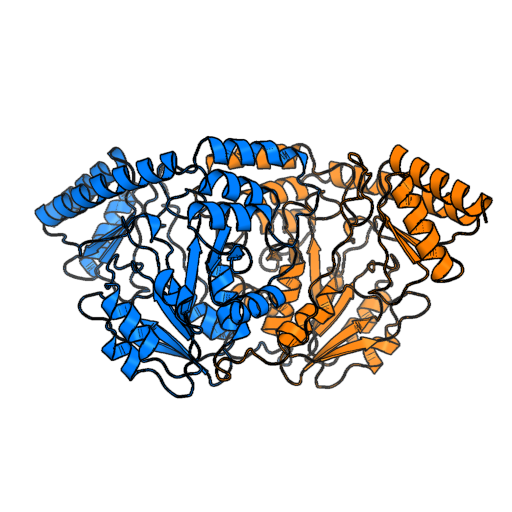GLN A O 1
ATOM 2709 N N . PHE A 1 357 ? 11.531 40.375 -0.991 1 98.06 357 PHE A N 1
ATOM 2710 C CA . PHE A 1 357 ? 10.289 40.531 -1.744 1 98.06 357 PHE A CA 1
ATOM 2711 C C . PHE A 1 357 ? 9.438 41.656 -1.2 1 98.06 357 PHE A C 1
ATOM 2713 O O . PHE A 1 357 ? 8.914 42.469 -1.968 1 98.06 357 PHE A O 1
ATOM 2720 N N . LYS A 1 358 ? 9.305 41.75 0.118 1 96.94 358 LYS A N 1
ATOM 2721 C CA . LYS A 1 358 ? 8.453 42.75 0.765 1 96.94 358 LYS A CA 1
ATOM 2722 C C . LYS A 1 358 ? 9.039 44.156 0.604 1 96.94 358 LYS A C 1
ATOM 2724 O O . LYS A 1 358 ? 8.305 45.125 0.544 1 96.94 358 LYS A O 1
ATOM 2729 N N . ARG A 1 359 ? 10.312 44.219 0.45 1 93.19 359 ARG A N 1
ATOM 2730 C CA . ARG A 1 359 ? 10.961 45.531 0.263 1 93.19 359 ARG A CA 1
ATOM 2731 C C . ARG A 1 359 ? 10.773 46.031 -1.165 1 93.19 359 ARG A C 1
ATOM 2733 O O . ARG A 1 359 ? 10.75 47.219 -1.404 1 93.19 359 ARG A O 1
ATOM 2740 N N . MET A 1 360 ? 10.727 45.156 -2.084 1 87.88 360 MET A N 1
ATOM 2741 C CA . MET A 1 360 ? 10.555 45.5 -3.49 1 87.88 360 MET A CA 1
ATOM 2742 C C . MET A 1 360 ? 9.117 45.906 -3.779 1 87.88 360 MET A C 1
ATOM 2744 O O . MET A 1 360 ? 8.836 46.5 -4.816 1 87.88 360 MET A O 1
ATOM 2748 N N . ARG A 1 361 ? 8.203 45.781 -2.961 1 78.81 361 ARG A N 1
ATOM 2749 C CA . ARG A 1 361 ? 6.797 46.125 -3.17 1 78.81 361 ARG A CA 1
ATOM 2750 C C . ARG A 1 361 ? 6.359 47.25 -2.246 1 78.81 361 ARG A C 1
ATOM 2752 O O . ARG A 1 361 ? 6.855 47.375 -1.125 1 78.81 361 ARG A O 1
ATOM 2759 N N . MET B 1 1 ? -18.406 -2.195 21.078 1 42.56 1 MET B N 1
ATOM 2760 C CA . MET B 1 1 ? -18.75 -1.476 19.844 1 42.56 1 MET B CA 1
ATOM 2761 C C . MET B 1 1 ? -20.234 -1.134 19.812 1 42.56 1 MET B C 1
ATOM 2763 O O . MET B 1 1 ? -21.078 -1.928 20.25 1 42.56 1 MET B O 1
ATOM 2767 N N . SER B 1 2 ? -20.531 0.116 19.875 1 56.72 2 SER B N 1
ATOM 2768 C CA . SER B 1 2 ? -21.953 0.42 19.734 1 56.72 2 SER B CA 1
ATOM 2769 C C . SER B 1 2 ? -22.547 -0.315 18.531 1 56.72 2 SER B C 1
ATOM 2771 O O . SER B 1 2 ? -21.875 -0.547 17.531 1 56.72 2 SER B O 1
ATOM 2773 N N . ASP B 1 3 ? -23.5 -1.159 18.672 1 73.25 3 ASP B N 1
ATOM 2774 C CA . ASP B 1 3 ? -24.297 -1.895 17.688 1 73.25 3 ASP B CA 1
ATOM 2775 C C . ASP B 1 3 ? -24.609 -1.026 16.469 1 73.25 3 ASP B C 1
ATOM 2777 O O . ASP B 1 3 ? -25 -1.539 15.422 1 73.25 3 ASP B O 1
ATOM 2781 N N . ALA B 1 4 ? -24.125 0.344 16.578 1 88.12 4 ALA B N 1
ATOM 2782 C CA . ALA B 1 4 ? -24.547 1.255 15.523 1 88.12 4 ALA B CA 1
ATOM 2783 C C . ALA B 1 4 ? -23.469 1.406 14.461 1 88.12 4 ALA B C 1
ATOM 2785 O O . ALA B 1 4 ? -23.75 1.734 13.312 1 88.12 4 ALA B O 1
ATOM 2786 N N . ILE B 1 5 ? -22.25 1.14 14.789 1 91.25 5 ILE B N 1
ATOM 2787 C CA . ILE B 1 5 ? -21.156 1.211 13.82 1 91.25 5 ILE B CA 1
ATOM 2788 C C . ILE B 1 5 ? -21.016 -0.124 13.094 1 91.25 5 ILE B C 1
ATOM 2790 O O . ILE B 1 5 ? -20.562 -1.114 13.672 1 91.25 5 ILE B O 1
ATOM 2794 N N . ARG B 1 6 ? -21.469 -0.148 11.828 1 89.62 6 ARG B N 1
ATOM 2795 C CA . ARG B 1 6 ? -21.5 -1.38 11.047 1 89.62 6 ARG B CA 1
ATOM 2796 C C . ARG B 1 6 ? -20.656 -1.242 9.781 1 89.62 6 ARG B C 1
ATOM 2798 O O . ARG B 1 6 ? -20.844 -0.297 9.008 1 89.62 6 ARG B O 1
ATOM 2805 N N . PRO B 1 7 ? -19.734 -2.195 9.562 1 90.62 7 PRO B N 1
ATOM 2806 C CA . PRO B 1 7 ? -18.969 -2.15 8.32 1 90.62 7 PRO B CA 1
ATOM 2807 C C . PRO B 1 7 ? -19.812 -2.43 7.086 1 90.62 7 PRO B C 1
ATOM 2809 O O . PRO B 1 7 ? -20.938 -2.91 7.203 1 90.62 7 PRO B O 1
ATOM 2812 N N . GLN B 1 8 ? -19.234 -2.039 5.949 1 89.31 8 GLN B N 1
ATOM 2813 C CA . GLN B 1 8 ? -19.875 -2.355 4.676 1 89.31 8 GLN B CA 1
ATOM 2814 C C . GLN B 1 8 ? -20.078 -3.859 4.523 1 89.31 8 GLN B C 1
ATOM 2816 O O . GLN B 1 8 ? -19.281 -4.656 5.027 1 89.31 8 GLN B O 1
ATOM 2821 N N . PRO B 1 9 ? -21.156 -4.203 3.844 1 84 9 PRO B N 1
ATOM 2822 C CA . PRO B 1 9 ? -21.438 -5.633 3.676 1 84 9 PRO B CA 1
ATOM 2823 C C . PRO B 1 9 ? -20.297 -6.379 2.986 1 84 9 PRO B C 1
ATOM 2825 O O . PRO B 1 9 ? -19.562 -5.793 2.176 1 84 9 PRO B O 1
ATOM 2828 N N . GLY B 1 10 ? -20.078 -7.566 3.297 1 84.25 10 GLY B N 1
ATOM 2829 C CA . GLY B 1 10 ? -19.094 -8.43 2.664 1 84.25 10 GLY B CA 1
ATOM 2830 C C . GLY B 1 10 ? -17.781 -8.484 3.414 1 84.25 10 GLY B C 1
ATOM 2831 O O . GLY B 1 10 ? -17.047 -9.477 3.326 1 84.25 10 GLY B O 1
ATOM 2832 N N . ILE B 1 11 ? -17.5 -7.457 4.172 1 85.38 11 ILE B N 1
ATOM 2833 C CA . ILE B 1 11 ? -16.188 -7.336 4.801 1 85.38 11 ILE B CA 1
ATOM 2834 C C . ILE B 1 11 ? -16.047 -8.375 5.914 1 85.38 11 ILE B C 1
ATOM 2836 O O . ILE B 1 11 ? -15 -9 6.062 1 85.38 11 ILE B O 1
ATOM 2840 N N . LEU B 1 12 ? -17.109 -8.641 6.66 1 83.31 12 LEU B N 1
ATOM 2841 C CA . LEU B 1 12 ? -17.062 -9.57 7.785 1 83.31 12 LEU B CA 1
ATOM 2842 C C . LEU B 1 12 ? -16.984 -11.008 7.297 1 83.31 12 LEU B C 1
ATOM 2844 O O . LEU B 1 12 ? -16.672 -11.914 8.07 1 83.31 12 LEU B O 1
ATOM 2848 N N . ASP B 1 13 ? -17.188 -11.195 6.004 1 81.44 13 ASP B N 1
ATOM 2849 C CA . ASP B 1 13 ? -17.109 -12.531 5.414 1 81.44 13 ASP B CA 1
ATOM 2850 C C . ASP B 1 13 ? -15.695 -12.859 4.965 1 81.44 13 ASP B C 1
ATOM 2852 O O . ASP B 1 13 ? -15.422 -13.977 4.523 1 81.44 13 ASP B O 1
ATOM 2856 N N . ILE B 1 14 ? -14.898 -11.883 5.117 1 81.56 14 ILE B N 1
ATOM 2857 C CA . ILE B 1 14 ? -13.508 -12.102 4.723 1 81.56 14 ILE B CA 1
ATOM 2858 C C . ILE B 1 14 ? -12.773 -12.859 5.824 1 81.56 14 ILE B C 1
ATOM 2860 O O . ILE B 1 14 ? -12.688 -12.391 6.961 1 81.56 14 ILE B O 1
ATOM 2864 N N . ALA B 1 15 ? -12.336 -14.031 5.473 1 75.44 15 ALA B N 1
ATOM 2865 C CA . ALA B 1 15 ? -11.438 -14.734 6.387 1 75.44 15 ALA B CA 1
ATOM 2866 C C . ALA B 1 15 ? -10.031 -14.133 6.344 1 75.44 15 ALA B C 1
ATOM 2868 O O . ALA B 1 15 ? -9.578 -13.68 5.289 1 75.44 15 ALA B O 1
ATOM 2869 N N . LEU B 1 16 ? -9.461 -14.133 7.516 1 68.5 16 LEU B N 1
ATOM 2870 C CA . LEU B 1 16 ? -8.094 -13.633 7.543 1 68.5 16 LEU B CA 1
ATOM 2871 C C . LEU B 1 16 ? -7.188 -14.469 6.645 1 68.5 16 LEU B C 1
ATOM 2873 O O . LEU B 1 16 ? -7.344 -15.688 6.559 1 68.5 16 LEU B O 1
ATOM 2877 N N . TYR B 1 17 ? -6.309 -13.766 5.973 1 70.62 17 TYR B N 1
ATOM 2878 C CA . TYR B 1 17 ? -5.383 -14.406 5.051 1 70.62 17 TYR B CA 1
ATOM 2879 C C . TYR B 1 17 ? -4.5 -15.414 5.777 1 70.62 17 TYR B C 1
ATOM 2881 O O . TYR B 1 17 ? -3.959 -15.117 6.844 1 70.62 17 TYR B O 1
ATOM 2889 N N . GLU B 1 18 ? -4.465 -16.547 5.32 1 67.75 18 GLU B N 1
ATOM 2890 C CA . GLU B 1 18 ? -3.547 -17.578 5.82 1 67.75 18 GLU B CA 1
ATOM 2891 C C . GLU B 1 18 ? -2.34 -17.734 4.902 1 67.75 18 GLU B C 1
ATOM 2893 O O . GLU B 1 18 ? -2.439 -18.328 3.832 1 67.75 18 GLU B O 1
ATOM 2898 N N . GLY B 1 19 ? -1.275 -17.156 5.32 1 65.75 19 GLY B N 1
ATOM 2899 C CA . GLY B 1 19 ? -0.057 -17.25 4.531 1 65.75 19 GLY B CA 1
ATOM 2900 C C . GLY B 1 19 ? 0.689 -18.547 4.742 1 65.75 19 GLY B C 1
ATOM 2901 O O . GLY B 1 19 ? 0.266 -19.391 5.535 1 65.75 19 GLY B O 1
ATOM 2902 N N . GLY B 1 20 ? 1.659 -18.734 3.943 1 68.19 20 GLY B N 1
ATOM 2903 C CA . GLY B 1 20 ? 2.508 -19.906 4.137 1 68.19 20 GLY B CA 1
ATOM 2904 C C . GLY B 1 20 ? 3.262 -19.891 5.453 1 68.19 20 GLY B C 1
ATOM 2905 O O . GLY B 1 20 ? 3.551 -18.812 5.992 1 68.19 20 GLY B O 1
ATOM 2906 N N . LYS B 1 21 ? 3.432 -21.094 6 1 72.25 21 LYS B N 1
ATOM 2907 C CA . LYS B 1 21 ? 4.246 -21.219 7.203 1 72.25 21 LYS B CA 1
ATOM 2908 C C . LYS B 1 21 ? 5.68 -20.766 6.949 1 72.25 21 LYS B C 1
ATOM 2910 O O . LYS B 1 21 ? 6.23 -21.016 5.875 1 72.25 21 LYS B O 1
ATOM 2915 N N . SER B 1 22 ? 6.223 -19.953 7.836 1 75.88 22 SER B N 1
ATOM 2916 C CA . SER B 1 22 ? 7.582 -19.453 7.645 1 75.88 22 SER B CA 1
ATOM 2917 C C . SER B 1 22 ? 8.523 -19.984 8.719 1 75.88 22 SER B C 1
ATOM 2919 O O . SER B 1 22 ? 9.742 -19.844 8.617 1 75.88 22 SER B O 1
ATOM 2921 N N . HIS B 1 23 ? 7.98 -20.625 9.664 1 77.88 23 HIS B N 1
ATOM 2922 C CA . HIS B 1 23 ? 8.797 -21.141 10.75 1 77.88 23 HIS B CA 1
ATOM 2923 C C . HIS B 1 23 ? 8.289 -22.516 11.211 1 77.88 23 HIS B C 1
ATOM 2925 O O . HIS B 1 23 ? 7.109 -22.828 11.047 1 77.88 23 HIS B O 1
ATOM 2931 N N . VAL B 1 24 ? 9.258 -23.312 11.453 1 74.31 24 VAL B N 1
ATOM 2932 C CA . VAL B 1 24 ? 8.969 -24.578 12.117 1 74.31 24 VAL B CA 1
ATOM 2933 C C . VAL B 1 24 ? 9.492 -24.547 13.555 1 74.31 24 VAL B C 1
ATOM 2935 O O . VAL B 1 24 ? 10.656 -24.203 13.781 1 74.31 24 VAL B O 1
ATOM 2938 N N . ALA B 1 25 ? 8.602 -24.906 14.5 1 71.06 25 ALA B N 1
ATOM 2939 C CA . ALA B 1 25 ? 8.977 -24.859 15.914 1 71.06 25 ALA B CA 1
ATOM 2940 C C . ALA B 1 25 ? 10.172 -25.766 16.203 1 71.06 25 ALA B C 1
ATOM 2942 O O . ALA B 1 25 ? 10.195 -26.922 15.789 1 71.06 25 ALA B O 1
ATOM 2943 N N . GLY B 1 26 ? 11.18 -25.109 16.688 1 74.19 26 GLY B N 1
ATOM 2944 C CA . GLY B 1 26 ? 12.328 -25.875 17.141 1 74.19 26 GLY B CA 1
ATOM 2945 C C . GLY B 1 26 ? 13.422 -25.984 16.094 1 74.19 26 GLY B C 1
ATOM 2946 O O . GLY B 1 26 ? 14.484 -26.547 16.344 1 74.19 26 GLY B O 1
ATOM 2947 N N . ILE B 1 27 ? 13.133 -25.453 14.898 1 80.19 27 ILE B N 1
ATOM 2948 C CA . ILE B 1 27 ? 14.125 -25.547 13.828 1 80.19 27 ILE B CA 1
ATOM 2949 C C . ILE B 1 27 ? 14.578 -24.156 13.422 1 80.19 27 ILE B C 1
ATOM 2951 O O . ILE B 1 27 ? 13.773 -23.328 12.992 1 80.19 27 ILE B O 1
ATOM 2955 N N . GLN B 1 28 ? 15.766 -23.719 13.555 1 73.38 28 GLN B N 1
ATOM 2956 C CA . GLN B 1 28 ? 16.297 -22.375 13.383 1 73.38 28 GLN B CA 1
ATOM 2957 C C . GLN B 1 28 ? 16.594 -22.094 11.914 1 73.38 28 GLN B C 1
ATOM 2959 O O . GLN B 1 28 ? 16.406 -20.969 11.445 1 73.38 28 GLN B O 1
ATOM 2964 N N . ASN B 1 29 ? 16.984 -23.156 11.047 1 83.25 29 ASN B N 1
ATOM 2965 C CA . ASN B 1 29 ? 17.406 -22.906 9.68 1 83.25 29 ASN B CA 1
ATOM 2966 C C . ASN B 1 29 ? 16.562 -23.703 8.68 1 83.25 29 ASN B C 1
ATOM 2968 O O . ASN B 1 29 ? 17.109 -24.391 7.812 1 83.25 29 ASN B O 1
ATOM 2972 N N . ALA B 1 30 ? 15.328 -23.266 8.797 1 91.44 30 ALA B N 1
ATOM 2973 C CA . ALA B 1 30 ? 14.43 -24 7.902 1 91.44 30 ALA B CA 1
ATOM 2974 C C . ALA B 1 30 ? 14.516 -23.453 6.48 1 91.44 30 ALA B C 1
ATOM 2976 O O . ALA B 1 30 ? 14.656 -22.25 6.277 1 91.44 30 ALA B O 1
ATOM 2977 N N . LEU B 1 31 ? 14.578 -24.406 5.547 1 95.44 31 LEU B N 1
ATOM 2978 C CA . LEU B 1 31 ? 14.508 -24.047 4.133 1 95.44 31 LEU B CA 1
ATOM 2979 C C . LEU B 1 31 ? 13.062 -23.781 3.713 1 95.44 31 LEU B C 1
ATOM 2981 O O . LEU B 1 31 ? 12.242 -24.703 3.67 1 95.44 31 LEU B O 1
ATOM 2985 N N . LYS B 1 32 ? 12.805 -22.516 3.465 1 95.5 32 LYS B N 1
ATOM 2986 C CA . LYS B 1 32 ? 11.445 -22.109 3.111 1 95.5 32 LYS B CA 1
ATOM 2987 C C . LYS B 1 32 ? 11.211 -22.219 1.608 1 95.5 32 LYS B C 1
ATOM 2989 O O . LYS B 1 32 ? 11.891 -21.562 0.82 1 95.5 32 LYS B O 1
ATOM 2994 N N . LEU B 1 33 ? 10.328 -23.062 1.193 1 98.12 33 LEU B N 1
ATOM 2995 C CA . LEU B 1 33 ? 9.914 -23.281 -0.187 1 98.12 33 LEU B CA 1
ATOM 2996 C C . LEU B 1 33 ? 8.398 -23.25 -0.312 1 98.12 33 LEU B C 1
ATOM 2998 O O . LEU B 1 33 ? 7.812 -24.062 -1.039 1 98.12 33 LEU B O 1
ATOM 3002 N N . SER B 1 34 ? 7.781 -22.312 0.429 1 97.19 34 SER B N 1
ATOM 3003 C CA . SER B 1 34 ? 6.328 -22.312 0.549 1 97.19 34 SER B CA 1
ATOM 3004 C C . SER B 1 34 ? 5.719 -21.062 -0.074 1 97.19 34 SER B C 1
ATOM 3006 O O . SER B 1 34 ? 4.492 -20.938 -0.157 1 97.19 34 SER B O 1
ATOM 3008 N N . SER B 1 35 ? 6.5 -20.094 -0.613 1 96.62 35 SER B N 1
ATOM 3009 C CA . SER B 1 35 ? 5.926 -18.812 -1.013 1 96.62 35 SER B CA 1
ATOM 3010 C C . SER B 1 35 ? 6.418 -18.391 -2.393 1 96.62 35 SER B C 1
ATOM 3012 O O . SER B 1 35 ? 6.352 -17.203 -2.75 1 96.62 35 SER B O 1
ATOM 3014 N N . ASN B 1 36 ? 6.969 -19.328 -3.127 1 98.19 36 ASN B N 1
ATOM 3015 C CA . ASN B 1 36 ? 7.379 -19.109 -4.512 1 98.19 36 ASN B CA 1
ATOM 3016 C C . ASN B 1 36 ? 8.367 -17.953 -4.629 1 98.19 36 ASN B C 1
ATOM 3018 O O . ASN B 1 36 ? 8.258 -17.125 -5.543 1 98.19 36 ASN B O 1
ATOM 3022 N N . GLU B 1 37 ? 9.297 -17.891 -3.678 1 98.06 37 GLU B N 1
ATOM 3023 C CA . GLU B 1 37 ? 10.328 -16.844 -3.668 1 98.06 37 GLU B CA 1
ATOM 3024 C C . GLU B 1 37 ? 11.508 -17.234 -4.555 1 98.06 37 GLU B C 1
ATOM 3026 O O . GLU B 1 37 ? 11.789 -18.422 -4.742 1 98.06 37 GLU B O 1
ATOM 3031 N N . ASN B 1 38 ? 12.133 -16.234 -5.156 1 98.31 38 ASN B N 1
ATOM 3032 C CA . ASN B 1 38 ? 13.328 -16.469 -5.957 1 98.31 38 ASN B CA 1
ATOM 3033 C C . ASN B 1 38 ? 14.523 -16.844 -5.086 1 98.31 38 ASN B C 1
ATOM 3035 O O . ASN B 1 38 ? 14.945 -16.047 -4.238 1 98.31 38 ASN B O 1
ATOM 3039 N N . PRO B 1 39 ? 15.078 -18.016 -5.262 1 96.88 39 PRO B N 1
ATOM 3040 C CA . PRO B 1 39 ? 16.188 -18.438 -4.398 1 96.88 39 PRO B CA 1
ATOM 3041 C C . PRO B 1 39 ? 17.438 -17.578 -4.578 1 96.88 39 PRO B C 1
ATOM 3043 O O . PRO B 1 39 ? 18.297 -17.562 -3.699 1 96.88 39 PRO B O 1
ATOM 3046 N N . PHE B 1 40 ? 17.531 -16.859 -5.637 1 97.19 40 PHE B N 1
ATOM 3047 C CA . PHE B 1 40 ? 18.734 -16.094 -5.918 1 97.19 40 PHE B CA 1
ATOM 3048 C C . PHE B 1 40 ? 18.578 -14.648 -5.449 1 97.19 40 PHE B C 1
ATOM 3050 O O . PHE B 1 40 ? 19.547 -13.891 -5.445 1 97.19 40 PHE B O 1
ATOM 3057 N N . GLY B 1 41 ? 17.375 -14.266 -5.109 1 97.94 41 GLY B N 1
ATOM 3058 C CA . GLY B 1 41 ? 17.141 -12.883 -4.715 1 97.94 41 GLY B CA 1
ATOM 3059 C C . GLY B 1 41 ? 17.219 -11.906 -5.875 1 97.94 41 GLY B C 1
ATOM 3060 O O . GLY B 1 41 ? 17.172 -12.32 -7.039 1 97.94 41 GLY B O 1
ATOM 3061 N N . PRO B 1 42 ? 17.203 -10.594 -5.555 1 98.56 42 PRO B N 1
ATOM 3062 C CA . PRO B 1 42 ? 17.281 -9.578 -6.609 1 98.56 42 PRO B CA 1
ATOM 3063 C C . PRO B 1 42 ? 18.672 -9.492 -7.234 1 98.56 42 PRO B C 1
ATOM 3065 O O . PRO B 1 42 ? 19.656 -9.961 -6.637 1 98.56 42 PRO B O 1
ATOM 3068 N N . SER B 1 43 ? 18.766 -8.906 -8.383 1 98.56 43 SER B N 1
ATOM 3069 C CA . SER B 1 43 ? 20.047 -8.695 -9.055 1 98.56 43 SER B CA 1
ATOM 3070 C C . SER B 1 43 ? 20.938 -7.773 -8.242 1 98.56 43 SER B C 1
ATOM 3072 O O . SER B 1 43 ? 20.453 -6.957 -7.457 1 98.56 43 SER B O 1
ATOM 3074 N N . PRO B 1 44 ? 22.234 -7.891 -8.453 1 98.31 44 PRO B N 1
ATOM 3075 C CA . PRO B 1 44 ? 23.156 -6.961 -7.793 1 98.31 44 PRO B CA 1
ATOM 3076 C C . PRO B 1 44 ? 22.859 -5.5 -8.125 1 98.31 44 PRO B C 1
ATOM 3078 O O . PRO B 1 44 ? 23.016 -4.625 -7.27 1 98.31 44 PRO B O 1
ATOM 3081 N N . LYS B 1 45 ? 22.375 -5.227 -9.359 1 98.69 45 LYS B N 1
ATOM 3082 C CA . LYS B 1 45 ? 22.031 -3.865 -9.75 1 98.69 45 LYS B CA 1
ATOM 3083 C C . LYS B 1 45 ? 20.844 -3.348 -8.938 1 98.69 45 LYS B C 1
ATOM 3085 O O . LYS B 1 45 ? 20.812 -2.176 -8.555 1 98.69 45 LYS B O 1
ATOM 3090 N N . ALA B 1 46 ? 19.859 -4.191 -8.695 1 98.81 46 ALA B N 1
ATOM 3091 C CA . ALA B 1 46 ? 18.719 -3.824 -7.863 1 98.81 46 ALA B CA 1
ATOM 3092 C C . ALA B 1 46 ? 19.141 -3.561 -6.422 1 98.81 46 ALA B C 1
ATOM 3094 O O . ALA B 1 46 ? 18.688 -2.598 -5.801 1 98.81 46 ALA B O 1
ATOM 3095 N N . LYS B 1 47 ? 20.031 -4.406 -5.867 1 98.69 47 LYS B N 1
ATOM 3096 C CA . LYS B 1 47 ? 20.531 -4.215 -4.508 1 98.69 47 LYS B CA 1
ATOM 3097 C C . LYS B 1 47 ? 21.281 -2.889 -4.379 1 98.69 47 LYS B C 1
ATOM 3099 O O . LYS B 1 47 ? 21.141 -2.195 -3.367 1 98.69 47 LYS B O 1
ATOM 3104 N N . GLU B 1 48 ? 22.047 -2.561 -5.383 1 98.69 48 GLU B N 1
ATOM 3105 C CA . GLU B 1 48 ? 22.781 -1.297 -5.371 1 98.69 48 GLU B CA 1
ATOM 3106 C C . GLU B 1 48 ? 21.828 -0.107 -5.355 1 98.69 48 GLU B C 1
ATOM 3108 O O . GLU B 1 48 ? 22.031 0.853 -4.609 1 98.69 48 GLU B O 1
ATOM 3113 N N . ALA B 1 49 ? 20.812 -0.14 -6.219 1 98.69 49 ALA B N 1
ATOM 3114 C CA . ALA B 1 49 ? 19.812 0.92 -6.242 1 98.69 49 ALA B CA 1
ATOM 3115 C C . ALA B 1 49 ? 19.109 1.055 -4.891 1 98.69 49 ALA B C 1
ATOM 3117 O O . ALA B 1 49 ? 18.891 2.168 -4.41 1 98.69 49 ALA B O 1
ATOM 3118 N N . PHE B 1 50 ? 18.875 -0.106 -4.273 1 98.75 50 PHE B N 1
ATOM 3119 C CA . PHE B 1 50 ? 18.281 -0.13 -2.945 1 98.75 50 PHE B CA 1
ATOM 3120 C C . PHE B 1 50 ? 19.156 0.592 -1.936 1 98.75 50 PHE B C 1
ATOM 3122 O O . PHE B 1 50 ? 18.688 1.482 -1.221 1 98.75 50 PHE B O 1
ATOM 3129 N N . LEU B 1 51 ? 20.344 0.231 -1.899 1 98.69 51 LEU B N 1
ATOM 3130 C CA . LEU B 1 51 ? 21.281 0.771 -0.916 1 98.69 51 LEU B CA 1
ATOM 3131 C C . LEU B 1 51 ? 21.453 2.273 -1.106 1 98.69 51 LEU B C 1
ATOM 3133 O O . LEU B 1 51 ? 21.562 3.02 -0.13 1 98.69 51 LEU B O 1
ATOM 3137 N N . ARG B 1 52 ? 21.422 2.779 -2.281 1 98.06 52 ARG B N 1
ATOM 3138 C CA . ARG B 1 52 ? 21.609 4.195 -2.578 1 98.06 52 ARG B CA 1
ATOM 3139 C C . ARG B 1 52 ? 20.422 5.02 -2.078 1 98.06 52 ARG B C 1
ATOM 3141 O O . ARG B 1 52 ? 20.578 6.195 -1.741 1 98.06 52 ARG B O 1
ATOM 3148 N N . SER B 1 53 ? 19.281 4.398 -1.972 1 97.81 53 SER B N 1
ATOM 3149 C CA . SER B 1 53 ? 18.078 5.129 -1.628 1 97.81 53 SER B CA 1
ATOM 3150 C C . SER B 1 53 ? 18.062 5.52 -0.154 1 97.81 53 SER B C 1
ATOM 3152 O O . SER B 1 53 ? 17.234 6.336 0.271 1 97.81 53 SER B O 1
ATOM 3154 N N . VAL B 1 54 ? 19.062 5.012 0.654 1 98 54 VAL B N 1
ATOM 3155 C CA . VAL B 1 54 ? 19.125 5.289 2.086 1 98 54 VAL B CA 1
ATOM 3156 C C . VAL B 1 54 ? 19.281 6.789 2.316 1 98 54 VAL B C 1
ATOM 3158 O O . VAL B 1 54 ? 18.859 7.312 3.348 1 98 54 VAL B O 1
ATOM 3161 N N . HIS B 1 55 ? 19.719 7.535 1.332 1 95.75 55 HIS B N 1
ATOM 3162 C CA . HIS B 1 55 ? 20.062 8.945 1.479 1 95.75 55 HIS B CA 1
ATOM 3163 C C . HIS B 1 55 ? 18.844 9.836 1.287 1 95.75 55 HIS B C 1
ATOM 3165 O O . HIS B 1 55 ? 18.875 11.031 1.602 1 95.75 55 HIS B O 1
ATOM 3171 N N . THR B 1 56 ? 17.734 9.297 0.875 1 94.94 56 THR B N 1
ATOM 3172 C CA . THR B 1 56 ? 16.578 10.133 0.562 1 94.94 56 THR B CA 1
ATOM 3173 C C . THR B 1 56 ? 15.312 9.578 1.207 1 94.94 56 THR B C 1
ATOM 3175 O O . THR B 1 56 ? 14.211 9.773 0.694 1 94.94 56 THR B O 1
ATOM 3178 N N . LEU B 1 57 ? 15.445 8.859 2.291 1 97.62 57 LEU B N 1
ATOM 3179 C CA . LEU B 1 57 ? 14.32 8.203 2.947 1 97.62 57 LEU B CA 1
ATOM 3180 C C . LEU B 1 57 ? 13.312 9.227 3.469 1 97.62 57 LEU B C 1
ATOM 3182 O O . LEU B 1 57 ? 12.156 8.891 3.725 1 97.62 57 LEU B O 1
ATOM 3186 N N . HIS B 1 58 ? 13.719 10.492 3.629 1 97 58 HIS B N 1
ATOM 3187 C CA . HIS B 1 58 ? 12.836 11.516 4.188 1 97 58 HIS B CA 1
ATOM 3188 C C . HIS B 1 58 ? 12.102 12.266 3.086 1 97 58 HIS B C 1
ATOM 3190 O O . HIS B 1 58 ? 11.164 13.016 3.363 1 97 58 HIS B O 1
ATOM 3196 N N . ARG B 1 59 ? 12.484 12.07 1.855 1 95.56 59 ARG B N 1
ATOM 3197 C CA . ARG B 1 59 ? 11.883 12.781 0.733 1 95.56 59 ARG B CA 1
ATOM 3198 C C . ARG B 1 59 ? 10.719 11.992 0.145 1 95.56 59 ARG B C 1
ATOM 3200 O O . ARG B 1 59 ? 10.859 10.812 -0.163 1 95.56 59 ARG B O 1
ATOM 3207 N N . TYR B 1 60 ? 9.594 12.656 -0.017 1 95.19 60 TYR B N 1
ATOM 3208 C CA . TYR B 1 60 ? 8.43 12.008 -0.62 1 95.19 60 TYR B CA 1
ATOM 3209 C C . TYR B 1 60 ? 8.734 11.562 -2.047 1 95.19 60 TYR B C 1
ATOM 3211 O O . TYR B 1 60 ? 9.438 12.258 -2.783 1 95.19 60 TYR B O 1
ATOM 3219 N N . PRO B 1 61 ? 8.18 10.445 -2.426 1 94.81 61 PRO B N 1
ATOM 3220 C CA . PRO B 1 61 ? 8.367 9.953 -3.791 1 94.81 61 PRO B CA 1
ATOM 3221 C C . PRO B 1 61 ? 7.566 10.742 -4.82 1 94.81 61 PRO B C 1
ATOM 3223 O O . PRO B 1 61 ? 6.691 11.531 -4.457 1 94.81 61 PRO B O 1
ATOM 3226 N N . SER B 1 62 ? 8.031 10.523 -6.035 1 89.75 62 SER B N 1
ATOM 3227 C CA . SER B 1 62 ? 7.16 11 -7.105 1 89.75 62 SER B CA 1
ATOM 3228 C C . SER B 1 62 ? 5.797 10.32 -7.059 1 89.75 62 SER B C 1
ATOM 3230 O O . SER B 1 62 ? 5.691 9.156 -6.672 1 89.75 62 SER B O 1
ATOM 3232 N N . THR B 1 63 ? 4.812 11.031 -7.504 1 90.88 63 THR B N 1
ATOM 3233 C CA . THR B 1 63 ? 3.457 10.5 -7.398 1 90.88 63 THR B CA 1
ATOM 3234 C C . THR B 1 63 ? 3.049 9.797 -8.695 1 90.88 63 THR B C 1
ATOM 3236 O O . THR B 1 63 ? 2.111 9 -8.703 1 90.88 63 THR B O 1
ATOM 3239 N N . ASP B 1 64 ? 3.779 10.07 -9.773 1 92.25 64 ASP B N 1
ATOM 3240 C CA . ASP B 1 64 ? 3.322 9.539 -11.062 1 92.25 64 ASP B CA 1
ATOM 3241 C C . ASP B 1 64 ? 4.059 8.25 -11.414 1 92.25 64 ASP B C 1
ATOM 3243 O O . ASP B 1 64 ? 3.732 7.594 -12.406 1 92.25 64 ASP B O 1
ATOM 3247 N N . HIS B 1 65 ? 5.098 7.875 -10.672 1 96.5 65 HIS B N 1
ATOM 3248 C CA . HIS B 1 65 ? 5.859 6.648 -10.875 1 96.5 65 HIS B CA 1
ATOM 3249 C C . HIS B 1 65 ? 6.492 6.621 -12.266 1 96.5 65 HIS B C 1
ATOM 3251 O O . HIS B 1 65 ? 6.66 5.551 -12.852 1 96.5 65 HIS B O 1
ATOM 3257 N N . ALA B 1 66 ? 6.805 7.793 -12.836 1 96.44 66 ALA B N 1
ATOM 3258 C CA . ALA B 1 66 ? 7.195 7.898 -14.234 1 96.44 66 ALA B CA 1
ATOM 3259 C C . ALA B 1 66 ? 8.43 7.051 -14.523 1 96.44 66 ALA B C 1
ATOM 3261 O O . ALA B 1 66 ? 8.484 6.336 -15.531 1 96.44 66 ALA B O 1
ATOM 3262 N N . GLY B 1 67 ? 9.445 7.176 -13.648 1 97.94 67 GLY B N 1
ATOM 3263 C CA . GLY B 1 67 ? 10.656 6.406 -13.867 1 97.94 67 GLY B CA 1
ATOM 3264 C C . GLY B 1 67 ? 10.406 4.918 -14.008 1 97.94 67 GLY B C 1
ATOM 3265 O O . GLY B 1 67 ? 10.867 4.293 -14.969 1 97.94 67 GLY B O 1
ATOM 3266 N N . LEU B 1 68 ? 9.648 4.316 -13.125 1 98.69 68 LEU B N 1
ATOM 3267 C CA . LEU B 1 68 ? 9.359 2.885 -13.141 1 98.69 68 LEU B CA 1
ATOM 3268 C C . LEU B 1 68 ? 8.453 2.527 -14.32 1 98.69 68 LEU B C 1
ATOM 3270 O O . LEU B 1 68 ? 8.688 1.527 -15 1 98.69 68 LEU B O 1
ATOM 3274 N N . ARG B 1 69 ? 7.41 3.332 -14.555 1 98.69 69 ARG B N 1
ATOM 3275 C CA . ARG B 1 69 ? 6.527 3.08 -15.688 1 98.69 69 ARG B CA 1
ATOM 3276 C C . ARG B 1 69 ? 7.312 3.035 -17 1 98.69 69 ARG B C 1
ATOM 3278 O O . ARG B 1 69 ? 7.086 2.16 -17.828 1 98.69 69 ARG B O 1
ATOM 3285 N N . HIS B 1 70 ? 8.258 3.945 -17.188 1 98.69 70 HIS B N 1
ATOM 3286 C CA . HIS B 1 70 ? 9.055 3.994 -18.406 1 98.69 70 HIS B CA 1
ATOM 3287 C C . HIS B 1 70 ? 9.984 2.793 -18.5 1 98.69 70 HIS B C 1
ATOM 3289 O O . HIS B 1 70 ? 10.18 2.24 -19.578 1 98.69 70 HIS B O 1
ATOM 3295 N N . ALA B 1 71 ? 10.578 2.422 -17.406 1 98.88 71 ALA B N 1
ATOM 3296 C CA . ALA B 1 71 ? 11.461 1.26 -17.406 1 98.88 71 ALA B CA 1
ATOM 3297 C C . ALA B 1 71 ? 10.711 -0.004 -17.797 1 98.88 71 ALA B C 1
ATOM 3299 O O . ALA B 1 71 ? 11.188 -0.785 -18.625 1 98.88 71 ALA B O 1
ATOM 3300 N N . ILE B 1 72 ? 9.531 -0.21 -17.25 1 98.81 72 ILE B N 1
ATOM 3301 C CA . ILE B 1 72 ? 8.688 -1.355 -17.578 1 98.81 72 ILE B CA 1
ATOM 3302 C C . ILE B 1 72 ? 8.32 -1.322 -19.062 1 98.81 72 ILE B C 1
ATOM 3304 O O . ILE B 1 72 ? 8.422 -2.336 -19.75 1 98.81 72 ILE B O 1
ATOM 3308 N N . ALA B 1 73 ? 7.91 -0.16 -19.484 1 98.69 73 ALA B N 1
ATOM 3309 C CA . ALA B 1 73 ? 7.496 0.009 -20.875 1 98.69 73 ALA B CA 1
ATOM 3310 C C . ALA B 1 73 ? 8.648 -0.298 -21.828 1 98.69 73 ALA B C 1
ATOM 3312 O O . ALA B 1 73 ? 8.445 -0.925 -22.875 1 98.69 73 ALA B O 1
ATOM 3313 N N . GLU B 1 74 ? 9.805 0.177 -21.5 1 98.44 74 GLU B N 1
ATOM 3314 C CA . GLU B 1 74 ? 10.992 -0.06 -22.312 1 98.44 74 GLU B CA 1
ATOM 3315 C C . GLU B 1 74 ? 11.281 -1.553 -22.438 1 98.44 74 GLU B C 1
ATOM 3317 O O . GLU B 1 74 ? 11.523 -2.047 -23.547 1 98.44 74 GLU B O 1
ATOM 3322 N N . VAL B 1 75 ? 11.188 -2.262 -21.422 1 98.25 75 VAL B N 1
ATOM 3323 C CA . VAL B 1 75 ? 11.578 -3.666 -21.391 1 98.25 75 VAL B CA 1
ATOM 3324 C C . VAL B 1 75 ? 10.508 -4.523 -22.062 1 98.25 75 VAL B C 1
ATOM 3326 O O . VAL B 1 75 ? 10.828 -5.488 -22.766 1 98.25 75 VAL B O 1
ATOM 3329 N N . HIS B 1 76 ? 9.234 -4.168 -21.922 1 97.88 76 HIS B N 1
ATOM 3330 C CA . HIS B 1 76 ? 8.156 -5.039 -22.359 1 97.88 76 HIS B CA 1
ATOM 3331 C C . HIS B 1 76 ? 7.516 -4.512 -23.641 1 97.88 76 HIS B C 1
ATOM 3333 O O . HIS B 1 76 ? 6.598 -5.129 -24.188 1 97.88 76 HIS B O 1
ATOM 3339 N N . GLY B 1 77 ? 7.996 -3.404 -24.156 1 97.69 77 GLY B N 1
ATOM 3340 C CA . GLY B 1 77 ? 7.434 -2.834 -25.375 1 97.69 77 GLY B CA 1
ATOM 3341 C C . GLY B 1 77 ? 6.016 -2.328 -25.203 1 97.69 77 GLY B C 1
ATOM 3342 O O . GLY B 1 77 ? 5.121 -2.676 -25.969 1 97.69 77 GLY B O 1
ATOM 3343 N N . LEU B 1 78 ? 5.812 -1.485 -24.203 1 98.62 78 LEU B N 1
ATOM 3344 C CA . LEU B 1 78 ? 4.477 -1.009 -23.859 1 98.62 78 LEU B CA 1
ATOM 3345 C C . LEU B 1 78 ? 4.402 0.511 -23.938 1 98.62 78 LEU B C 1
ATOM 3347 O O . LEU B 1 78 ? 5.422 1.177 -24.141 1 98.62 78 LEU B O 1
ATOM 3351 N N . ASP B 1 79 ? 3.203 1.065 -23.922 1 98.5 79 ASP B N 1
ATOM 3352 C CA . ASP B 1 79 ? 2.953 2.482 -23.672 1 98.5 79 ASP B CA 1
ATOM 3353 C C . ASP B 1 79 ? 3.02 2.803 -22.188 1 98.5 79 ASP B C 1
ATOM 3355 O O . ASP B 1 79 ? 2.172 2.354 -21.406 1 98.5 79 ASP B O 1
ATOM 3359 N N . PRO B 1 80 ? 3.99 3.594 -21.797 1 98.5 80 PRO B N 1
ATOM 3360 C CA . PRO B 1 80 ? 4.137 3.859 -20.359 1 98.5 80 PRO B CA 1
ATOM 3361 C C . PRO B 1 80 ? 2.906 4.531 -19.75 1 98.5 80 PRO B C 1
ATOM 3363 O O . PRO B 1 80 ? 2.65 4.395 -18.562 1 98.5 80 PRO B O 1
ATOM 3366 N N . ALA B 1 81 ? 2.098 5.246 -20.531 1 97.75 81 ALA B N 1
ATOM 3367 C CA . ALA B 1 81 ? 0.903 5.934 -20.031 1 97.75 81 ALA B CA 1
ATOM 3368 C C . ALA B 1 81 ? -0.18 4.934 -19.641 1 97.75 81 ALA B C 1
ATOM 3370 O O . ALA B 1 81 ? -1.145 5.297 -18.953 1 97.75 81 ALA B O 1
ATOM 3371 N N . ARG B 1 82 ? 0.004 3.67 -20.047 1 98.44 82 ARG B N 1
ATOM 3372 C CA . ARG B 1 82 ? -0.988 2.637 -19.781 1 98.44 82 ARG B CA 1
ATOM 3373 C C . ARG B 1 82 ? -0.472 1.65 -18.734 1 98.44 82 ARG B C 1
ATOM 3375 O O . ARG B 1 82 ? -1.031 0.565 -18.562 1 98.44 82 ARG B O 1
ATOM 3382 N N . VAL B 1 83 ? 0.667 2.029 -18.094 1 98.75 83 VAL B N 1
ATOM 3383 C CA . VAL B 1 83 ? 1.236 1.229 -17.016 1 98.75 83 VAL B CA 1
ATOM 3384 C C . VAL B 1 83 ? 0.851 1.831 -15.664 1 98.75 83 VAL B C 1
ATOM 3386 O O . VAL B 1 83 ? 0.945 3.045 -15.469 1 98.75 83 VAL B O 1
ATOM 3389 N N . ILE B 1 84 ? 0.354 1 -14.75 1 98.44 84 ILE B N 1
ATOM 3390 C CA . ILE B 1 84 ? 0.102 1.413 -13.375 1 98.44 84 ILE B CA 1
ATOM 3391 C C . ILE B 1 84 ? 0.953 0.578 -12.422 1 98.44 84 ILE B C 1
ATOM 3393 O O . ILE B 1 84 ? 1.176 -0.611 -12.656 1 98.44 84 ILE B O 1
ATOM 3397 N N . CYS B 1 85 ? 1.467 1.193 -11.367 1 98.62 85 CYS B N 1
ATOM 3398 C CA . CYS B 1 85 ? 2.287 0.497 -10.383 1 98.62 85 CYS B CA 1
ATOM 3399 C C . CYS B 1 85 ? 1.573 0.41 -9.039 1 98.62 85 CYS B C 1
ATOM 3401 O O . CYS B 1 85 ? 0.774 1.285 -8.695 1 98.62 85 CYS B O 1
ATOM 3403 N N . GLY B 1 86 ? 1.832 -0.654 -8.312 1 98.19 86 GLY B N 1
ATOM 3404 C CA . GLY B 1 86 ? 1.184 -0.875 -7.031 1 98.19 86 GLY B CA 1
ATOM 3405 C C . GLY B 1 86 ? 2.033 -1.675 -6.062 1 98.19 86 GLY B C 1
ATOM 3406 O O . GLY B 1 86 ? 3.092 -2.188 -6.438 1 98.19 86 GLY B O 1
ATOM 3407 N N . VAL B 1 87 ? 1.601 -1.713 -4.812 1 98.06 87 VAL B N 1
ATOM 3408 C CA . VAL B 1 87 ? 2.229 -2.527 -3.775 1 98.06 87 VAL B CA 1
ATOM 3409 C C . VAL B 1 87 ? 1.963 -4.008 -4.051 1 98.06 87 VAL B C 1
ATOM 3411 O O . VAL B 1 87 ? 1.086 -4.613 -3.43 1 98.06 87 VAL B O 1
ATOM 3414 N N . GLY B 1 88 ? 2.803 -4.555 -4.926 1 97.38 88 GLY B N 1
ATOM 3415 C CA . GLY B 1 88 ? 2.484 -5.855 -5.5 1 97.38 88 GLY B CA 1
ATOM 3416 C C . GLY B 1 88 ? 1.334 -5.805 -6.488 1 97.38 88 GLY B C 1
ATOM 3417 O O . GLY B 1 88 ? 0.626 -4.801 -6.574 1 97.38 88 GLY B O 1
ATOM 3418 N N . SER B 1 89 ? 1.208 -6.906 -7.242 1 97.69 89 SER B N 1
ATOM 3419 C CA . SER B 1 89 ? 0.051 -6.969 -8.133 1 97.69 89 SER B CA 1
ATOM 3420 C C . SER B 1 89 ? -1.249 -7.059 -7.34 1 97.69 89 SER B C 1
ATOM 3422 O O . SER B 1 89 ? -2.324 -6.766 -7.867 1 97.69 89 SER B O 1
ATOM 3424 N N . ASP B 1 90 ? -1.157 -7.406 -6.055 1 96.56 90 ASP B N 1
ATOM 3425 C CA . ASP B 1 90 ? -2.318 -7.48 -5.172 1 96.56 90 ASP B CA 1
ATOM 3426 C C . ASP B 1 90 ? -3.062 -6.148 -5.133 1 96.56 90 ASP B C 1
ATOM 3428 O O . ASP B 1 90 ? -4.297 -6.117 -5.145 1 96.56 90 ASP B O 1
ATOM 3432 N N . GLU B 1 91 ? -2.285 -5.102 -5.09 1 97.56 91 GLU B N 1
ATOM 3433 C CA . GLU B 1 91 ? -2.949 -3.807 -4.984 1 97.56 91 GLU B CA 1
ATOM 3434 C C . GLU B 1 91 ? -3.699 -3.465 -6.27 1 97.56 91 GLU B C 1
ATOM 3436 O O . GLU B 1 91 ? -4.762 -2.844 -6.227 1 97.56 91 GLU B O 1
ATOM 3441 N N . ILE B 1 92 ? -3.162 -3.885 -7.406 1 98.38 92 ILE B N 1
ATOM 3442 C CA . ILE B 1 92 ? -3.842 -3.643 -8.672 1 98.38 92 ILE B CA 1
ATOM 3443 C C . ILE B 1 92 ? -5.145 -4.438 -8.719 1 98.38 92 ILE B C 1
ATOM 3445 O O . ILE B 1 92 ? -6.168 -3.936 -9.188 1 98.38 92 ILE B O 1
ATOM 3449 N N . ILE B 1 93 ? -5.102 -5.676 -8.242 1 98.38 93 ILE B N 1
ATOM 3450 C CA . ILE B 1 93 ? -6.297 -6.504 -8.148 1 98.38 93 ILE B CA 1
ATOM 3451 C C . ILE B 1 93 ? -7.336 -5.805 -7.273 1 98.38 93 ILE B C 1
ATOM 3453 O O . ILE B 1 93 ? -8.516 -5.73 -7.637 1 98.38 93 ILE B O 1
ATOM 3457 N N . THR B 1 94 ? -6.895 -5.238 -6.199 1 97 94 THR B N 1
ATOM 3458 C CA . THR B 1 94 ? -7.773 -4.512 -5.289 1 97 94 THR B CA 1
ATOM 3459 C C . THR B 1 94 ? -8.391 -3.301 -5.984 1 97 94 THR B C 1
ATOM 3461 O O . THR B 1 94 ? -9.594 -3.062 -5.875 1 97 94 THR B O 1
ATOM 3464 N N . PHE B 1 95 ? -7.551 -2.529 -6.742 1 97.12 95 PHE B N 1
ATOM 3465 C CA . PHE B 1 95 ? -8.047 -1.365 -7.469 1 97.12 95 PHE B CA 1
ATOM 3466 C C . PHE B 1 95 ? -9.133 -1.768 -8.461 1 97.12 95 PHE B C 1
ATOM 3468 O O . PHE B 1 95 ? -10.148 -1.086 -8.578 1 97.12 95 PHE B O 1
ATOM 3475 N N . LEU B 1 96 ? -8.891 -2.855 -9.148 1 98.44 96 LEU B N 1
ATOM 3476 C CA . LEU B 1 96 ? -9.836 -3.316 -10.156 1 98.44 96 LEU B CA 1
ATOM 3477 C C . LEU B 1 96 ? -11.18 -3.666 -9.523 1 98.44 96 LEU B C 1
ATOM 3479 O O . LEU B 1 96 ? -12.234 -3.285 -10.031 1 98.44 96 LEU B O 1
ATOM 3483 N N . CYS B 1 97 ? -11.148 -4.336 -8.43 1 97.56 97 CYS B N 1
ATOM 3484 C CA . CYS B 1 97 ? -12.391 -4.676 -7.734 1 97.56 97 CYS B CA 1
ATOM 3485 C C . CYS B 1 97 ? -13.086 -3.424 -7.223 1 97.56 97 CYS B C 1
ATOM 3487 O O . CYS B 1 97 ? -14.297 -3.268 -7.402 1 97.56 97 CYS B O 1
ATOM 3489 N N . GLN B 1 98 ? -12.344 -2.533 -6.645 1 95 98 GLN B N 1
ATOM 3490 C CA . GLN B 1 98 ? -12.898 -1.297 -6.109 1 95 98 GLN B CA 1
ATOM 3491 C C . GLN B 1 98 ? -13.547 -0.464 -7.211 1 95 98 GLN B C 1
ATOM 3493 O O . GLN B 1 98 ? -14.609 0.137 -7 1 95 98 GLN B O 1
ATOM 3498 N N . ALA B 1 99 ? -12.922 -0.446 -8.312 1 96.25 99 ALA B N 1
ATOM 3499 C CA . ALA B 1 99 ? -13.344 0.43 -9.398 1 96.25 99 ALA B CA 1
ATOM 3500 C C . ALA B 1 99 ? -14.555 -0.144 -10.125 1 96.25 99 ALA B C 1
ATOM 3502 O O . ALA B 1 99 ? -15.414 0.604 -10.602 1 96.25 99 ALA B O 1
ATOM 3503 N N . TYR B 1 100 ? -14.672 -1.506 -10.203 1 97.5 100 TYR B N 1
ATOM 3504 C CA . TYR B 1 100 ? -15.602 -2.01 -11.203 1 97.5 100 TYR B CA 1
ATOM 3505 C C . TYR B 1 100 ? -16.578 -3.016 -10.594 1 97.5 100 TYR B C 1
ATOM 3507 O O . TYR B 1 100 ? -17.516 -3.451 -11.258 1 97.5 100 TYR B O 1
ATOM 3515 N N . ALA B 1 101 ? -16.359 -3.42 -9.383 1 96.25 101 ALA B N 1
ATOM 3516 C CA . ALA B 1 101 ? -17.25 -4.375 -8.742 1 96.25 101 ALA B CA 1
ATOM 3517 C C . ALA B 1 101 ? -17.875 -3.781 -7.48 1 96.25 101 ALA B C 1
ATOM 3519 O O . ALA B 1 101 ? -17.469 -2.707 -7.027 1 96.25 101 ALA B O 1
ATOM 3520 N N . GLY B 1 102 ? -18.891 -4.395 -6.934 1 93.75 102 GLY B N 1
ATOM 3521 C CA . GLY B 1 102 ? -19.641 -3.98 -5.762 1 93.75 102 GLY B CA 1
ATOM 3522 C C . GLY B 1 102 ? -20.875 -4.84 -5.508 1 93.75 102 GLY B C 1
ATOM 3523 O O . GLY B 1 102 ? -21 -5.926 -6.078 1 93.75 102 GLY B O 1
ATOM 3524 N N . PRO B 1 103 ? -21.703 -4.34 -4.594 1 91.94 103 PRO B N 1
ATOM 3525 C CA . PRO B 1 103 ? -22.922 -5.102 -4.312 1 91.94 103 PRO B CA 1
ATOM 3526 C C . PRO B 1 103 ? -23.719 -5.43 -5.574 1 91.94 103 PRO B C 1
ATOM 3528 O O . PRO B 1 103 ? -23.859 -4.586 -6.461 1 91.94 103 PRO B O 1
ATOM 3531 N N . HIS B 1 104 ? -24.109 -6.66 -5.727 1 94.31 104 HIS B N 1
ATOM 3532 C CA . HIS B 1 104 ? -24.984 -7.164 -6.773 1 94.31 104 HIS B CA 1
ATOM 3533 C C . HIS B 1 104 ? -24.219 -7.383 -8.078 1 94.31 104 HIS B C 1
ATOM 3535 O O . HIS B 1 104 ? -24.828 -7.504 -9.141 1 94.31 104 HIS B O 1
ATOM 3541 N N . THR B 1 105 ? -22.906 -7.355 -7.988 1 97 105 THR B N 1
ATOM 3542 C CA . THR B 1 105 ? -22.094 -7.719 -9.141 1 97 105 THR B CA 1
ATOM 3543 C C . THR B 1 105 ? -21.281 -8.984 -8.852 1 97 105 THR B C 1
ATOM 3545 O O . THR B 1 105 ? -21.172 -9.406 -7.699 1 97 105 THR B O 1
ATOM 3548 N N . ASP B 1 106 ? -20.812 -9.594 -9.953 1 98.5 106 ASP B N 1
ATOM 3549 C CA . ASP B 1 106 ? -20.109 -10.867 -9.836 1 98.5 106 ASP B CA 1
ATOM 3550 C C . ASP B 1 106 ? -18.656 -10.734 -10.258 1 98.5 106 ASP B C 1
ATOM 3552 O O . ASP B 1 106 ? -18.344 -10.016 -11.219 1 98.5 106 ASP B O 1
ATOM 3556 N N . VAL B 1 107 ? -17.797 -11.375 -9.516 1 98.81 107 VAL B N 1
ATOM 3557 C CA . VAL B 1 107 ? -16.391 -11.57 -9.867 1 98.81 107 VAL B CA 1
ATOM 3558 C C . VAL B 1 107 ? -16.109 -13.055 -10.078 1 98.81 107 VAL B C 1
ATOM 3560 O O . VAL B 1 107 ? -16.266 -13.859 -9.148 1 98.81 107 VAL B O 1
ATOM 3563 N N . VAL B 1 108 ? -15.695 -13.398 -11.289 1 98.94 108 VAL B N 1
ATOM 3564 C CA . VAL B 1 108 ? -15.555 -14.805 -11.672 1 98.94 108 VAL B CA 1
ATOM 3565 C C . VAL B 1 108 ? -14.086 -15.195 -11.656 1 98.94 108 VAL B C 1
ATOM 3567 O O . VAL B 1 108 ? -13.227 -14.438 -12.117 1 98.94 108 VAL B O 1
ATOM 3570 N N . PHE B 1 109 ? -13.758 -16.344 -11.141 1 98.81 109 PHE B N 1
ATOM 3571 C CA . PHE B 1 109 ? -12.43 -16.953 -11.188 1 98.81 109 PHE B CA 1
ATOM 3572 C C . PHE B 1 109 ? -12.516 -18.469 -11.062 1 98.81 109 PHE B C 1
ATOM 3574 O O . PHE B 1 109 ? -13.609 -19.016 -10.883 1 98.81 109 PHE B O 1
ATOM 3581 N N . THR B 1 110 ? -11.453 -19.219 -11.227 1 98.62 110 THR B N 1
ATOM 3582 C CA . THR B 1 110 ? -11.477 -20.672 -11.227 1 98.62 110 THR B CA 1
ATOM 3583 C C . THR B 1 110 ? -11.328 -21.219 -9.805 1 98.62 110 THR B C 1
ATOM 3585 O O . THR B 1 110 ? -10.844 -20.516 -8.914 1 98.62 110 THR B O 1
ATOM 3588 N N . GLU B 1 111 ? -11.695 -22.406 -9.539 1 98.19 111 GLU B N 1
ATOM 3589 C CA . GLU B 1 111 ? -11.789 -23.031 -8.219 1 98.19 111 GLU B CA 1
ATOM 3590 C C . GLU B 1 111 ? -10.414 -23.109 -7.555 1 98.19 111 GLU B C 1
ATOM 3592 O O . GLU B 1 111 ? -10.312 -23.094 -6.324 1 98.19 111 GLU B O 1
ATOM 3597 N N . HIS B 1 112 ? -9.375 -23.203 -8.344 1 98.44 112 HIS B N 1
ATOM 3598 C CA . HIS B 1 112 ? -8.039 -23.266 -7.766 1 98.44 112 HIS B CA 1
ATOM 3599 C C . HIS B 1 112 ? -7.281 -21.953 -7.98 1 98.44 112 HIS B C 1
ATOM 3601 O O . HIS B 1 112 ? -6.051 -21.922 -7.914 1 98.44 112 HIS B O 1
ATOM 3607 N N . GLY B 1 113 ? -8.031 -20.875 -8.289 1 96.94 113 GLY B N 1
ATOM 3608 C CA . GLY B 1 113 ? -7.398 -19.594 -8.539 1 96.94 113 GLY B CA 1
ATOM 3609 C C . GLY B 1 113 ? -6.848 -18.938 -7.281 1 96.94 113 GLY B C 1
ATOM 3610 O O . GLY B 1 113 ? -7.16 -19.359 -6.168 1 96.94 113 GLY B O 1
ATOM 3611 N N . PHE B 1 114 ? -6.133 -17.969 -7.453 1 96.19 114 PHE B N 1
ATOM 3612 C CA . PHE B 1 114 ? -5.445 -17.25 -6.391 1 96.19 114 PHE B CA 1
ATOM 3613 C C . PHE B 1 114 ? -6.441 -16.734 -5.359 1 96.19 114 PHE B C 1
ATOM 3615 O O . PHE B 1 114 ? -7.477 -16.172 -5.719 1 96.19 114 PHE B O 1
ATOM 3622 N N . LEU B 1 115 ? -6.156 -16.781 -4.074 1 93.25 115 LEU B N 1
ATOM 3623 C CA . LEU B 1 115 ? -7.055 -16.5 -2.959 1 93.25 115 LEU B CA 1
ATOM 3624 C C . LEU B 1 115 ? -7.469 -15.039 -2.943 1 93.25 115 LEU B C 1
ATOM 3626 O O . LEU B 1 115 ? -8.57 -14.703 -2.502 1 93.25 115 LEU B O 1
ATOM 3630 N N . MET B 1 116 ? -6.594 -14.18 -3.479 1 93.75 116 MET B N 1
ATOM 3631 C CA . MET B 1 116 ? -6.824 -12.734 -3.4 1 93.75 116 MET B CA 1
ATOM 3632 C C . MET B 1 116 ? -8.031 -12.336 -4.246 1 93.75 116 MET B C 1
ATOM 3634 O O . MET B 1 116 ? -8.648 -11.297 -3.994 1 93.75 116 MET B O 1
ATOM 3638 N N . TYR B 1 117 ? -8.406 -13.133 -5.273 1 97.38 117 TYR B N 1
ATOM 3639 C CA . TYR B 1 117 ? -9.555 -12.797 -6.098 1 97.38 117 TYR B CA 1
ATOM 3640 C C . TYR B 1 117 ? -10.836 -12.773 -5.27 1 97.38 117 TYR B C 1
ATOM 3642 O O . TYR B 1 117 ? -11.586 -11.797 -5.305 1 97.38 117 TYR B O 1
ATOM 3650 N N . ARG B 1 118 ? -11.008 -13.828 -4.461 1 95.56 118 ARG B N 1
ATOM 3651 C CA . ARG B 1 118 ? -12.18 -13.93 -3.604 1 95.56 118 ARG B CA 1
ATOM 3652 C C . ARG B 1 118 ? -12.156 -12.859 -2.516 1 95.56 118 ARG B C 1
ATOM 3654 O O . ARG B 1 118 ? -13.164 -12.195 -2.268 1 95.56 118 ARG B O 1
ATOM 3661 N N . ILE B 1 119 ? -11.047 -12.688 -1.926 1 93.62 119 ILE B N 1
ATOM 3662 C CA . ILE B 1 119 ? -10.898 -11.742 -0.823 1 93.62 119 ILE B CA 1
ATOM 3663 C C . ILE B 1 119 ? -11.203 -10.328 -1.31 1 93.62 119 ILE B C 1
ATOM 3665 O O . ILE B 1 119 ? -11.969 -9.602 -0.671 1 93.62 119 ILE B O 1
ATOM 3669 N N . SER B 1 120 ? -10.648 -9.953 -2.453 1 95.88 120 SER B N 1
ATOM 3670 C CA . SER B 1 120 ? -10.852 -8.617 -2.992 1 95.88 120 SER B CA 1
ATOM 3671 C C . SER B 1 120 ? -12.297 -8.414 -3.434 1 95.88 120 SER B C 1
ATOM 3673 O O . SER B 1 120 ? -12.844 -7.309 -3.314 1 95.88 120 SER B O 1
ATOM 3675 N N . ALA B 1 121 ? -12.914 -9.461 -3.947 1 96.75 121 ALA B N 1
ATOM 3676 C CA . ALA B 1 121 ? -14.328 -9.383 -4.312 1 96.75 121 ALA B CA 1
ATOM 3677 C C . ALA B 1 121 ? -15.203 -9.125 -3.086 1 96.75 121 ALA B C 1
ATOM 3679 O O . ALA B 1 121 ? -16.031 -8.219 -3.092 1 96.75 121 ALA B O 1
ATOM 3680 N N . LEU B 1 122 ? -14.969 -9.82 -2.021 1 94.31 122 LEU B N 1
ATOM 3681 C CA . LEU B 1 122 ? -15.75 -9.695 -0.795 1 94.31 122 LEU B CA 1
ATOM 3682 C C . LEU B 1 122 ? -15.539 -8.32 -0.16 1 94.31 122 LEU B C 1
ATOM 3684 O O . LEU B 1 122 ? -16.484 -7.738 0.392 1 94.31 122 LEU B O 1
ATOM 3688 N N . ALA B 1 123 ? -14.375 -7.785 -0.297 1 92.94 123 ALA B N 1
ATOM 3689 C CA . ALA B 1 123 ? -14.016 -6.512 0.318 1 92.94 123 ALA B CA 1
ATOM 3690 C C . ALA B 1 123 ? -14.867 -5.375 -0.241 1 92.94 123 ALA B C 1
ATOM 3692 O O . ALA B 1 123 ? -15.055 -4.348 0.418 1 92.94 123 ALA B O 1
ATOM 3693 N N . VAL B 1 124 ? -15.367 -5.57 -1.448 1 94.06 124 VAL B N 1
ATOM 3694 C CA . VAL B 1 124 ? -16.172 -4.512 -2.055 1 94.06 124 VAL B CA 1
ATOM 3695 C C . VAL B 1 124 ? -17.641 -4.934 -2.1 1 94.06 124 VAL B C 1
ATOM 3697 O O . VAL B 1 124 ? -18.453 -4.293 -2.768 1 94.06 124 VAL B O 1
ATOM 3700 N N . GLY B 1 125 ? -17.938 -6.102 -1.516 1 92.81 125 GLY B N 1
ATOM 3701 C CA . GLY B 1 125 ? -19.312 -6.559 -1.4 1 92.81 125 GLY B CA 1
ATOM 3702 C C . GLY B 1 125 ? -19.797 -7.301 -2.631 1 92.81 125 GLY B C 1
ATOM 3703 O O . GLY B 1 125 ? -21 -7.562 -2.77 1 92.81 125 GLY B O 1
ATOM 3704 N N . ALA B 1 126 ? -18.906 -7.656 -3.543 1 96.44 126 ALA B N 1
ATOM 3705 C CA . ALA B 1 126 ? -19.281 -8.406 -4.742 1 96.44 126 ALA B CA 1
ATOM 3706 C C . ALA B 1 126 ? -19.453 -9.883 -4.434 1 96.44 126 ALA B C 1
ATOM 3708 O O . ALA B 1 126 ? -19.047 -10.359 -3.367 1 96.44 126 ALA B O 1
ATOM 3709 N N . ASN B 1 127 ? -20.094 -10.555 -5.363 1 97.25 127 ASN B N 1
ATOM 3710 C CA . ASN B 1 127 ? -20.297 -11.992 -5.254 1 97.25 127 ASN B CA 1
ATOM 3711 C C . ASN B 1 127 ? -19.172 -12.766 -5.949 1 97.25 127 ASN B C 1
ATOM 3713 O O . ASN B 1 127 ? -19.047 -12.703 -7.172 1 97.25 127 ASN B O 1
ATOM 3717 N N . PRO B 1 128 ? -18.391 -13.484 -5.176 1 97.69 128 PRO B N 1
ATOM 3718 C CA . PRO B 1 128 ? -17.422 -14.352 -5.836 1 97.69 128 PRO B CA 1
ATOM 3719 C C . PRO B 1 128 ? -18.062 -15.555 -6.516 1 97.69 128 PRO B C 1
ATOM 3721 O O . PRO B 1 128 ? -18.875 -16.25 -5.914 1 97.69 128 PRO B O 1
ATOM 3724 N N . VAL B 1 129 ? -17.719 -15.789 -7.746 1 98.75 129 VAL B N 1
ATOM 3725 C CA . VAL B 1 129 ? -18.219 -16.922 -8.516 1 98.75 129 VAL B CA 1
ATOM 3726 C C . VAL B 1 129 ? -17.062 -17.828 -8.914 1 98.75 129 VAL B C 1
ATOM 3728 O O . VAL B 1 129 ? -16.219 -17.453 -9.734 1 98.75 129 VAL B O 1
ATOM 3731 N N . GLU B 1 130 ? -17.047 -19 -8.352 1 98.25 130 GLU B N 1
ATOM 3732 C CA . GLU B 1 130 ? -15.992 -19.984 -8.617 1 98.25 130 GLU B CA 1
ATOM 3733 C C . GLU B 1 130 ? -16.422 -20.984 -9.688 1 98.25 130 GLU B C 1
ATOM 3735 O O . GLU B 1 130 ? -17.5 -21.562 -9.594 1 98.25 130 GLU B O 1
ATOM 3740 N N . VAL B 1 131 ? -15.555 -21.172 -10.641 1 98.5 131 VAL B N 1
ATOM 3741 C CA . VAL B 1 131 ? -15.883 -22.078 -11.742 1 98.5 131 VAL B CA 1
ATOM 3742 C C . VAL B 1 131 ? -14.93 -23.266 -11.734 1 98.5 131 VAL B C 1
ATOM 3744 O O . VAL B 1 131 ? -13.742 -23.125 -11.445 1 98.5 131 VAL B O 1
ATOM 3747 N N . PRO B 1 132 ? -15.422 -24.453 -12.094 1 98.38 132 PRO B N 1
ATOM 3748 C CA . PRO B 1 132 ? -14.562 -25.641 -12.078 1 98.38 132 PRO B CA 1
ATOM 3749 C C . PRO B 1 132 ? -13.484 -25.594 -13.164 1 98.38 132 PRO B C 1
ATOM 3751 O O . PRO B 1 132 ? -13.695 -25.016 -14.227 1 98.38 132 PRO B O 1
ATOM 3754 N N . GLU B 1 133 ? -12.375 -26.188 -12.805 1 98.56 133 GLU B N 1
ATOM 3755 C CA . GLU B 1 133 ? -11.305 -26.453 -13.766 1 98.56 133 GLU B CA 1
ATOM 3756 C C . GLU B 1 133 ? -11.383 -27.875 -14.305 1 98.56 133 GLU B C 1
ATOM 3758 O O . GLU B 1 133 ? -12.195 -28.672 -13.852 1 98.56 133 GLU B O 1
ATOM 3763 N N . ARG B 1 134 ? -10.648 -28.078 -15.406 1 98 134 ARG B N 1
ATOM 3764 C CA . ARG B 1 134 ? -10.477 -29.422 -15.953 1 98 134 ARG B CA 1
ATOM 3765 C C . ARG B 1 134 ? -9.055 -29.922 -15.719 1 98 134 ARG B C 1
ATOM 3767 O O . ARG B 1 134 ? -8.117 -29.453 -16.359 1 98 134 ARG B O 1
ATOM 3774 N N . GLU B 1 135 ? -8.922 -30.953 -14.844 1 97.06 135 GLU B N 1
ATOM 3775 C CA . GLU B 1 135 ? -7.605 -31.484 -14.523 1 97.06 135 GLU B CA 1
ATOM 3776 C C . GLU B 1 135 ? -6.617 -30.391 -14.164 1 97.06 135 GLU B C 1
ATOM 3778 O O . GLU B 1 135 ? -5.531 -30.297 -14.742 1 97.06 135 GLU B O 1
ATOM 3783 N N . ARG B 1 136 ? -7.086 -29.469 -13.281 1 98.38 136 ARG B N 1
ATOM 3784 C CA . ARG B 1 136 ? -6.254 -28.406 -12.711 1 98.38 136 ARG B CA 1
ATOM 3785 C C . ARG B 1 136 ? -5.84 -27.406 -13.781 1 98.38 136 ARG B C 1
ATOM 3787 O O . ARG B 1 136 ? -4.816 -26.734 -13.641 1 98.38 136 ARG B O 1
ATOM 3794 N N . THR B 1 137 ? -6.645 -27.297 -14.844 1 98.62 137 THR B N 1
ATOM 3795 C CA . THR B 1 137 ? -6.426 -26.328 -15.906 1 98.62 137 THR B CA 1
ATOM 3796 C C . THR B 1 137 ? -7.695 -25.516 -16.172 1 98.62 137 THR B C 1
ATOM 3798 O O . THR B 1 137 ? -8.797 -26.062 -16.141 1 98.62 137 THR B O 1
ATOM 3801 N N . THR B 1 138 ? -7.527 -24.266 -16.453 1 98.56 138 THR B N 1
ATOM 3802 C CA . THR B 1 138 ? -8.641 -23.359 -16.719 1 98.56 138 THR B CA 1
ATOM 3803 C C . THR B 1 138 ? -9.539 -23.938 -17.828 1 98.56 138 THR B C 1
ATOM 3805 O O . THR B 1 138 ? -9.047 -24.406 -18.844 1 98.56 138 THR B O 1
ATOM 3808 N N . ASP B 1 139 ? -10.805 -23.922 -17.609 1 98.62 139 ASP B N 1
ATOM 3809 C CA . ASP B 1 139 ? -11.82 -24.281 -18.594 1 98.62 139 ASP B CA 1
ATOM 3810 C C . ASP B 1 139 ? -12.555 -23.031 -19.094 1 98.62 139 ASP B C 1
ATOM 3812 O O . ASP B 1 139 ? -13.422 -22.5 -18.391 1 98.62 139 ASP B O 1
ATOM 3816 N N . VAL B 1 140 ? -12.273 -22.641 -20.297 1 98.75 140 VAL B N 1
ATOM 3817 C CA . VAL B 1 140 ? -12.812 -21.422 -20.875 1 98.75 140 VAL B CA 1
ATOM 3818 C C . VAL B 1 140 ? -14.328 -21.516 -20.984 1 98.75 140 VAL B C 1
ATOM 3820 O O . VAL B 1 140 ? -15.047 -20.562 -20.672 1 98.75 140 VAL B O 1
ATOM 3823 N N . ASP B 1 141 ? -14.852 -22.688 -21.391 1 98.69 141 ASP B N 1
ATOM 3824 C CA . ASP B 1 141 ? -16.297 -22.875 -21.531 1 98.69 141 ASP B CA 1
ATOM 3825 C C . ASP B 1 141 ? -17 -22.719 -20.172 1 98.69 141 ASP B C 1
ATOM 3827 O O . ASP B 1 141 ? -18.078 -22.141 -20.094 1 98.69 141 ASP B O 1
ATOM 3831 N N . ALA B 1 142 ? -16.406 -23.234 -19.156 1 98.75 142 ALA B N 1
ATOM 3832 C CA . ALA B 1 142 ? -16.984 -23.141 -17.812 1 98.75 142 ALA B CA 1
ATOM 3833 C C . ALA B 1 142 ? -17.047 -21.688 -17.359 1 98.75 142 ALA B C 1
ATOM 3835 O O . ALA B 1 142 ? -18.047 -21.266 -16.75 1 98.75 142 ALA B O 1
ATOM 3836 N N . ILE B 1 143 ? -15.992 -20.891 -17.656 1 98.88 143 ILE B N 1
ATOM 3837 C CA . ILE B 1 143 ? -15.977 -19.484 -17.297 1 98.88 143 ILE B CA 1
ATOM 3838 C C . ILE B 1 143 ? -17.078 -18.734 -18.047 1 98.88 143 ILE B C 1
ATOM 3840 O O . ILE B 1 143 ? -17.875 -18.016 -17.438 1 98.88 143 ILE B O 1
ATOM 3844 N N . LEU B 1 144 ? -17.141 -18.984 -19.328 1 98.81 144 LEU B N 1
ATOM 3845 C CA . LEU B 1 144 ? -18.125 -18.281 -20.156 1 98.81 144 LEU B CA 1
ATOM 3846 C C . LEU B 1 144 ? -19.547 -18.625 -19.719 1 98.81 144 LEU B C 1
ATOM 3848 O O . LEU B 1 144 ? -20.422 -17.766 -19.688 1 98.81 144 LEU B O 1
ATOM 3852 N N . ALA B 1 145 ? -19.75 -19.875 -19.344 1 98.75 145 ALA B N 1
ATOM 3853 C CA . ALA B 1 145 ? -21.062 -20.328 -18.922 1 98.75 145 ALA B CA 1
ATOM 3854 C C . ALA B 1 145 ? -21.469 -19.688 -17.594 1 98.75 145 ALA B C 1
ATOM 3856 O O . ALA B 1 145 ? -22.656 -19.516 -17.328 1 98.75 145 ALA B O 1
ATOM 3857 N N . ALA B 1 146 ? -20.531 -19.266 -16.797 1 98.69 146 ALA B N 1
ATOM 3858 C CA . ALA B 1 146 ? -20.797 -18.703 -15.469 1 98.69 146 ALA B CA 1
ATOM 3859 C C . ALA B 1 146 ? -21.047 -17.203 -15.555 1 98.69 146 ALA B C 1
ATOM 3861 O O . ALA B 1 146 ? -21.547 -16.594 -14.609 1 98.69 146 ALA B O 1
ATOM 3862 N N . CYS B 1 147 ? -20.719 -16.578 -16.641 1 98.5 147 CYS B N 1
ATOM 3863 C CA . CYS B 1 147 ? -20.859 -15.125 -16.797 1 98.5 147 CYS B CA 1
ATOM 3864 C C . CYS B 1 147 ? -22.312 -14.742 -17 1 98.5 147 CYS B C 1
ATOM 3866 O O . CYS B 1 147 ? -23.078 -15.461 -17.656 1 98.5 147 CYS B O 1
ATOM 3868 N N . THR B 1 148 ? -22.703 -13.664 -16.391 1 98.06 148 THR B N 1
ATOM 3869 C CA . THR B 1 148 ? -24.031 -13.086 -16.453 1 98.06 148 THR B CA 1
ATOM 3870 C C . THR B 1 148 ? -23.969 -11.586 -16.734 1 98.06 148 THR B C 1
ATOM 3872 O O . THR B 1 148 ? -22.875 -11.016 -16.828 1 98.06 148 THR B O 1
ATOM 3875 N N . PRO B 1 149 ? -25.141 -10.93 -16.828 1 96.94 149 PRO B N 1
ATOM 3876 C CA . PRO B 1 149 ? -25.141 -9.477 -16.969 1 96.94 149 PRO B CA 1
ATOM 3877 C C . PRO B 1 149 ? -24.594 -8.758 -15.742 1 96.94 149 PRO B C 1
ATOM 3879 O O . PRO B 1 149 ? -24.344 -7.555 -15.781 1 96.94 149 PRO B O 1
ATOM 3882 N N . HIS B 1 150 ? -24.344 -9.539 -14.672 1 98 150 HIS B N 1
ATOM 3883 C CA . HIS B 1 150 ? -23.844 -8.953 -13.438 1 98 150 HIS B CA 1
ATOM 3884 C C . HIS B 1 150 ? -22.328 -9.141 -13.32 1 98 150 HIS B C 1
ATOM 3886 O O . HIS B 1 150 ? -21.703 -8.586 -12.406 1 98 150 HIS B O 1
ATOM 3892 N N . THR B 1 151 ? -21.734 -9.883 -14.25 1 98.75 151 THR B N 1
ATOM 3893 C CA . THR B 1 151 ? -20.281 -10.117 -14.203 1 98.75 151 THR B CA 1
ATOM 3894 C C . THR B 1 151 ? -19.516 -8.852 -14.57 1 98.75 151 THR B C 1
ATOM 3896 O O . THR B 1 151 ? -19.781 -8.242 -15.609 1 98.75 151 THR B O 1
ATOM 3899 N N . ARG B 1 152 ? -18.609 -8.469 -13.688 1 98.62 152 ARG B N 1
ATOM 3900 C CA . ARG B 1 152 ? -17.828 -7.254 -13.938 1 98.62 152 ARG B CA 1
ATOM 3901 C C . ARG B 1 152 ? -16.359 -7.582 -14.148 1 98.62 152 ARG B C 1
ATOM 3903 O O . ARG B 1 152 ? -15.664 -6.898 -14.906 1 98.62 152 ARG B O 1
ATOM 3910 N N . LEU B 1 153 ? -15.883 -8.578 -13.438 1 98.88 153 LEU B N 1
ATOM 3911 C CA . LEU B 1 153 ? -14.484 -8.984 -13.531 1 98.88 153 LEU B CA 1
ATOM 3912 C C . LEU B 1 153 ? -14.367 -10.5 -13.68 1 98.88 153 LEU B C 1
ATOM 3914 O O . LEU B 1 153 ? -15.117 -11.25 -13.055 1 98.88 153 LEU B O 1
ATOM 3918 N N . VAL B 1 154 ? -13.453 -10.914 -14.477 1 98.94 154 VAL B N 1
ATOM 3919 C CA . VAL B 1 154 ? -13 -12.297 -14.602 1 98.94 154 VAL B CA 1
ATOM 3920 C C . VAL B 1 154 ? -11.484 -12.359 -14.398 1 98.94 154 VAL B C 1
ATOM 3922 O O . VAL B 1 154 ? -10.719 -11.836 -15.203 1 98.94 154 VAL B O 1
ATOM 3925 N N . PHE B 1 155 ? -11.086 -13 -13.266 1 98.94 155 PHE B N 1
ATOM 3926 C CA . PHE B 1 155 ? -9.664 -13.148 -12.984 1 98.94 155 PHE B CA 1
ATOM 3927 C C . PHE B 1 155 ? -9.148 -14.492 -13.469 1 98.94 155 PHE B C 1
ATOM 3929 O O . PHE B 1 155 ? -9.789 -15.523 -13.242 1 98.94 155 PHE B O 1
ATOM 3936 N N . LEU B 1 156 ? -8.008 -14.492 -14.086 1 98.69 156 LEU B N 1
ATOM 3937 C CA . LEU B 1 156 ? -7.34 -15.711 -14.531 1 98.69 156 LEU B CA 1
ATOM 3938 C C . LEU B 1 156 ? -5.828 -15.602 -14.367 1 98.69 156 LEU B C 1
ATOM 3940 O O . LEU B 1 156 ? -5.184 -14.781 -15.023 1 98.69 156 LEU B O 1
ATOM 3944 N N . ALA B 1 157 ? -5.309 -16.375 -13.453 1 98.62 157 ALA B N 1
ATOM 3945 C CA . ALA B 1 157 ? -3.855 -16.516 -13.391 1 98.62 157 ALA B CA 1
ATOM 3946 C C . ALA B 1 157 ? -3.342 -17.438 -14.484 1 98.62 157 ALA B C 1
ATOM 3948 O O . ALA B 1 157 ? -3.855 -18.547 -14.656 1 98.62 157 ALA B O 1
ATOM 3949 N N . ASN B 1 158 ? -2.408 -16.984 -15.234 1 98.69 158 ASN B N 1
ATOM 3950 C CA . ASN B 1 158 ? -1.842 -17.734 -16.344 1 98.69 158 ASN B CA 1
ATOM 3951 C C . ASN B 1 158 ? -0.359 -17.422 -16.531 1 98.69 158 ASN B C 1
ATOM 3953 O O . ASN B 1 158 ? -0 -16.453 -17.203 1 98.69 158 ASN B O 1
ATOM 3957 N N . PRO B 1 159 ? 0.58 -18.344 -15.961 1 98.5 159 PRO B N 1
ATOM 3958 C CA . PRO B 1 159 ? 0.336 -19.641 -15.312 1 98.5 159 PRO B CA 1
ATOM 3959 C C . PRO B 1 159 ? -0.418 -19.5 -13.992 1 98.5 159 PRO B C 1
ATOM 3961 O O . PRO B 1 159 ? -0.282 -18.5 -13.305 1 98.5 159 PRO B O 1
ATOM 3964 N N . ASN B 1 160 ? -1.146 -20.547 -13.711 1 98.5 160 ASN B N 1
ATOM 3965 C CA . ASN B 1 160 ? -2.008 -20.547 -12.531 1 98.5 160 ASN B CA 1
ATOM 3966 C C . ASN B 1 160 ? -1.228 -20.891 -11.266 1 98.5 160 ASN B C 1
ATOM 3968 O O . ASN B 1 160 ? -0.326 -21.719 -11.297 1 98.5 160 ASN B O 1
ATOM 3972 N N . ASN B 1 161 ? -1.42 -20.234 -10.203 1 97.69 161 ASN B N 1
ATOM 3973 C CA . ASN B 1 161 ? -1.096 -20.625 -8.836 1 97.69 161 ASN B CA 1
ATOM 3974 C C . ASN B 1 161 ? -2.328 -21.141 -8.086 1 97.69 161 ASN B C 1
ATOM 3976 O O . ASN B 1 161 ? -3.32 -20.406 -7.961 1 97.69 161 ASN B O 1
ATOM 3980 N N . PRO B 1 162 ? -2.238 -22.375 -7.75 1 98 162 PRO B N 1
ATOM 3981 C CA . PRO B 1 162 ? -1.05 -23.172 -7.43 1 98 162 PRO B CA 1
ATOM 3982 C C . PRO B 1 162 ? -0.812 -24.297 -8.43 1 98 162 PRO B C 1
ATOM 3984 O O . PRO B 1 162 ? 0.077 -25.141 -8.219 1 98 162 PRO B O 1
ATOM 3987 N N . THR B 1 163 ? -1.555 -24.344 -9.508 1 98.56 163 THR B N 1
ATOM 3988 C CA . THR B 1 163 ? -1.527 -25.562 -10.32 1 98.56 163 THR B CA 1
ATOM 3989 C C . THR B 1 163 ? -0.315 -25.562 -11.242 1 98.56 163 THR B C 1
ATOM 3991 O O . THR B 1 163 ? 0.13 -26.625 -11.688 1 98.56 163 THR B O 1
ATOM 3994 N N . GLY B 1 164 ? 0.122 -24.375 -11.562 1 98.56 164 GLY B N 1
ATOM 3995 C CA . GLY B 1 164 ? 1.258 -24.25 -12.461 1 98.56 164 GLY B CA 1
ATOM 3996 C C . GLY B 1 164 ? 0.878 -24.406 -13.922 1 98.56 164 GLY B C 1
ATOM 3997 O O . GLY B 1 164 ? 1.695 -24.156 -14.812 1 98.56 164 GLY B O 1
ATOM 3998 N N . THR B 1 165 ? -0.354 -24.797 -14.234 1 98.56 165 THR B N 1
ATOM 3999 C CA . THR B 1 165 ? -0.824 -25.016 -15.594 1 98.56 165 THR B CA 1
ATOM 4000 C C . THR B 1 165 ? -1.209 -23.688 -16.25 1 98.56 165 THR B C 1
ATOM 4002 O O . THR B 1 165 ? -1.349 -22.672 -15.578 1 98.56 165 THR B O 1
ATOM 4005 N N . MET B 1 166 ? -1.299 -23.672 -17.547 1 98.12 166 MET B N 1
ATOM 4006 C CA . MET B 1 166 ? -1.703 -22.469 -18.266 1 98.12 166 MET B CA 1
ATOM 4007 C C . MET B 1 166 ? -2.453 -22.828 -19.547 1 98.12 166 MET B C 1
ATOM 4009 O O . MET B 1 166 ? -2.391 -23.969 -20.016 1 98.12 166 MET B O 1
ATOM 4013 N N . ILE B 1 167 ? -3.236 -21.984 -20.109 1 98.38 167 ILE B N 1
ATOM 4014 C CA . ILE B 1 167 ? -3.918 -22.156 -21.375 1 98.38 167 ILE B CA 1
ATOM 4015 C C . ILE B 1 167 ? -3.26 -21.281 -22.453 1 98.38 167 ILE B C 1
ATOM 4017 O O . ILE B 1 167 ? -2.543 -20.328 -22.125 1 98.38 167 ILE B O 1
ATOM 4021 N N . GLY B 1 168 ? -3.479 -21.625 -23.703 1 97.38 168 GLY B N 1
ATOM 4022 C CA . GLY B 1 168 ? -2.801 -20.969 -24.812 1 97.38 168 GLY B CA 1
ATOM 4023 C C . GLY B 1 168 ? -3.469 -19.672 -25.234 1 97.38 168 GLY B C 1
ATOM 4024 O O . GLY B 1 168 ? -4.543 -19.328 -24.75 1 97.38 168 GLY B O 1
ATOM 4025 N N . GLN B 1 169 ? -2.832 -18.984 -26.156 1 96.62 169 GLN B N 1
ATOM 4026 C CA . GLN B 1 169 ? -3.262 -17.672 -26.625 1 96.62 169 GLN B CA 1
ATOM 4027 C C . GLN B 1 169 ? -4.633 -17.75 -27.281 1 96.62 169 GLN B C 1
ATOM 4029 O O . GLN B 1 169 ? -5.441 -16.828 -27.156 1 96.62 169 GLN B O 1
ATOM 4034 N N . ALA B 1 170 ? -4.879 -18.781 -27.984 1 97.38 170 ALA B N 1
ATOM 4035 C CA . ALA B 1 170 ? -6.16 -18.922 -28.656 1 97.38 170 ALA B CA 1
ATOM 4036 C C . ALA B 1 170 ? -7.309 -19 -27.656 1 97.38 170 ALA B C 1
ATOM 4038 O O . ALA B 1 170 ? -8.367 -18.406 -27.875 1 97.38 170 ALA B O 1
ATOM 4039 N N . ASP B 1 171 ? -7.086 -19.766 -26.656 1 98.25 171 ASP B N 1
ATOM 4040 C CA . ASP B 1 171 ? -8.094 -19.891 -25.594 1 98.25 171 ASP B CA 1
ATOM 4041 C C . ASP B 1 171 ? -8.297 -18.562 -24.875 1 98.25 171 ASP B C 1
ATOM 4043 O O . ASP B 1 171 ? -9.43 -18.203 -24.531 1 98.25 171 ASP B O 1
ATOM 4047 N N . LEU B 1 172 ? -7.262 -17.844 -24.609 1 98.5 172 LEU B N 1
ATOM 4048 C CA . LEU B 1 172 ? -7.367 -16.531 -23.984 1 98.5 172 LEU B CA 1
ATOM 4049 C C . LEU B 1 172 ? -8.156 -15.57 -24.859 1 98.5 172 LEU B C 1
ATOM 4051 O O . LEU B 1 172 ? -8.984 -14.805 -24.359 1 98.5 172 LEU B O 1
ATOM 4055 N N . ALA B 1 173 ? -7.852 -15.617 -26.141 1 98.31 173 ALA B N 1
ATOM 4056 C CA . ALA B 1 173 ? -8.57 -14.758 -27.078 1 98.31 173 ALA B CA 1
ATOM 4057 C C . ALA B 1 173 ? -10.055 -15.094 -27.109 1 98.31 173 ALA B C 1
ATOM 4059 O O . ALA B 1 173 ? -10.898 -14.195 -27.156 1 98.31 173 ALA B O 1
ATOM 4060 N N . ARG B 1 174 ? -10.328 -16.359 -27.125 1 98.56 174 ARG B N 1
ATOM 4061 C CA . ARG B 1 174 ? -11.711 -16.812 -27.094 1 98.56 174 ARG B CA 1
ATOM 4062 C C . ARG B 1 174 ? -12.422 -16.344 -25.828 1 98.56 174 ARG B C 1
ATOM 4064 O O . ARG B 1 174 ? -13.57 -15.891 -25.891 1 98.56 174 ARG B O 1
ATOM 4071 N N . LEU B 1 175 ? -11.766 -16.453 -24.734 1 98.75 175 LEU B N 1
ATOM 4072 C CA . LEU B 1 175 ? -12.328 -16 -23.469 1 98.75 175 LEU B CA 1
ATOM 4073 C C . LEU B 1 175 ? -12.625 -14.5 -23.516 1 98.75 175 LEU B C 1
ATOM 4075 O O . LEU B 1 175 ? -13.734 -14.07 -23.188 1 98.75 175 LEU B O 1
ATOM 4079 N N . ALA B 1 176 ? -11.672 -13.719 -23.953 1 98.44 176 ALA B N 1
ATOM 4080 C CA . ALA B 1 176 ? -11.828 -12.266 -24.016 1 98.44 176 ALA B CA 1
ATOM 4081 C C . ALA B 1 176 ? -12.992 -11.883 -24.906 1 98.44 176 ALA B C 1
ATOM 4083 O O . ALA B 1 176 ? -13.766 -10.977 -24.594 1 98.44 176 ALA B O 1
ATOM 4084 N N . ALA B 1 177 ? -13.133 -12.57 -26 1 97.94 177 ALA B N 1
ATOM 4085 C CA . ALA B 1 177 ? -14.156 -12.258 -27 1 97.94 177 ALA B CA 1
ATOM 4086 C C . ALA B 1 177 ? -15.547 -12.672 -26.5 1 97.94 177 ALA B C 1
ATOM 4088 O O . ALA B 1 177 ? -16.547 -12.062 -26.875 1 97.94 177 ALA B O 1
ATOM 4089 N N . GLY B 1 178 ? -15.578 -13.656 -25.688 1 98.5 178 GLY B N 1
ATOM 4090 C CA . GLY B 1 178 ? -16.844 -14.258 -25.297 1 98.5 178 GLY B CA 1
ATOM 4091 C C . GLY B 1 178 ? -17.453 -13.625 -24.062 1 98.5 178 GLY B C 1
ATOM 4092 O O . GLY B 1 178 ? -18.609 -13.922 -23.719 1 98.5 178 GLY B O 1
ATOM 4093 N N . LEU B 1 179 ? -16.781 -12.703 -23.406 1 98.38 179 LEU B N 1
ATOM 4094 C CA . LEU B 1 179 ? -17.266 -12.109 -22.172 1 98.38 179 LEU B CA 1
ATOM 4095 C C . LEU B 1 179 ? -18.391 -11.117 -22.453 1 98.38 179 LEU B C 1
ATOM 4097 O O . LEU B 1 179 ? -18.453 -10.531 -23.531 1 98.38 179 LEU B O 1
ATOM 4101 N N . PRO B 1 180 ? -19.328 -10.953 -21.406 1 97.69 180 PRO B N 1
ATOM 4102 C CA . PRO B 1 180 ? -20.266 -9.844 -21.531 1 97.69 180 PRO B CA 1
ATOM 4103 C C . PRO B 1 180 ? -19.562 -8.5 -21.734 1 97.69 180 PRO B C 1
ATOM 4105 O O . PRO B 1 180 ? -18.438 -8.305 -21.266 1 97.69 180 PRO B O 1
ATOM 4108 N N . ALA B 1 181 ? -20.281 -7.535 -22.297 1 96.5 181 ALA B N 1
ATOM 4109 C CA . ALA B 1 181 ? -19.688 -6.277 -22.75 1 96.5 181 ALA B CA 1
ATOM 4110 C C . ALA B 1 181 ? -19.172 -5.469 -21.562 1 96.5 181 ALA B C 1
ATOM 4112 O O . ALA B 1 181 ? -18.25 -4.68 -21.688 1 96.5 181 ALA B O 1
ATOM 4113 N N . GLN B 1 182 ? -19.734 -5.719 -20.375 1 96.69 182 GLN B N 1
ATOM 4114 C CA . GLN B 1 182 ? -19.391 -4.906 -19.219 1 96.69 182 GLN B CA 1
ATOM 4115 C C . GLN B 1 182 ? -18.266 -5.551 -18.406 1 96.69 182 GLN B C 1
ATOM 4117 O O . GLN B 1 182 ? -17.812 -4.992 -17.406 1 96.69 182 GLN B O 1
ATOM 4122 N N . ALA B 1 183 ? -17.844 -6.746 -18.828 1 98.44 183 ALA B N 1
ATOM 4123 C CA . ALA B 1 183 ? -16.891 -7.5 -18.031 1 98.44 183 ALA B CA 1
ATOM 4124 C C . ALA B 1 183 ? -15.461 -7.25 -18.5 1 98.44 183 ALA B C 1
ATOM 4126 O O . ALA B 1 183 ? -15.211 -7.113 -19.703 1 98.44 183 ALA B O 1
ATOM 4127 N N . ILE B 1 184 ? -14.57 -7.168 -17.562 1 98.81 184 ILE B N 1
ATOM 4128 C CA . ILE B 1 184 ? -13.141 -7.012 -17.812 1 98.81 184 ILE B CA 1
ATOM 4129 C C . ILE B 1 184 ? -12.422 -8.328 -17.516 1 98.81 184 ILE B C 1
ATOM 4131 O O . ILE B 1 184 ? -12.633 -8.938 -16.469 1 98.81 184 ILE B O 1
ATOM 4135 N N . LEU B 1 185 ? -11.648 -8.836 -18.469 1 98.88 185 LEU B N 1
ATOM 4136 C CA . LEU B 1 185 ? -10.75 -9.961 -18.234 1 98.88 185 LEU B CA 1
ATOM 4137 C C . LEU B 1 185 ? -9.422 -9.492 -17.641 1 98.88 185 LEU B C 1
ATOM 4139 O O . LEU B 1 185 ? -8.734 -8.656 -18.234 1 98.88 185 LEU B O 1
ATOM 4143 N N . VAL B 1 186 ? -9.133 -9.969 -16.484 1 98.94 186 VAL B N 1
ATOM 4144 C CA . VAL B 1 186 ? -7.863 -9.648 -15.828 1 98.94 186 VAL B CA 1
ATOM 4145 C C . VAL B 1 186 ? -6.93 -10.859 -15.906 1 98.94 186 VAL B C 1
ATOM 4147 O O . VAL B 1 186 ? -7.18 -11.883 -15.273 1 98.94 186 VAL B O 1
ATOM 4150 N N . LEU B 1 187 ? -5.887 -10.711 -16.656 1 98.88 187 LEU B N 1
ATOM 4151 C CA . LEU B 1 187 ? -4.867 -11.75 -16.781 1 98.88 187 LEU B CA 1
ATOM 4152 C C . LEU B 1 187 ? -3.75 -11.539 -15.766 1 98.88 187 LEU B C 1
ATOM 4154 O O . LEU B 1 187 ? -2.92 -10.641 -15.93 1 98.88 187 LEU B O 1
ATOM 4158 N N . ASP B 1 188 ? -3.758 -12.391 -14.75 1 98.81 188 ASP B N 1
ATOM 4159 C CA . ASP B 1 188 ? -2.736 -12.352 -13.711 1 98.81 188 ASP B CA 1
ATOM 4160 C C . ASP B 1 188 ? -1.477 -13.094 -14.148 1 98.81 188 ASP B C 1
ATOM 4162 O O . ASP B 1 188 ? -1.448 -14.328 -14.164 1 98.81 188 ASP B O 1
ATOM 4166 N N . GLY B 1 189 ? -0.437 -12.281 -14.43 1 98.69 189 GLY B N 1
ATOM 4167 C CA . GLY B 1 189 ? 0.797 -12.836 -14.969 1 98.69 189 GLY B CA 1
ATOM 4168 C C . GLY B 1 189 ? 1.931 -12.844 -13.961 1 98.69 189 GLY B C 1
ATOM 4169 O O . GLY B 1 189 ? 3.068 -12.5 -14.289 1 98.69 189 GLY B O 1
ATOM 4170 N N . ALA B 1 190 ? 1.677 -13.227 -12.711 1 98.56 190 ALA B N 1
ATOM 4171 C CA . ALA B 1 190 ? 2.697 -13.242 -11.664 1 98.56 190 ALA B CA 1
ATOM 4172 C C . ALA B 1 190 ? 3.883 -14.117 -12.07 1 98.56 190 ALA B C 1
ATOM 4174 O O . ALA B 1 190 ? 5.016 -13.867 -11.656 1 98.56 190 ALA B O 1
ATOM 4175 N N . TYR B 1 191 ? 3.623 -15.109 -12.969 1 98.75 191 TYR B N 1
ATOM 4176 C CA . TYR B 1 191 ? 4.664 -16.078 -13.297 1 98.75 191 TYR B CA 1
ATOM 4177 C C . TYR B 1 191 ? 4.996 -16.031 -14.789 1 98.75 191 TYR B C 1
ATOM 4179 O O . TYR B 1 191 ? 5.664 -16.922 -15.312 1 98.75 191 TYR B O 1
ATOM 4187 N N . ALA B 1 192 ? 4.582 -14.992 -15.453 1 98.44 192 ALA B N 1
ATOM 4188 C CA . ALA B 1 192 ? 4.699 -14.898 -16.906 1 98.44 192 ALA B CA 1
ATOM 4189 C C . ALA B 1 192 ? 6.16 -14.945 -17.344 1 98.44 192 ALA B C 1
ATOM 4191 O O . ALA B 1 192 ? 6.484 -15.492 -18.391 1 98.44 192 ALA B O 1
ATOM 4192 N N . GLU B 1 193 ? 7.098 -14.406 -16.531 1 98.25 193 GLU B N 1
ATOM 4193 C CA . GLU B 1 193 ? 8.508 -14.344 -16.906 1 98.25 193 GLU B CA 1
ATOM 4194 C C . GLU B 1 193 ? 9.117 -15.734 -17 1 98.25 193 GLU B C 1
ATOM 4196 O O . GLU B 1 193 ? 10.188 -15.914 -17.594 1 98.25 193 GLU B O 1
ATOM 4201 N N . TYR B 1 194 ? 8.469 -16.672 -16.422 1 98.62 194 TYR B N 1
ATOM 4202 C CA . TYR B 1 194 ? 9.023 -18.031 -16.406 1 98.62 194 TYR B CA 1
ATOM 4203 C C . TYR B 1 194 ? 8.68 -18.781 -17.688 1 98.62 194 TYR B C 1
ATOM 4205 O O . TYR B 1 194 ? 9.203 -19.875 -17.922 1 98.62 194 TYR B O 1
ATOM 4213 N N . VAL B 1 195 ? 7.789 -18.25 -18.5 1 98 195 VAL B N 1
ATOM 4214 C CA . VAL B 1 195 ? 7.348 -18.891 -19.734 1 98 195 VAL B CA 1
ATOM 4215 C C . VAL B 1 195 ? 7.965 -18.188 -20.938 1 98 195 VAL B C 1
ATOM 4217 O O . VAL B 1 195 ? 7.512 -17.109 -21.344 1 98 195 VAL B O 1
ATOM 4220 N N . PRO B 1 196 ? 8.906 -18.797 -21.562 1 94.25 196 PRO B N 1
ATOM 4221 C CA . PRO B 1 196 ? 9.523 -18.156 -22.734 1 94.25 196 PRO B CA 1
ATOM 4222 C C . PRO B 1 196 ? 8.516 -17.812 -23.812 1 94.25 196 PRO B C 1
ATOM 4224 O O . PRO B 1 196 ? 7.668 -18.641 -24.172 1 94.25 196 PRO B O 1
ATOM 4227 N N . GLY B 1 197 ? 8.562 -16.578 -24.234 1 92.88 197 GLY B N 1
ATOM 4228 C CA . GLY B 1 197 ? 7.766 -16.172 -25.391 1 92.88 197 GLY B CA 1
ATOM 4229 C C . GLY B 1 197 ? 6.352 -15.766 -25.016 1 92.88 197 GLY B C 1
ATOM 4230 O O . GLY B 1 197 ? 5.59 -15.289 -25.859 1 92.88 197 GLY B O 1
ATOM 4231 N N . TYR B 1 198 ? 5.934 -15.969 -23.828 1 96.06 198 TYR B N 1
ATOM 4232 C CA . TYR B 1 198 ? 4.602 -15.594 -23.375 1 96.06 198 TYR B CA 1
ATOM 4233 C C . TYR B 1 198 ? 4.523 -14.094 -23.109 1 96.06 198 TYR B C 1
ATOM 4235 O O . TYR B 1 198 ? 5.344 -13.539 -22.375 1 96.06 198 TYR B O 1
ATOM 4243 N N . ASP B 1 199 ? 3.523 -13.398 -23.703 1 95 199 ASP B N 1
ATOM 4244 C CA . ASP B 1 199 ? 3.479 -11.945 -23.594 1 95 199 ASP B CA 1
ATOM 4245 C C . ASP B 1 199 ? 2.486 -11.516 -22.516 1 95 199 ASP B C 1
ATOM 4247 O O . ASP B 1 199 ? 2.16 -10.328 -22.391 1 95 199 ASP B O 1
ATOM 4251 N N . ALA B 1 200 ? 1.924 -12.492 -21.797 1 96.38 200 ALA B N 1
ATOM 4252 C CA . ALA B 1 200 ? 1.068 -12.25 -20.641 1 96.38 200 ALA B CA 1
ATOM 4253 C C . ALA B 1 200 ? -0.175 -11.461 -21.031 1 96.38 200 ALA B C 1
ATOM 4255 O O . ALA B 1 200 ? -0.708 -10.695 -20.219 1 96.38 200 ALA B O 1
ATOM 4256 N N . GLY B 1 201 ? -0.643 -11.43 -22.281 1 97.19 201 GLY B N 1
ATOM 4257 C CA . GLY B 1 201 ? -1.883 -10.805 -22.703 1 97.19 201 GLY B CA 1
ATOM 4258 C C . GLY B 1 201 ? -1.666 -9.492 -23.438 1 97.19 201 GLY B C 1
ATOM 4259 O O . GLY B 1 201 ? -2.627 -8.844 -23.844 1 97.19 201 GLY B O 1
ATOM 4260 N N . ARG B 1 202 ? -0.418 -9.062 -23.672 1 97.88 202 ARG B N 1
ATOM 4261 C CA . ARG B 1 202 ? -0.125 -7.773 -24.297 1 97.88 202 ARG B CA 1
ATOM 4262 C C . ARG B 1 202 ? -0.868 -7.625 -25.625 1 97.88 202 ARG B C 1
ATOM 4264 O O . ARG B 1 202 ? -1.528 -6.609 -25.859 1 97.88 202 ARG B O 1
ATOM 4271 N N . ALA B 1 203 ? -0.803 -8.641 -26.469 1 97.5 203 ALA B N 1
ATOM 4272 C CA . ALA B 1 203 ? -1.444 -8.578 -27.781 1 97.5 203 ALA B CA 1
ATOM 4273 C C . ALA B 1 203 ? -2.953 -8.406 -27.641 1 97.5 203 ALA B C 1
ATOM 4275 O O . ALA B 1 203 ? -3.566 -7.637 -28.391 1 97.5 203 ALA B O 1
ATOM 4276 N N . LEU B 1 204 ? -3.562 -9.086 -26.719 1 97.75 204 LEU B N 1
ATOM 4277 C CA . LEU B 1 204 ? -5 -8.984 -26.484 1 97.75 204 LEU B CA 1
ATOM 4278 C C . LEU B 1 204 ? -5.367 -7.582 -26.016 1 97.75 204 LEU B C 1
ATOM 4280 O O . LEU B 1 204 ? -6.387 -7.027 -26.422 1 97.75 204 LEU B O 1
ATOM 4284 N N . ILE B 1 205 ? -4.535 -7.012 -25.156 1 98.31 205 ILE B N 1
ATOM 4285 C CA . ILE B 1 205 ? -4.781 -5.695 -24.578 1 98.31 205 ILE B CA 1
ATOM 4286 C C . ILE B 1 205 ? -4.695 -4.633 -25.672 1 98.31 205 ILE B C 1
ATOM 4288 O O . ILE B 1 205 ? -5.477 -3.678 -25.688 1 98.31 205 ILE B O 1
ATOM 4292 N N . GLU B 1 206 ? -3.773 -4.793 -26.578 1 97.62 206 GLU B N 1
ATOM 4293 C CA . GLU B 1 206 ? -3.602 -3.838 -27.656 1 97.62 206 GLU B CA 1
ATOM 4294 C C . GLU B 1 206 ? -4.785 -3.877 -28.625 1 97.62 206 GLU B C 1
ATOM 4296 O O . GLU B 1 206 ? -5.102 -2.875 -29.266 1 97.62 206 GLU B O 1
ATOM 4301 N N . GLU B 1 207 ? -5.473 -5.004 -28.625 1 96.12 207 GLU B N 1
ATOM 4302 C CA . GLU B 1 207 ? -6.539 -5.195 -29.609 1 96.12 207 GLU B CA 1
ATOM 4303 C C . GLU B 1 207 ? -7.914 -4.973 -28.969 1 96.12 207 GLU B C 1
ATOM 4305 O O . GLU B 1 207 ? -8.914 -4.832 -29.688 1 96.12 207 GLU B O 1
ATOM 4310 N N . ARG B 1 208 ? -7.949 -4.938 -27.703 1 96.12 208 ARG B N 1
ATOM 4311 C CA . ARG B 1 208 ? -9.258 -4.945 -27.047 1 96.12 208 ARG B CA 1
ATOM 4312 C C . ARG B 1 208 ? -9.32 -3.9 -25.938 1 96.12 208 ARG B C 1
ATOM 4314 O O . ARG B 1 208 ? -8.281 -3.482 -25.406 1 96.12 208 ARG B O 1
ATOM 4321 N N . GLY B 1 209 ? -10.555 -3.535 -25.547 1 96.81 209 GLY B N 1
ATOM 4322 C CA . GLY B 1 209 ? -10.773 -2.555 -24.5 1 96.81 209 GLY B CA 1
ATOM 4323 C C . GLY B 1 209 ? -11.133 -3.18 -23.172 1 96.81 209 GLY B C 1
ATOM 4324 O O . GLY B 1 209 ? -11.297 -2.475 -22.172 1 96.81 209 GLY B O 1
ATOM 4325 N N . ASN B 1 210 ? -11.164 -4.578 -23.109 1 97.94 210 ASN B N 1
ATOM 4326 C CA . ASN B 1 210 ? -11.711 -5.207 -21.922 1 97.94 210 ASN B CA 1
ATOM 4327 C C . ASN B 1 210 ? -10.711 -6.16 -21.281 1 97.94 210 ASN B C 1
ATOM 4329 O O . ASN B 1 210 ? -11.094 -7.066 -20.531 1 97.94 210 ASN B O 1
ATOM 4333 N N . VAL B 1 211 ? -9.422 -6.027 -21.625 1 98.69 211 VAL B N 1
ATOM 4334 C CA . VAL B 1 211 ? -8.422 -6.93 -21.062 1 98.69 211 VAL B CA 1
ATOM 4335 C C . VAL B 1 211 ? -7.355 -6.121 -20.328 1 98.69 211 VAL B C 1
ATOM 4337 O O . VAL B 1 211 ? -6.895 -5.094 -20.828 1 98.69 211 VAL B O 1
ATOM 4340 N N . VAL B 1 212 ? -7.012 -6.492 -19.125 1 98.81 212 VAL B N 1
ATOM 4341 C CA . VAL B 1 212 ? -5.945 -5.934 -18.297 1 98.81 212 VAL B CA 1
ATOM 4342 C C . VAL B 1 212 ? -5.004 -7.051 -17.844 1 98.81 212 VAL B C 1
ATOM 4344 O O . VAL B 1 212 ? -5.441 -8.18 -17.609 1 98.81 212 VAL B O 1
ATOM 4347 N N . MET B 1 213 ? -3.738 -6.797 -17.797 1 98.88 213 MET B N 1
ATOM 4348 C CA . MET B 1 213 ? -2.83 -7.754 -17.172 1 98.88 213 MET B CA 1
ATOM 4349 C C . MET B 1 213 ? -2.242 -7.191 -15.883 1 98.88 213 MET B C 1
ATOM 4351 O O . MET B 1 213 ? -2.15 -5.977 -15.711 1 98.88 213 MET B O 1
ATOM 4355 N N . THR B 1 214 ? -1.92 -8.031 -14.945 1 98.81 214 THR B N 1
ATOM 4356 C CA . THR B 1 214 ? -1.131 -7.699 -13.766 1 98.81 214 THR B CA 1
ATOM 4357 C C . THR B 1 214 ? 0.167 -8.5 -13.742 1 98.81 214 THR B C 1
ATOM 4359 O O . THR B 1 214 ? 0.208 -9.641 -14.211 1 98.81 214 THR B O 1
ATOM 4362 N N . ARG B 1 215 ? 1.224 -7.887 -13.281 1 98.69 215 ARG B N 1
ATOM 4363 C CA . ARG B 1 215 ? 2.559 -8.461 -13.133 1 98.69 215 ARG B CA 1
ATOM 4364 C C . ARG B 1 215 ? 3.164 -8.094 -11.781 1 98.69 215 ARG B C 1
ATOM 4366 O O . ARG B 1 215 ? 2.688 -7.172 -11.109 1 98.69 215 ARG B O 1
ATOM 4373 N N . THR B 1 216 ? 4.195 -8.836 -11.359 1 98.62 216 THR B N 1
ATOM 4374 C CA . THR B 1 216 ? 4.785 -8.578 -10.055 1 98.62 216 THR B CA 1
ATOM 4375 C C . THR B 1 216 ? 6.309 -8.672 -10.117 1 98.62 216 THR B C 1
ATOM 4377 O O . THR B 1 216 ? 6.859 -9.328 -11 1 98.62 216 THR B O 1
ATOM 4380 N N . PHE B 1 217 ? 6.961 -8 -9.227 1 98.81 217 PHE B N 1
ATOM 4381 C CA . PHE B 1 217 ? 8.406 -8.125 -9.055 1 98.81 217 PHE B CA 1
ATOM 4382 C C . PHE B 1 217 ? 8.734 -9.156 -7.977 1 98.81 217 PHE B C 1
ATOM 4384 O O . PHE B 1 217 ? 9.906 -9.398 -7.684 1 98.81 217 PHE B O 1
ATOM 4391 N N . SER B 1 218 ? 7.77 -9.852 -7.434 1 98.5 218 SER B N 1
ATOM 4392 C CA . SER B 1 218 ? 7.914 -10.672 -6.234 1 98.5 218 SER B CA 1
ATOM 4393 C C . SER B 1 218 ? 8.531 -12.023 -6.559 1 98.5 218 SER B C 1
ATOM 4395 O O . SER B 1 218 ? 9.031 -12.719 -5.668 1 98.5 218 SER B O 1
ATOM 4397 N N . LYS B 1 219 ? 8.484 -12.422 -7.828 1 98.62 219 LYS B N 1
ATOM 4398 C CA . LYS B 1 219 ? 8.867 -13.789 -8.18 1 98.62 219 LYS B CA 1
ATOM 4399 C C . LYS B 1 219 ? 10.211 -13.82 -8.891 1 98.62 219 LYS B C 1
ATOM 4401 O O . LYS B 1 219 ? 11.258 -13.727 -8.25 1 98.62 219 LYS B O 1
ATOM 4406 N N . ILE B 1 220 ? 10.234 -13.586 -10.172 1 98.69 220 ILE B N 1
ATOM 4407 C CA . ILE B 1 220 ? 11.469 -13.766 -10.938 1 98.69 220 ILE B CA 1
ATOM 4408 C C . ILE B 1 220 ? 12.469 -12.688 -10.555 1 98.69 220 ILE B C 1
ATOM 4410 O O . ILE B 1 220 ? 13.68 -12.922 -10.562 1 98.69 220 ILE B O 1
ATOM 4414 N N . TYR B 1 221 ? 12.008 -11.516 -10.172 1 98.81 221 TYR B N 1
ATOM 4415 C CA . TYR B 1 221 ? 12.891 -10.391 -9.898 1 98.81 221 TYR B CA 1
ATOM 4416 C C . TYR B 1 221 ? 13.406 -10.43 -8.469 1 98.81 221 TYR B C 1
ATOM 4418 O O . TYR B 1 221 ? 14.25 -9.625 -8.078 1 98.81 221 TYR B O 1
ATOM 4426 N N . GLY B 1 222 ? 12.844 -11.352 -7.652 1 98.62 222 GLY B N 1
ATOM 4427 C CA . GLY B 1 222 ? 13.352 -11.562 -6.305 1 98.62 222 GLY B CA 1
ATOM 4428 C C . GLY B 1 222 ? 13.055 -10.406 -5.367 1 98.62 222 GLY B C 1
ATOM 4429 O O . GLY B 1 222 ? 13.883 -10.062 -4.523 1 98.62 222 GLY B O 1
ATOM 4430 N N . LEU B 1 223 ? 11.93 -9.805 -5.539 1 98.62 223 LEU B N 1
ATOM 4431 C CA . LEU B 1 223 ? 11.602 -8.656 -4.703 1 98.62 223 LEU B CA 1
ATOM 4432 C C . LEU B 1 223 ? 10.297 -8.891 -3.943 1 98.62 223 LEU B C 1
ATOM 4434 O O . LEU B 1 223 ? 9.523 -7.961 -3.727 1 98.62 223 LEU B O 1
ATOM 4438 N N . GLY B 1 224 ? 10.086 -10.172 -3.535 1 97.06 224 GLY B N 1
ATOM 4439 C CA . GLY B 1 224 ? 8.906 -10.492 -2.744 1 97.06 224 GLY B CA 1
ATOM 4440 C C . GLY B 1 224 ? 8.805 -9.672 -1.468 1 97.06 224 GLY B C 1
ATOM 4441 O O . GLY B 1 224 ? 7.707 -9.344 -1.021 1 97.06 224 GLY B O 1
ATOM 4442 N N . GLY B 1 225 ? 9.914 -9.336 -0.915 1 96.38 225 GLY B N 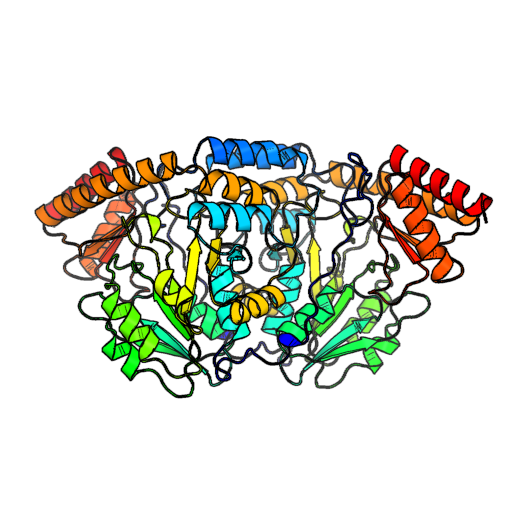1
ATOM 4443 C CA . GLY B 1 225 ? 9.961 -8.609 0.346 1 96.38 225 GLY B CA 1
ATOM 4444 C C . GLY B 1 225 ? 9.852 -7.109 0.176 1 96.38 225 GLY B C 1
ATOM 4445 O O . GLY B 1 225 ? 9.742 -6.371 1.16 1 96.38 225 GLY B O 1
ATOM 4446 N N . LEU B 1 226 ? 9.844 -6.613 -1.046 1 97.56 226 LEU B N 1
ATOM 4447 C CA . LEU B 1 226 ? 9.781 -5.172 -1.269 1 97.56 226 LEU B CA 1
ATOM 4448 C C . LEU B 1 226 ? 8.398 -4.758 -1.752 1 97.56 226 LEU B C 1
ATOM 4450 O O . LEU B 1 226 ? 8.055 -3.572 -1.733 1 97.56 226 LEU B O 1
ATOM 4454 N N . ARG B 1 227 ? 7.613 -5.684 -2.193 1 97.38 227 ARG B N 1
ATOM 4455 C CA . ARG B 1 227 ? 6.195 -5.523 -2.498 1 97.38 227 ARG B CA 1
ATOM 4456 C C . ARG B 1 227 ? 5.984 -4.488 -3.598 1 97.38 227 ARG B C 1
ATOM 4458 O O . ARG B 1 227 ? 5.363 -3.449 -3.369 1 97.38 227 ARG B O 1
ATOM 4465 N N . VAL B 1 228 ? 6.375 -4.781 -4.805 1 98.5 228 VAL B N 1
ATOM 4466 C CA . VAL B 1 228 ? 6.145 -3.936 -5.973 1 98.5 228 VAL B CA 1
ATOM 4467 C C . VAL B 1 228 ? 5.535 -4.766 -7.102 1 98.5 228 VAL B C 1
ATOM 4469 O O . VAL B 1 228 ? 5.941 -5.91 -7.324 1 98.5 228 VAL B O 1
ATOM 4472 N N . GLY B 1 229 ? 4.543 -4.285 -7.711 1 98.75 229 GLY B N 1
ATOM 4473 C CA . GLY B 1 229 ? 3.918 -4.863 -8.891 1 98.75 229 GLY B CA 1
ATOM 4474 C C . GLY B 1 229 ? 3.434 -3.82 -9.875 1 98.75 229 GLY B C 1
ATOM 4475 O O . GLY B 1 229 ? 3.703 -2.629 -9.711 1 98.75 229 GLY B O 1
ATOM 4476 N N . TRP B 1 230 ? 2.836 -4.293 -10.969 1 98.81 230 TRP B N 1
ATOM 4477 C CA . TRP B 1 230 ? 2.359 -3.357 -11.984 1 98.81 230 TRP B CA 1
ATOM 4478 C C . TRP B 1 230 ? 1.257 -3.982 -12.828 1 98.81 230 TRP B C 1
ATOM 4480 O O . TRP B 1 230 ? 0.985 -5.18 -12.719 1 98.81 230 TRP B O 1
ATOM 4490 N N . GLY B 1 231 ? 0.535 -3.188 -13.523 1 98.81 231 GLY B N 1
ATOM 4491 C CA . GLY B 1 231 ? -0.512 -3.582 -14.453 1 98.81 231 GLY B CA 1
ATOM 4492 C C . GLY B 1 231 ? -0.473 -2.811 -15.758 1 98.81 231 GLY B C 1
ATOM 4493 O O . GLY B 1 231 ? 0.195 -1.78 -15.859 1 98.81 231 GLY B O 1
ATOM 4494 N N . TYR B 1 232 ? -1.068 -3.352 -16.75 1 98.88 232 TYR B N 1
ATOM 4495 C CA . TYR B 1 232 ? -1.177 -2.76 -18.078 1 98.88 232 TYR B CA 1
ATOM 4496 C C . TYR B 1 232 ? -2.551 -3.025 -18.688 1 98.88 232 TYR B C 1
ATOM 4498 O O . TYR B 1 232 ? -3.098 -4.121 -18.531 1 98.88 232 TYR B O 1
ATOM 4506 N N . GLY B 1 233 ? -3.135 -2.051 -19.328 1 98.75 233 GLY B N 1
ATOM 4507 C CA . GLY B 1 233 ? -4.461 -2.195 -19.906 1 98.75 233 GLY B CA 1
ATOM 4508 C C . GLY B 1 233 ? -4.891 -0.991 -20.734 1 98.75 233 GLY B C 1
ATOM 4509 O O . GLY B 1 233 ? -4.086 -0.098 -21 1 98.75 233 GLY B O 1
ATOM 4510 N N . PRO B 1 234 ? -6.152 -1.018 -21.156 1 98.06 234 PRO B N 1
ATOM 4511 C CA . PRO B 1 234 ? -6.688 0.135 -21.891 1 98.06 234 PRO B CA 1
ATOM 4512 C C . PRO B 1 234 ? -6.578 1.437 -21.094 1 98.06 234 PRO B C 1
ATOM 4514 O O . PRO B 1 234 ? -6.773 1.44 -19.875 1 98.06 234 PRO B O 1
ATOM 4517 N N . LYS B 1 235 ? -6.277 2.504 -21.812 1 96.88 235 LYS B N 1
ATOM 4518 C CA . LYS B 1 235 ? -6.047 3.805 -21.188 1 96.88 235 LYS B CA 1
ATOM 4519 C C . LYS B 1 235 ? -7.223 4.203 -20.297 1 96.88 235 LYS B C 1
ATOM 4521 O O . LYS B 1 235 ? -7.023 4.715 -19.188 1 96.88 235 LYS B O 1
ATOM 4526 N N . ALA B 1 236 ? -8.43 3.977 -20.734 1 95.75 236 ALA B N 1
ATOM 4527 C CA . ALA B 1 236 ? -9.617 4.375 -20 1 95.75 236 ALA B CA 1
ATOM 4528 C C . ALA B 1 236 ? -9.672 3.678 -18.641 1 95.75 236 ALA B C 1
ATOM 4530 O O . ALA B 1 236 ? -10.055 4.285 -17.641 1 95.75 236 ALA B O 1
ATOM 4531 N N . ILE B 1 237 ? -9.281 2.402 -18.594 1 97 237 ILE B N 1
ATOM 4532 C CA . ILE B 1 237 ? -9.289 1.639 -17.359 1 97 237 ILE B CA 1
ATOM 4533 C C . ILE B 1 237 ? -8.156 2.117 -16.453 1 97 237 ILE B C 1
ATOM 4535 O O . ILE B 1 237 ? -8.359 2.348 -15.258 1 97 237 ILE B O 1
ATOM 4539 N N . ILE B 1 238 ? -6.957 2.354 -17.016 1 97.12 238 ILE B N 1
ATOM 4540 C CA . ILE B 1 238 ? -5.793 2.775 -16.234 1 97.12 238 ILE B CA 1
ATOM 4541 C C . ILE B 1 238 ? -6.047 4.156 -15.641 1 97.12 238 ILE B C 1
ATOM 4543 O O . ILE B 1 238 ? -5.668 4.418 -14.492 1 97.12 238 ILE B O 1
ATOM 4547 N N . ASP B 1 239 ? -6.727 5.02 -16.359 1 93.69 239 ASP B N 1
ATOM 4548 C CA . ASP B 1 239 ? -7.062 6.344 -15.844 1 93.69 239 ASP B CA 1
ATOM 4549 C C . ASP B 1 239 ? -7.953 6.246 -14.609 1 93.69 239 ASP B C 1
ATOM 4551 O O . ASP B 1 239 ? -7.773 6.996 -13.648 1 93.69 239 ASP B O 1
ATOM 4555 N N . VAL B 1 240 ? -8.883 5.324 -14.648 1 94.81 240 VAL B N 1
ATOM 4556 C CA . VAL B 1 240 ? -9.773 5.109 -13.516 1 94.81 240 VAL B CA 1
ATOM 4557 C C . VAL B 1 240 ? -8.984 4.582 -12.328 1 94.81 240 VAL B C 1
ATOM 4559 O O . VAL B 1 240 ? -9.148 5.07 -11.203 1 94.81 240 VAL B O 1
ATOM 4562 N N . LEU B 1 241 ? -8.086 3.631 -12.594 1 96.62 241 LEU B N 1
ATOM 4563 C CA . LEU B 1 241 ? -7.309 3.039 -11.516 1 96.62 241 LEU B CA 1
ATOM 4564 C C . LEU B 1 241 ? -6.387 4.074 -10.875 1 96.62 241 LEU B C 1
ATOM 4566 O O . LEU B 1 241 ? -6.16 4.051 -9.664 1 96.62 241 LEU B O 1
ATOM 4570 N N . ASN B 1 242 ? -5.914 5.008 -11.648 1 93.69 242 ASN B N 1
ATOM 4571 C CA . ASN B 1 242 ? -5.02 6.043 -11.141 1 93.69 242 ASN B CA 1
ATOM 4572 C C . ASN B 1 242 ? -5.762 7.027 -10.242 1 93.69 242 ASN B C 1
ATOM 4574 O O . ASN B 1 242 ? -5.141 7.711 -9.422 1 93.69 242 ASN B O 1
ATOM 4578 N N . ARG B 1 243 ? -7.055 7.125 -10.359 1 90.88 243 ARG B N 1
ATOM 4579 C CA . ARG B 1 243 ? -7.848 7.988 -9.5 1 90.88 243 ARG B CA 1
ATOM 4580 C C . ARG B 1 243 ? -8.031 7.359 -8.117 1 90.88 243 ARG B C 1
ATOM 4582 O O . ARG B 1 243 ? -8.18 8.07 -7.121 1 90.88 243 ARG B O 1
ATOM 4589 N N . ILE B 1 244 ? -7.965 6.039 -8.094 1 90.88 244 ILE B N 1
ATOM 4590 C CA . ILE B 1 244 ? -8.156 5.301 -6.852 1 90.88 244 ILE B CA 1
ATOM 4591 C C . ILE B 1 244 ? -6.816 5.129 -6.137 1 90.88 244 ILE B C 1
ATOM 4593 O O . ILE B 1 244 ? -6.758 5.125 -4.906 1 90.88 244 ILE B O 1
ATOM 4597 N N . ARG B 1 245 ? -5.809 5.016 -6.922 1 93.38 245 ARG B N 1
ATOM 4598 C CA . ARG B 1 245 ? -4.473 4.809 -6.379 1 93.38 245 ARG B CA 1
ATOM 4599 C C . ARG B 1 245 ? -4.031 6 -5.531 1 93.38 245 ARG B C 1
ATOM 4601 O O . ARG B 1 245 ? -4.094 7.145 -5.984 1 93.38 245 ARG B O 1
ATOM 4608 N N . GLY B 1 246 ? -3.641 5.738 -4.344 1 90.56 246 GLY B N 1
ATOM 4609 C CA . GLY B 1 246 ? -3.057 6.812 -3.555 1 90.56 246 GLY B CA 1
ATOM 4610 C C . GLY B 1 246 ? -1.809 7.402 -4.184 1 90.56 246 GLY B C 1
ATOM 4611 O O . GLY B 1 246 ? -1.005 6.684 -4.777 1 90.56 246 GLY B O 1
ATOM 4612 N N . PRO B 1 247 ? -1.6 8.68 -4.008 1 88.56 247 PRO B N 1
ATOM 4613 C CA . PRO B 1 247 ? -0.467 9.344 -4.664 1 88.56 247 PRO B CA 1
ATOM 4614 C C . PRO B 1 247 ? 0.881 8.789 -4.207 1 88.56 247 PRO B C 1
ATOM 4616 O O . PRO B 1 247 ? 1.835 8.758 -4.992 1 88.56 247 PRO B O 1
ATOM 4619 N N . PHE B 1 248 ? 0.945 8.289 -3.027 1 93.94 248 PHE B N 1
ATOM 4620 C CA . PHE B 1 248 ? 2.227 7.883 -2.459 1 93.94 248 PHE B CA 1
ATOM 4621 C C . PHE B 1 248 ? 2.195 6.418 -2.045 1 93.94 248 PHE B C 1
ATOM 4623 O O . PHE B 1 248 ? 2.709 6.055 -0.984 1 93.94 248 PHE B O 1
ATOM 4630 N N . ASN B 1 249 ? 1.643 5.594 -2.904 1 96.12 249 ASN B N 1
ATOM 4631 C CA . ASN B 1 249 ? 1.497 4.199 -2.512 1 96.12 249 ASN B CA 1
ATOM 4632 C C . ASN B 1 249 ? 2.828 3.453 -2.582 1 96.12 249 ASN B C 1
ATOM 4634 O O . ASN B 1 249 ? 2.99 2.404 -1.959 1 96.12 249 ASN B O 1
ATOM 4638 N N . LEU B 1 250 ? 3.758 3.996 -3.369 1 97.75 250 LEU B N 1
ATOM 4639 C CA . LEU B 1 250 ? 5.074 3.375 -3.441 1 97.75 250 LEU B CA 1
ATOM 4640 C C . LEU B 1 250 ? 6.16 4.348 -2.98 1 97.75 250 LEU B C 1
ATOM 4642 O O . LEU B 1 250 ? 6.105 5.539 -3.295 1 97.75 250 LEU B O 1
ATOM 4646 N N . SER B 1 251 ? 7.137 3.793 -2.312 1 97.44 251 SER B N 1
ATOM 4647 C CA . SER B 1 251 ? 8.273 4.586 -1.859 1 97.44 251 SER B CA 1
ATOM 4648 C C . SER B 1 251 ? 9.297 4.777 -2.977 1 97.44 251 SER B C 1
ATOM 4650 O O . SER B 1 251 ? 9.289 4.043 -3.967 1 97.44 251 SER B O 1
ATOM 4652 N N . THR B 1 252 ? 10.156 5.777 -2.756 1 95.88 252 THR B N 1
ATOM 4653 C CA . THR B 1 252 ? 11.281 5.973 -3.664 1 95.88 252 THR B CA 1
ATOM 4654 C C . THR B 1 252 ? 12.148 4.719 -3.732 1 95.88 252 THR B C 1
ATOM 4656 O O . THR B 1 252 ? 12.617 4.336 -4.809 1 95.88 252 THR B O 1
ATOM 4659 N N . THR B 1 253 ? 12.336 4.086 -2.619 1 98.19 253 THR B N 1
ATOM 4660 C CA . THR B 1 253 ? 13.102 2.846 -2.537 1 98.19 253 THR B CA 1
ATOM 4661 C C . THR B 1 253 ? 12.5 1.775 -3.441 1 98.19 253 THR B C 1
ATOM 4663 O O . THR B 1 253 ? 13.211 1.133 -4.215 1 98.19 253 THR B O 1
ATOM 4666 N N . GLN B 1 254 ? 11.227 1.58 -3.312 1 98.44 254 GLN B N 1
ATOM 4667 C CA . GLN B 1 254 ? 10.531 0.599 -4.137 1 98.44 254 GLN B CA 1
ATOM 4668 C C . GLN B 1 254 ? 10.664 0.932 -5.621 1 98.44 254 GLN B C 1
ATOM 4670 O O . GLN B 1 254 ? 10.984 0.062 -6.43 1 98.44 254 GLN B O 1
ATOM 4675 N N . LEU B 1 255 ? 10.461 2.176 -5.98 1 98.38 255 LEU B N 1
ATOM 4676 C CA . LEU B 1 255 ? 10.469 2.613 -7.371 1 98.38 255 LEU B CA 1
ATOM 4677 C C . LEU B 1 255 ? 11.844 2.426 -7.992 1 98.38 255 LEU B C 1
ATOM 4679 O O . LEU B 1 255 ? 11.977 1.802 -9.047 1 98.38 255 LEU B O 1
ATOM 4683 N N . GLU B 1 256 ? 12.898 2.887 -7.316 1 98.38 256 GLU B N 1
ATOM 4684 C CA . GLU B 1 256 ? 14.25 2.842 -7.863 1 98.38 256 GLU B CA 1
ATOM 4685 C C . GLU B 1 256 ? 14.773 1.409 -7.93 1 98.38 256 GLU B C 1
ATOM 4687 O O . GLU B 1 256 ? 15.445 1.033 -8.891 1 98.38 256 GLU B O 1
ATOM 4692 N N . THR B 1 257 ? 14.453 0.623 -6.93 1 98.81 257 THR B N 1
ATOM 4693 C CA . THR B 1 257 ? 14.891 -0.769 -6.906 1 98.81 257 THR B CA 1
ATOM 4694 C C . THR B 1 257 ? 14.219 -1.568 -8.016 1 98.81 257 THR B C 1
ATOM 4696 O O . THR B 1 257 ? 14.883 -2.314 -8.742 1 98.81 257 THR B O 1
ATOM 4699 N N . ALA B 1 258 ? 12.922 -1.396 -8.164 1 98.88 258 ALA B N 1
ATOM 4700 C CA . ALA B 1 258 ? 12.172 -2.105 -9.203 1 98.88 258 ALA B CA 1
ATOM 4701 C C . ALA B 1 258 ? 12.633 -1.68 -10.594 1 98.88 258 ALA B C 1
ATOM 4703 O O . ALA B 1 258 ? 12.695 -2.502 -11.516 1 98.88 258 ALA B O 1
ATOM 4704 N N . GLU B 1 259 ? 12.93 -0.375 -10.727 1 98.81 259 GLU B N 1
ATOM 4705 C CA . GLU B 1 259 ? 13.438 0.134 -11.992 1 98.81 259 GLU B CA 1
ATOM 4706 C C . GLU B 1 259 ? 14.734 -0.577 -12.391 1 98.81 259 GLU B C 1
ATOM 4708 O O . GLU B 1 259 ? 14.875 -1.011 -13.539 1 98.81 259 GLU B O 1
ATOM 4713 N N . ALA B 1 260 ? 15.656 -0.689 -11.453 1 98.88 260 ALA B N 1
ATOM 4714 C CA . ALA B 1 260 ? 16.922 -1.378 -11.711 1 98.88 260 ALA B CA 1
ATOM 4715 C C . ALA B 1 260 ? 16.688 -2.857 -12 1 98.88 260 ALA B C 1
ATOM 4717 O O . ALA B 1 260 ? 17.312 -3.432 -12.891 1 98.88 260 ALA B O 1
ATOM 4718 N N . ALA B 1 261 ? 15.781 -3.461 -11.312 1 98.88 261 ALA B N 1
ATOM 4719 C CA . ALA B 1 261 ? 15.516 -4.891 -11.438 1 98.88 261 ALA B CA 1
ATOM 4720 C C . ALA B 1 261 ? 14.961 -5.223 -12.82 1 98.88 261 ALA B C 1
ATOM 4722 O O . ALA B 1 261 ? 15.43 -6.156 -13.477 1 98.88 261 ALA B O 1
ATOM 4723 N N . VAL B 1 262 ? 13.977 -4.441 -13.258 1 98.88 262 VAL B N 1
ATOM 4724 C CA . VAL B 1 262 ? 13.289 -4.773 -14.5 1 98.88 262 VAL B CA 1
ATOM 4725 C C . VAL B 1 262 ? 14.25 -4.613 -15.68 1 98.88 262 VAL B C 1
ATOM 4727 O O . VAL B 1 262 ? 14.148 -5.34 -16.672 1 98.88 262 VAL B O 1
ATOM 4730 N N . ARG B 1 263 ? 15.242 -3.764 -15.594 1 98.69 263 ARG B N 1
ATOM 4731 C CA . ARG B 1 263 ? 16.188 -3.514 -16.672 1 98.69 263 ARG B CA 1
ATOM 4732 C C . ARG B 1 263 ? 17.266 -4.59 -16.719 1 98.69 263 ARG B C 1
ATOM 4734 O O . ARG B 1 263 ? 17.953 -4.754 -17.734 1 98.69 263 ARG B O 1
ATOM 4741 N N . ASP B 1 264 ? 17.469 -5.309 -15.648 1 98.62 264 ASP B N 1
ATOM 4742 C CA . ASP B 1 264 ? 18.516 -6.332 -15.609 1 98.62 264 ASP B CA 1
ATOM 4743 C C . ASP B 1 264 ? 18 -7.656 -16.172 1 98.62 264 ASP B C 1
ATOM 4745 O O . ASP B 1 264 ? 17.828 -8.625 -15.43 1 98.62 264 ASP B O 1
ATOM 4749 N N . GLN B 1 265 ? 17.922 -7.719 -17.453 1 98.12 265 GLN B N 1
ATOM 4750 C CA . GLN B 1 265 ? 17.328 -8.875 -18.125 1 98.12 265 GLN B CA 1
ATOM 4751 C C . GLN B 1 265 ? 18.297 -10.062 -18.125 1 98.12 265 GLN B C 1
ATOM 4753 O O . GLN B 1 265 ? 17.875 -11.203 -18.297 1 98.12 265 GLN B O 1
ATOM 4758 N N . ASP B 1 266 ? 19.578 -9.844 -17.875 1 98.5 266 ASP B N 1
ATOM 4759 C CA . ASP B 1 266 ? 20.516 -10.945 -17.719 1 98.5 266 ASP B CA 1
ATOM 4760 C C . ASP B 1 266 ? 20.203 -11.758 -16.469 1 98.5 266 ASP B C 1
ATOM 4762 O O . ASP B 1 266 ? 20.234 -12.992 -16.5 1 98.5 266 ASP B O 1
ATOM 4766 N N . HIS B 1 267 ? 19.906 -11.039 -15.406 1 98.56 267 HIS B N 1
ATOM 4767 C CA . HIS B 1 267 ? 19.516 -11.719 -14.172 1 98.56 267 HIS B CA 1
ATOM 4768 C C . HIS B 1 267 ? 18.25 -12.531 -14.375 1 98.56 267 HIS B C 1
ATOM 4770 O O . HIS B 1 267 ? 18.156 -13.672 -13.914 1 98.56 267 HIS B O 1
ATOM 4776 N N . VAL B 1 268 ? 17.297 -12 -15.078 1 98.38 268 VAL B N 1
ATOM 4777 C CA . VAL B 1 268 ? 16.016 -12.656 -15.352 1 98.38 268 VAL B CA 1
ATOM 4778 C C . VAL B 1 268 ? 16.266 -13.938 -16.156 1 98.38 268 VAL B C 1
ATOM 4780 O O . VAL B 1 268 ? 15.727 -14.992 -15.812 1 98.38 268 VAL B O 1
ATOM 4783 N N . ALA B 1 269 ? 17.078 -13.812 -17.156 1 98.31 269 ALA B N 1
ATOM 4784 C CA . ALA B 1 269 ? 17.375 -14.961 -18 1 98.31 269 ALA B CA 1
ATOM 4785 C C . ALA B 1 269 ? 18.047 -16.078 -17.219 1 98.31 269 ALA B C 1
ATOM 4787 O O . ALA B 1 269 ? 17.719 -17.25 -17.391 1 98.31 269 ALA B O 1
ATOM 4788 N N . ARG B 1 270 ? 18.938 -15.719 -16.359 1 98.25 270 ARG B N 1
ATOM 4789 C CA . ARG B 1 270 ? 19.641 -16.703 -15.523 1 98.25 270 ARG B CA 1
ATOM 4790 C C . ARG B 1 270 ? 18.672 -17.406 -14.578 1 98.25 270 ARG B C 1
ATOM 4792 O O . ARG B 1 270 ? 18.688 -18.625 -14.445 1 98.25 270 ARG B O 1
ATOM 4799 N N . CYS B 1 271 ? 17.844 -16.609 -13.891 1 98.56 271 CYS B N 1
ATOM 4800 C CA . CYS B 1 271 ? 16.875 -17.172 -12.961 1 98.56 271 CYS B CA 1
ATOM 4801 C C . CYS B 1 271 ? 15.906 -18.094 -13.688 1 98.56 271 CYS B C 1
ATOM 4803 O O . CYS B 1 271 ? 15.578 -19.172 -13.18 1 98.56 271 CYS B O 1
ATOM 4805 N N . ARG B 1 272 ? 15.438 -17.672 -14.867 1 98.5 272 ARG B N 1
ATOM 4806 C CA . ARG B 1 272 ? 14.5 -18.469 -15.648 1 98.5 272 ARG B CA 1
ATOM 4807 C C . ARG B 1 272 ? 15.109 -19.812 -16.047 1 98.5 272 ARG B C 1
ATOM 4809 O O . ARG B 1 272 ? 14.461 -20.859 -15.93 1 98.5 272 ARG B O 1
ATOM 4816 N N . ALA B 1 273 ? 16.328 -19.781 -16.531 1 98.38 273 ALA B N 1
ATOM 4817 C CA . ALA B 1 273 ? 17 -20.984 -16.984 1 98.38 273 ALA B CA 1
ATOM 4818 C C . ALA B 1 273 ? 17.219 -21.969 -15.82 1 98.38 273 ALA B C 1
ATOM 4820 O O . ALA B 1 273 ? 16.969 -23.156 -15.969 1 98.38 273 ALA B O 1
ATOM 4821 N N . ASP B 1 274 ? 17.672 -21.422 -14.703 1 98.56 274 ASP B N 1
ATOM 4822 C CA . ASP B 1 274 ? 17.906 -22.266 -13.531 1 98.56 274 ASP B CA 1
ATOM 4823 C C . ASP B 1 274 ? 16.594 -22.875 -13.039 1 98.56 274 ASP B C 1
ATOM 4825 O O . ASP B 1 274 ? 16.547 -24.078 -12.719 1 98.56 274 ASP B O 1
ATOM 4829 N N . ASN B 1 275 ? 15.578 -22.062 -12.945 1 98.75 275 ASN B N 1
ATOM 4830 C CA . ASN B 1 275 ? 14.266 -22.547 -12.523 1 98.75 275 ASN B CA 1
ATOM 4831 C C . ASN B 1 275 ? 13.75 -23.656 -13.438 1 98.75 275 ASN B C 1
ATOM 4833 O O . ASN B 1 275 ? 13.227 -24.656 -12.969 1 98.75 275 ASN B O 1
ATOM 4837 N N . ALA B 1 276 ? 13.859 -23.422 -14.734 1 98.38 276 ALA B N 1
ATOM 4838 C CA . ALA B 1 276 ? 13.367 -24.406 -15.695 1 98.38 276 ALA B CA 1
ATOM 4839 C C . ALA B 1 276 ? 14.078 -25.734 -15.531 1 98.38 276 ALA B C 1
ATOM 4841 O O . ALA B 1 276 ? 13.438 -26.797 -15.555 1 98.38 276 ALA B O 1
ATOM 4842 N N . ARG B 1 277 ? 15.344 -25.719 -15.32 1 98.5 277 ARG B N 1
ATOM 4843 C CA . ARG B 1 277 ? 16.156 -26.922 -15.172 1 98.5 277 ARG B CA 1
ATOM 4844 C C . ARG B 1 277 ? 15.734 -27.719 -13.938 1 98.5 277 ARG B C 1
ATOM 4846 O O . ARG B 1 277 ? 15.422 -28.906 -14.039 1 98.5 277 ARG B O 1
ATOM 4853 N N . TRP B 1 278 ? 15.641 -27.016 -12.844 1 98.69 278 TRP B N 1
ATOM 4854 C CA . TRP B 1 278 ? 15.422 -27.719 -11.578 1 98.69 278 TRP B CA 1
ATOM 4855 C C . TRP B 1 278 ? 13.945 -28.062 -11.398 1 98.69 278 TRP B C 1
ATOM 4857 O O . TRP B 1 278 ? 13.609 -29.031 -10.719 1 98.69 278 TRP B O 1
ATOM 4867 N N . ARG B 1 279 ? 13.094 -27.266 -12.016 1 98.75 279 ARG B N 1
ATOM 4868 C CA . ARG B 1 279 ? 11.672 -27.609 -12.023 1 98.75 279 ARG B CA 1
ATOM 4869 C C . ARG B 1 279 ? 11.43 -28.938 -12.711 1 98.75 279 ARG B C 1
ATOM 4871 O O . ARG B 1 279 ? 10.703 -29.797 -12.188 1 98.75 279 ARG B O 1
ATOM 4878 N N . ILE B 1 280 ? 12.055 -29.125 -13.852 1 98.44 280 ILE B N 1
ATOM 4879 C CA . ILE B 1 280 ? 11.93 -30.375 -14.602 1 98.44 280 ILE B CA 1
ATOM 4880 C C . ILE B 1 280 ? 12.555 -31.516 -13.805 1 98.44 280 ILE B C 1
ATOM 4882 O O . ILE B 1 280 ? 11.945 -32.562 -13.641 1 98.44 280 ILE B O 1
ATOM 4886 N N . TRP B 1 281 ? 13.734 -31.281 -13.312 1 98.81 281 TRP B N 1
ATOM 4887 C CA . TRP B 1 281 ? 14.445 -32.312 -12.57 1 98.81 281 TRP B CA 1
ATOM 4888 C C . TRP B 1 281 ? 13.633 -32.781 -11.367 1 98.81 281 TRP B C 1
ATOM 4890 O O . TRP B 1 281 ? 13.477 -33.969 -11.141 1 98.81 281 TRP B O 1
ATOM 4900 N N . LEU B 1 282 ? 13.164 -31.812 -10.539 1 98.88 282 LEU B N 1
ATOM 4901 C CA . LEU B 1 282 ? 12.438 -32.156 -9.32 1 98.88 282 LEU B CA 1
ATOM 4902 C C . LEU B 1 282 ? 11.148 -32.906 -9.648 1 98.88 282 LEU B C 1
ATOM 4904 O O . LEU B 1 282 ? 10.797 -33.875 -8.977 1 98.88 282 LEU B O 1
ATOM 4908 N N . ALA B 1 283 ? 10.398 -32.438 -10.664 1 98.81 283 ALA B N 1
ATOM 4909 C CA . ALA B 1 283 ? 9.164 -33.094 -11.086 1 98.81 283 ALA B CA 1
ATOM 4910 C C . ALA B 1 283 ? 9.422 -34.562 -11.484 1 98.81 283 ALA B C 1
ATOM 4912 O O . ALA B 1 283 ? 8.688 -35.438 -11.086 1 98.81 283 ALA B O 1
ATOM 4913 N N . GLU B 1 284 ? 10.461 -34.75 -12.227 1 98.69 284 GLU B N 1
ATOM 4914 C CA . GLU B 1 284 ? 10.812 -36.094 -12.68 1 98.69 284 GLU B CA 1
ATOM 4915 C C . GLU B 1 284 ? 11.266 -36.969 -11.516 1 98.69 284 GLU B C 1
ATOM 4917 O O . GLU B 1 284 ? 10.875 -38.125 -11.422 1 98.69 284 GLU B O 1
ATOM 4922 N N . ALA B 1 285 ? 12.086 -36.406 -10.672 1 98.75 285 ALA B N 1
ATOM 4923 C CA . ALA B 1 285 ? 12.57 -37.156 -9.508 1 98.75 285 ALA B CA 1
ATOM 4924 C C . ALA B 1 285 ? 11.414 -37.625 -8.633 1 98.75 285 ALA B C 1
ATOM 4926 O O . ALA B 1 285 ? 11.422 -38.75 -8.148 1 98.75 285 ALA B O 1
ATOM 4927 N N . LEU B 1 286 ? 10.469 -36.781 -8.398 1 98.75 286 LEU B N 1
ATOM 4928 C CA . LEU B 1 286 ? 9.336 -37.156 -7.547 1 98.75 286 LEU B CA 1
ATOM 4929 C C . LEU B 1 286 ? 8.422 -38.125 -8.25 1 98.75 286 LEU B C 1
ATOM 4931 O O . LEU B 1 286 ? 7.859 -39.031 -7.609 1 98.75 286 LEU B O 1
ATOM 4935 N N . ALA B 1 287 ? 8.219 -37.969 -9.57 1 98.5 287 ALA B N 1
ATOM 4936 C CA . ALA B 1 287 ? 7.406 -38.906 -10.336 1 98.5 287 ALA B CA 1
ATOM 4937 C C . ALA B 1 287 ? 7.957 -40.344 -10.234 1 98.5 287 ALA B C 1
ATOM 4939 O O . ALA B 1 287 ? 7.195 -41.281 -10.172 1 98.5 287 ALA B O 1
ATOM 4940 N N . GLU B 1 288 ? 9.227 -40.469 -10.188 1 97.75 288 GLU B N 1
ATOM 4941 C CA . GLU B 1 288 ? 9.898 -41.75 -10.125 1 97.75 288 GLU B CA 1
ATOM 4942 C C . GLU B 1 288 ? 9.555 -42.5 -8.828 1 97.75 288 GLU B C 1
ATOM 4944 O O . GLU B 1 288 ? 9.617 -43.719 -8.773 1 97.75 288 GLU B O 1
ATOM 4949 N N . ILE B 1 289 ? 9.203 -41.781 -7.879 1 97.25 289 ILE B N 1
ATOM 4950 C CA . ILE B 1 289 ? 8.914 -42.406 -6.605 1 97.25 289 ILE B CA 1
ATOM 4951 C C . ILE B 1 289 ? 7.414 -42.344 -6.32 1 97.25 289 ILE B C 1
ATOM 4953 O O . ILE B 1 289 ? 6.988 -42.469 -5.168 1 97.25 289 ILE B O 1
ATOM 4957 N N . GLY B 1 290 ? 6.613 -42.031 -7.34 1 97.44 290 GLY B N 1
ATOM 4958 C CA . GLY B 1 290 ? 5.168 -42.156 -7.25 1 97.44 290 GLY B CA 1
ATOM 4959 C C . GLY B 1 290 ? 4.473 -40.875 -6.84 1 97.44 290 GLY B C 1
ATOM 4960 O O . GLY B 1 290 ? 3.348 -40.906 -6.34 1 97.44 290 GLY B O 1
ATOM 4961 N N . VAL B 1 291 ? 5.117 -39.75 -6.941 1 98.56 291 VAL B N 1
ATOM 4962 C CA . VAL B 1 291 ? 4.516 -38.469 -6.633 1 98.56 291 VAL B CA 1
ATOM 4963 C C . VAL B 1 291 ? 4.535 -37.562 -7.875 1 98.56 291 VAL B C 1
ATOM 4965 O O . VAL B 1 291 ? 5.434 -36.75 -8.039 1 98.56 291 VAL B O 1
ATOM 4968 N N . PRO B 1 292 ? 3.58 -37.688 -8.68 1 98.44 292 PRO B N 1
ATOM 4969 C CA . PRO B 1 292 ? 3.566 -36.938 -9.938 1 98.44 292 PRO B CA 1
ATOM 4970 C C . PRO B 1 292 ? 3.109 -35.469 -9.75 1 98.44 292 PRO B C 1
ATOM 4972 O O . PRO B 1 292 ? 2.588 -35.125 -8.688 1 98.44 292 PRO B O 1
ATOM 4975 N N . SER B 1 293 ? 3.289 -34.688 -10.719 1 98.56 293 SER B N 1
ATOM 4976 C CA . SER B 1 293 ? 2.793 -33.312 -10.859 1 98.56 293 SER B CA 1
ATOM 4977 C C . SER B 1 293 ? 2.428 -33 -12.305 1 98.56 293 SER B C 1
ATOM 4979 O O . SER B 1 293 ? 2.859 -33.688 -13.227 1 98.56 293 SER B O 1
ATOM 4981 N N . ASP B 1 294 ? 1.519 -32.031 -12.531 1 97.94 294 ASP B N 1
ATOM 4982 C CA . ASP B 1 294 ? 1.32 -31.516 -13.875 1 97.94 294 ASP B CA 1
ATOM 4983 C C . ASP B 1 294 ? 2.551 -30.734 -14.352 1 97.94 294 ASP B C 1
ATOM 4985 O O . ASP B 1 294 ? 3.395 -30.359 -13.539 1 97.94 294 ASP B O 1
ATOM 4989 N N . THR B 1 295 ? 2.662 -30.641 -15.68 1 97.31 295 THR B N 1
ATOM 4990 C CA . THR B 1 295 ? 3.709 -29.75 -16.188 1 97.31 295 THR B CA 1
ATOM 4991 C C . THR B 1 295 ? 3.5 -28.328 -15.703 1 97.31 295 THR B C 1
ATOM 4993 O O . THR B 1 295 ? 2.506 -27.688 -16.047 1 97.31 295 THR B O 1
ATOM 4996 N N . SER B 1 296 ? 4.426 -27.891 -14.898 1 98.31 296 SER B N 1
ATOM 4997 C CA . SER B 1 296 ? 4.328 -26.531 -14.359 1 98.31 296 SER B CA 1
ATOM 4998 C C . SER B 1 296 ? 5.016 -25.516 -15.273 1 98.31 296 SER B C 1
ATOM 5000 O O . SER B 1 296 ? 6.082 -25.797 -15.82 1 98.31 296 SER B O 1
ATOM 5002 N N . MET B 1 297 ? 4.379 -24.359 -15.398 1 98.25 297 MET B N 1
ATOM 5003 C CA . MET B 1 297 ? 4.965 -23.266 -16.156 1 98.25 297 MET B CA 1
ATOM 5004 C C . MET B 1 297 ? 5.352 -22.109 -15.227 1 98.25 297 MET B C 1
ATOM 5006 O O . MET B 1 297 ? 5.543 -20.984 -15.688 1 98.25 297 MET B O 1
ATOM 5010 N N . ALA B 1 298 ? 5.441 -22.328 -13.938 1 98.69 298 ALA B N 1
ATOM 5011 C CA . ALA B 1 298 ? 5.758 -21.328 -12.922 1 98.69 298 ALA B CA 1
ATOM 5012 C C . ALA B 1 298 ? 7.047 -21.688 -12.18 1 98.69 298 ALA B C 1
ATOM 5014 O O . ALA B 1 298 ? 7.898 -22.406 -12.719 1 98.69 298 ALA B O 1
ATOM 5015 N N . ASN B 1 299 ? 7.34 -21.094 -11.047 1 98.88 299 ASN B N 1
ATOM 5016 C CA . ASN B 1 299 ? 8.555 -21.422 -10.297 1 98.88 299 ASN B CA 1
ATOM 5017 C C . ASN B 1 299 ? 8.266 -22.344 -9.125 1 98.88 299 ASN B C 1
ATOM 5019 O O . ASN B 1 299 ? 8.82 -22.172 -8.039 1 98.88 299 ASN B O 1
ATOM 5023 N N . PHE B 1 300 ? 7.363 -23.281 -9.352 1 98.94 300 PHE B N 1
ATOM 5024 C CA . PHE B 1 300 ? 6.984 -24.297 -8.383 1 98.94 300 PHE B CA 1
ATOM 5025 C C . PHE B 1 300 ? 6.426 -25.531 -9.094 1 98.94 300 PHE B C 1
ATOM 5027 O O . PHE B 1 300 ? 6.168 -25.5 -10.297 1 98.94 300 PHE B O 1
ATOM 5034 N N . ILE B 1 301 ? 6.285 -26.594 -8.375 1 98.88 301 ILE B N 1
ATOM 5035 C CA . ILE B 1 301 ? 5.523 -27.75 -8.836 1 98.88 301 ILE B CA 1
ATOM 5036 C C . ILE B 1 301 ? 4.434 -28.094 -7.82 1 98.88 301 ILE B C 1
ATOM 5038 O O . ILE B 1 301 ? 4.523 -27.719 -6.648 1 98.88 301 ILE B O 1
ATOM 5042 N N . LEU B 1 302 ? 3.387 -28.688 -8.336 1 98.88 302 LEU B N 1
ATOM 5043 C CA . LEU B 1 302 ? 2.305 -29.188 -7.492 1 98.88 302 LEU B CA 1
ATOM 5044 C C . LEU B 1 302 ? 2.383 -30.703 -7.348 1 98.88 302 LEU B C 1
ATOM 5046 O O . LEU B 1 302 ? 1.826 -31.438 -8.164 1 98.88 302 LEU B O 1
ATOM 5050 N N . ALA B 1 303 ? 3.021 -31.141 -6.25 1 98.88 303 ALA B N 1
ATOM 5051 C CA . ALA B 1 303 ? 3.176 -32.562 -5.988 1 98.88 303 ALA B CA 1
ATOM 5052 C C . ALA B 1 303 ? 1.849 -33.219 -5.57 1 98.88 303 ALA B C 1
ATOM 5054 O O . ALA B 1 303 ? 1.205 -32.75 -4.629 1 98.88 303 ALA B O 1
ATOM 5055 N N . ARG B 1 304 ? 1.432 -34.219 -6.234 1 98.69 304 ARG B N 1
ATOM 5056 C CA . ARG B 1 304 ? 0.141 -34.844 -5.98 1 98.69 304 ARG B CA 1
ATOM 5057 C C . ARG B 1 304 ? 0.318 -36.188 -5.293 1 98.69 304 ARG B C 1
ATOM 5059 O O . ARG B 1 304 ? 0.979 -37.094 -5.832 1 98.69 304 ARG B O 1
ATOM 5066 N N . PHE B 1 305 ? -0.264 -36.344 -4.168 1 98.62 305 PHE B N 1
ATOM 5067 C CA . PHE B 1 305 ? -0.214 -37.562 -3.387 1 98.62 305 PHE B CA 1
ATOM 5068 C C . PHE B 1 305 ? -1.505 -38.375 -3.545 1 98.62 305 PHE B C 1
ATOM 5070 O O . PHE B 1 305 ? -2.461 -37.906 -4.16 1 98.62 305 PHE B O 1
ATOM 5077 N N . SER B 1 306 ? -1.55 -39.562 -2.963 1 97.44 306 SER B N 1
ATOM 5078 C CA . SER B 1 306 ? -2.678 -40.469 -3.15 1 97.44 306 SER B CA 1
ATOM 5079 C C . SER B 1 306 ? -3.932 -39.938 -2.465 1 97.44 306 SER B C 1
ATOM 5081 O O . SER B 1 306 ? -5.047 -40.156 -2.947 1 97.44 306 SER B O 1
ATOM 5083 N N . ASP B 1 307 ? -3.814 -39.281 -1.361 1 97.75 307 ASP B N 1
ATOM 5084 C CA . ASP B 1 307 ? -4.934 -38.688 -0.623 1 97.75 307 ASP B CA 1
ATOM 5085 C C . ASP B 1 307 ? -4.453 -37.625 0.332 1 97.75 307 ASP B C 1
ATOM 5087 O O . ASP B 1 307 ? -3.262 -37.281 0.377 1 97.75 307 ASP B O 1
ATOM 5091 N N . THR B 1 308 ? -5.395 -37.031 0.926 1 98.44 308 THR B N 1
ATOM 5092 C CA . THR B 1 308 ? -5.129 -35.938 1.837 1 98.44 308 THR B CA 1
ATOM 5093 C C . THR B 1 308 ? -4.238 -36.375 2.99 1 98.44 308 THR B C 1
ATOM 5095 O O . THR B 1 308 ? -3.32 -35.656 3.391 1 98.44 308 THR B O 1
ATOM 5098 N N . GLU B 1 309 ? -4.453 -37.5 3.541 1 98.06 309 GLU B N 1
ATOM 5099 C CA . GLU B 1 309 ? -3.695 -38.031 4.676 1 98.06 309 GLU B CA 1
ATOM 5100 C C . GLU B 1 309 ? -2.215 -38.156 4.336 1 98.06 309 GLU B C 1
ATOM 5102 O O . GLU B 1 309 ? -1.352 -37.781 5.133 1 98.06 309 GLU B O 1
ATOM 5107 N N . GLU B 1 310 ? -1.964 -38.688 3.141 1 98.12 310 GLU B N 1
ATOM 5108 C CA . GLU B 1 310 ? -0.574 -38.844 2.725 1 98.12 310 GLU B CA 1
ATOM 5109 C C . GLU B 1 310 ? 0.108 -37.5 2.551 1 98.12 310 GLU B C 1
ATOM 5111 O O . GLU B 1 310 ? 1.262 -37.312 2.949 1 98.12 310 GLU B O 1
ATOM 5116 N N . ALA B 1 311 ? -0.565 -36.562 1.896 1 98.56 311 ALA B N 1
ATOM 5117 C CA . ALA B 1 311 ? -0.008 -35.25 1.703 1 98.56 311 ALA B CA 1
ATOM 5118 C C . ALA B 1 311 ? 0.326 -34.594 3.041 1 98.56 311 ALA B C 1
ATOM 5120 O O . ALA B 1 311 ? 1.405 -34 3.209 1 98.56 311 ALA B O 1
ATOM 5121 N N . GLU B 1 312 ? -0.568 -34.688 4.016 1 98.25 312 GLU B N 1
ATOM 5122 C CA . GLU B 1 312 ? -0.374 -34.094 5.34 1 98.25 312 GLU B CA 1
ATOM 5123 C C . GLU B 1 312 ? 0.782 -34.781 6.074 1 98.25 312 GLU B C 1
ATOM 5125 O O . GLU B 1 312 ? 1.584 -34.094 6.727 1 98.25 312 GLU B O 1
ATOM 5130 N N . ALA B 1 313 ? 0.827 -36.062 5.988 1 98.25 313 ALA B N 1
ATOM 5131 C CA . ALA B 1 313 ? 1.914 -36.812 6.625 1 98.25 313 ALA B CA 1
ATOM 5132 C C . ALA B 1 313 ? 3.264 -36.438 6.02 1 98.25 313 ALA B C 1
ATOM 5134 O O . ALA B 1 313 ? 4.258 -36.312 6.738 1 98.25 313 ALA B O 1
ATOM 5135 N N . CYS B 1 314 ? 3.273 -36.312 4.719 1 98.56 314 CYS B N 1
ATOM 5136 C CA . CYS B 1 314 ? 4.508 -35.906 4.055 1 98.56 314 CYS B CA 1
ATOM 5137 C C . CYS B 1 314 ? 4.934 -34.5 4.488 1 98.56 314 CYS B C 1
ATOM 5139 O O . CYS B 1 314 ? 6.117 -34.25 4.727 1 98.56 314 CYS B O 1
ATOM 5141 N N . ASP B 1 315 ? 3.998 -33.594 4.52 1 98.19 315 ASP B N 1
ATOM 5142 C CA . ASP B 1 315 ? 4.285 -32.219 4.969 1 98.19 315 ASP B CA 1
ATOM 5143 C C . ASP B 1 315 ? 4.91 -32.25 6.363 1 98.19 315 ASP B C 1
ATOM 5145 O O . ASP B 1 315 ? 5.887 -31.531 6.613 1 98.19 315 ASP B O 1
ATOM 5149 N N . LEU B 1 316 ? 4.363 -32.969 7.289 1 96.81 316 LEU B N 1
ATOM 5150 C CA . LEU B 1 316 ? 4.887 -33.094 8.648 1 96.81 316 LEU B CA 1
ATOM 5151 C C . LEU B 1 316 ? 6.305 -33.656 8.633 1 96.81 316 LEU B C 1
ATOM 5153 O O . LEU B 1 316 ? 7.176 -33.156 9.359 1 96.81 316 LEU B O 1
ATOM 5157 N N . HIS B 1 317 ? 6.504 -34.656 7.852 1 97.38 317 HIS B N 1
ATOM 5158 C CA . HIS B 1 317 ? 7.836 -35.219 7.715 1 97.38 317 HIS B CA 1
ATOM 5159 C C . HIS B 1 317 ? 8.844 -34.188 7.227 1 97.38 317 HIS B C 1
ATOM 5161 O O . HIS B 1 317 ? 9.938 -34.062 7.773 1 97.38 317 HIS B O 1
ATOM 5167 N N . LEU B 1 318 ? 8.477 -33.469 6.168 1 97.94 318 LEU B N 1
ATOM 5168 C CA . LEU B 1 318 ? 9.344 -32.438 5.637 1 97.94 318 LEU B CA 1
ATOM 5169 C C . LEU B 1 318 ? 9.695 -31.406 6.719 1 97.94 318 LEU B C 1
ATOM 5171 O O . LEU B 1 318 ? 10.852 -30.984 6.82 1 97.94 318 LEU B O 1
ATOM 5175 N N . GLN B 1 319 ? 8.727 -31.031 7.535 1 96.56 319 GLN B N 1
ATOM 5176 C CA . GLN B 1 319 ? 8.961 -30.078 8.609 1 96.56 319 GLN B CA 1
ATOM 5177 C C . GLN B 1 319 ? 9.992 -30.609 9.602 1 96.56 319 GLN B C 1
ATOM 5179 O O . GLN B 1 319 ? 10.844 -29.859 10.086 1 96.56 319 GLN B O 1
ATOM 5184 N N . THR B 1 320 ? 9.953 -31.875 9.914 1 94.56 320 THR B N 1
ATOM 5185 C CA . THR B 1 320 ? 10.938 -32.469 10.805 1 94.56 320 THR B CA 1
ATOM 5186 C C . THR B 1 320 ? 12.336 -32.406 10.203 1 94.56 320 THR B C 1
ATOM 5188 O O . THR B 1 320 ? 13.336 -32.438 10.93 1 94.56 320 THR B O 1
ATOM 5191 N N . GLN B 1 321 ? 12.375 -32.281 8.898 1 94.81 321 GLN B N 1
ATOM 5192 C CA . GLN B 1 321 ? 13.648 -32.188 8.195 1 94.81 321 GLN B CA 1
ATOM 5193 C C . GLN B 1 321 ? 14.031 -30.734 7.945 1 94.81 321 GLN B C 1
ATOM 5195 O O . GLN B 1 321 ? 14.984 -30.469 7.215 1 94.81 321 GLN B O 1
ATOM 5200 N N . GLY B 1 322 ? 13.25 -29.812 8.406 1 95.88 322 GLY B N 1
ATOM 5201 C CA . GLY B 1 322 ? 13.531 -28.391 8.234 1 95.88 322 GLY B CA 1
ATOM 5202 C C . GLY B 1 322 ? 13.117 -27.859 6.879 1 95.88 322 GLY B C 1
ATOM 5203 O O . GLY B 1 322 ? 13.68 -26.875 6.391 1 95.88 322 GLY B O 1
ATOM 5204 N N . LEU B 1 323 ? 12.242 -28.562 6.203 1 97.69 323 LEU B N 1
ATOM 5205 C CA . LEU B 1 323 ? 11.719 -28.141 4.906 1 97.69 323 LEU B CA 1
ATOM 5206 C C . LEU B 1 323 ? 10.281 -27.656 5.027 1 97.69 323 LEU B C 1
ATOM 5208 O O . LEU B 1 323 ? 9.43 -28.375 5.566 1 97.69 323 LEU B O 1
ATOM 5212 N N . ILE B 1 324 ? 10.039 -26.422 4.559 1 97.56 324 ILE B N 1
ATOM 5213 C CA . ILE B 1 324 ? 8.703 -25.859 4.629 1 97.56 324 ILE B CA 1
ATOM 5214 C C . ILE B 1 324 ? 8.133 -25.703 3.219 1 97.56 324 ILE B C 1
ATOM 5216 O O . ILE B 1 324 ? 8.664 -24.938 2.412 1 97.56 324 ILE B O 1
ATOM 5220 N N . VAL B 1 325 ? 7.148 -26.453 2.887 1 98.19 325 VAL B N 1
ATOM 5221 C CA . VAL B 1 325 ? 6.438 -26.328 1.618 1 98.19 325 VAL B CA 1
ATOM 5222 C C . VAL B 1 325 ? 5.012 -25.844 1.868 1 98.19 325 VAL B C 1
ATOM 5224 O O . VAL B 1 325 ? 4.656 -25.5 2.996 1 98.19 325 VAL B O 1
ATOM 5227 N N . ARG B 1 326 ? 4.191 -25.766 0.838 1 97.94 326 ARG B N 1
ATOM 5228 C CA . ARG B 1 326 ? 2.883 -25.141 0.98 1 97.94 326 ARG B CA 1
ATOM 5229 C C . ARG B 1 326 ? 1.765 -26.172 0.865 1 97.94 326 ARG B C 1
ATOM 5231 O O . ARG B 1 326 ? 1.611 -26.812 -0.175 1 97.94 326 ARG B O 1
ATOM 5238 N N . ARG B 1 327 ? 0.993 -26.312 1.964 1 97.25 327 ARG B N 1
ATOM 5239 C CA . ARG B 1 327 ? -0.295 -26.984 1.847 1 97.25 327 ARG B CA 1
ATOM 5240 C C . ARG B 1 327 ? -1.293 -26.125 1.073 1 97.25 327 ARG B C 1
ATOM 5242 O O . ARG B 1 327 ? -1.389 -24.922 1.297 1 97.25 327 ARG B O 1
ATOM 5249 N N . VAL B 1 328 ? -2.047 -26.734 0.168 1 97.56 328 VAL B N 1
ATOM 5250 C CA . VAL B 1 328 ? -2.924 -25.953 -0.693 1 97.56 328 VAL B CA 1
ATOM 5251 C C . VAL B 1 328 ? -4.363 -26.438 -0.542 1 97.56 328 VAL B C 1
ATOM 5253 O O . VAL B 1 328 ? -5.129 -26.438 -1.51 1 97.56 328 VAL B O 1
ATOM 5256 N N . ALA B 1 329 ? -4.727 -26.875 0.656 1 96.38 329 ALA B N 1
ATOM 5257 C CA . ALA B 1 329 ? -6.102 -27.25 0.95 1 96.38 329 ALA B CA 1
ATOM 5258 C C . ALA B 1 329 ? -7.062 -26.094 0.718 1 96.38 329 ALA B C 1
ATOM 5260 O O . ALA B 1 329 ? -8.203 -26.297 0.303 1 96.38 329 ALA B O 1
ATOM 5261 N N . GLY B 1 330 ? -6.605 -24.875 0.938 1 93.5 330 GLY B N 1
ATOM 5262 C CA . GLY B 1 330 ? -7.422 -23.688 0.714 1 93.5 330 GLY B CA 1
ATOM 5263 C C . GLY B 1 330 ? -7.762 -23.469 -0.748 1 93.5 330 GLY B C 1
ATOM 5264 O O . GLY B 1 330 ? -8.695 -22.734 -1.067 1 93.5 330 GLY B O 1
ATOM 5265 N N . TYR B 1 331 ? -7.008 -24.109 -1.612 1 96.88 331 TYR B N 1
ATOM 5266 C CA . TYR B 1 331 ? -7.254 -24.047 -3.049 1 96.88 331 TYR B CA 1
ATOM 5267 C C . TYR B 1 331 ? -8.023 -25.266 -3.529 1 96.88 331 TYR B C 1
ATOM 5269 O O . TYR B 1 331 ? -8.047 -25.562 -4.727 1 96.88 331 TYR B O 1
ATOM 5277 N N . LYS B 1 332 ? -8.523 -26.078 -2.523 1 97.5 332 LYS B N 1
ATOM 5278 C CA . LYS B 1 332 ? -9.336 -27.266 -2.783 1 97.5 332 LYS B CA 1
ATOM 5279 C C . LYS B 1 332 ? -8.492 -28.375 -3.406 1 97.5 332 LYS B C 1
ATOM 5281 O O . LYS B 1 332 ? -8.969 -29.109 -4.281 1 97.5 332 LYS B O 1
ATOM 5286 N N . LEU B 1 333 ? -7.262 -28.406 -3.078 1 98.31 333 LEU B N 1
ATOM 5287 C CA . LEU B 1 333 ? -6.324 -29.453 -3.463 1 98.31 333 LEU B CA 1
ATOM 5288 C C . LEU B 1 333 ? -5.625 -30.031 -2.238 1 98.31 333 LEU B C 1
ATOM 5290 O O . LEU B 1 333 ? -4.395 -30 -2.154 1 98.31 333 LEU B O 1
ATOM 5294 N N . PRO B 1 334 ? -6.422 -30.609 -1.317 1 98.06 334 PRO B N 1
ATOM 5295 C CA . PRO B 1 334 ? -5.852 -31.016 -0.029 1 98.06 334 PRO B CA 1
ATOM 5296 C C . PRO B 1 334 ? -4.871 -32.188 -0.155 1 98.06 334 PRO B C 1
ATOM 5298 O O . PRO B 1 334 ? -4.09 -32.438 0.764 1 98.06 334 PRO B O 1
ATOM 5301 N N . HIS B 1 335 ? -4.91 -32.906 -1.282 1 98.56 335 HIS B N 1
ATOM 5302 C CA . HIS B 1 335 ? -4.023 -34.062 -1.465 1 98.56 335 HIS B CA 1
ATOM 5303 C C . HIS B 1 335 ? -2.727 -33.625 -2.15 1 98.56 335 HIS B C 1
ATOM 5305 O O . HIS B 1 335 ? -1.949 -34.5 -2.588 1 98.56 335 HIS B O 1
ATOM 5311 N N . CYS B 1 336 ? -2.455 -32.312 -2.27 1 98.81 336 CYS B N 1
ATOM 5312 C CA . CYS B 1 336 ? -1.274 -31.812 -2.967 1 98.81 336 CYS B CA 1
ATOM 5313 C C . CYS B 1 336 ? -0.417 -30.953 -2.041 1 98.81 336 CYS B C 1
ATOM 5315 O O . CYS B 1 336 ? -0.901 -30.453 -1.023 1 98.81 336 CYS B O 1
ATOM 5317 N N . LEU B 1 337 ? 0.86 -30.844 -2.316 1 98.81 337 LEU B N 1
ATOM 5318 C CA . LEU B 1 337 ? 1.809 -29.875 -1.765 1 98.81 337 LEU B CA 1
ATOM 5319 C C . LEU B 1 337 ? 2.451 -29.047 -2.873 1 98.81 337 LEU B C 1
ATOM 5321 O O . LEU B 1 337 ? 2.957 -29.609 -3.852 1 98.81 337 LEU B O 1
ATOM 5325 N N . ARG B 1 338 ? 2.318 -27.766 -2.799 1 98.88 338 ARG B N 1
ATOM 5326 C CA . ARG B 1 338 ? 3.055 -26.906 -3.73 1 98.88 338 ARG B CA 1
ATOM 5327 C C . ARG B 1 338 ? 4.48 -26.672 -3.238 1 98.88 338 ARG B C 1
ATOM 5329 O O . ARG B 1 338 ? 4.684 -26.25 -2.1 1 98.88 338 ARG B O 1
ATOM 5336 N N . ILE B 1 339 ? 5.434 -26.906 -4.055 1 98.88 339 ILE B N 1
ATOM 5337 C CA . ILE B 1 339 ? 6.84 -26.812 -3.689 1 98.88 339 ILE B CA 1
ATOM 5338 C C . ILE B 1 339 ? 7.547 -25.797 -4.586 1 98.88 339 ILE B C 1
ATOM 5340 O O . ILE B 1 339 ? 7.66 -26 -5.797 1 98.88 339 ILE B O 1
ATOM 5344 N N . THR B 1 340 ? 8.016 -24.719 -3.982 1 98.81 340 THR B N 1
ATOM 5345 C CA . THR B 1 340 ? 8.812 -23.719 -4.688 1 98.81 340 THR B CA 1
ATOM 5346 C C . THR B 1 340 ? 10.109 -24.344 -5.207 1 98.81 340 THR B C 1
ATOM 5348 O O . THR B 1 340 ? 10.758 -25.109 -4.508 1 98.81 340 THR B O 1
ATOM 5351 N N . ILE B 1 341 ? 10.484 -23.984 -6.402 1 98.81 341 ILE B N 1
ATOM 5352 C CA . ILE B 1 341 ? 11.758 -24.438 -6.938 1 98.81 341 ILE B CA 1
ATOM 5353 C C . ILE B 1 341 ? 12.898 -23.609 -6.344 1 98.81 341 ILE B C 1
ATOM 5355 O O . ILE B 1 341 ? 13 -22.406 -6.609 1 98.81 341 ILE B O 1
ATOM 5359 N N . GLY B 1 342 ? 13.695 -24.219 -5.457 1 98.12 342 GLY B N 1
ATOM 5360 C CA . GLY B 1 342 ? 14.898 -23.594 -4.926 1 98.12 342 GLY B CA 1
ATOM 5361 C C . GLY B 1 342 ? 16.125 -23.812 -5.801 1 98.12 342 GLY B C 1
ATOM 5362 O O . GLY B 1 342 ? 16 -24.078 -6.996 1 98.12 342 GLY B O 1
ATOM 5363 N N . ASP B 1 343 ? 17.25 -23.594 -5.266 1 97.25 343 ASP B N 1
ATOM 5364 C CA . ASP B 1 343 ? 18.484 -23.938 -5.965 1 97.25 343 ASP B CA 1
ATOM 5365 C C . ASP B 1 343 ? 18.703 -25.438 -6.012 1 97.25 343 ASP B C 1
ATOM 5367 O O . ASP B 1 343 ? 17.859 -26.203 -5.527 1 97.25 343 ASP B O 1
ATOM 5371 N N . GLU B 1 344 ? 19.781 -25.875 -6.609 1 98.06 344 GLU B N 1
ATOM 5372 C CA . GLU B 1 344 ? 20.078 -27.297 -6.781 1 98.06 344 GLU B CA 1
ATOM 5373 C C . GLU B 1 344 ? 20.047 -28.031 -5.445 1 98.06 344 GLU B C 1
ATOM 5375 O O . GLU B 1 344 ? 19.406 -29.062 -5.312 1 98.06 344 GLU B O 1
ATOM 5380 N N . ALA B 1 345 ? 20.75 -27.469 -4.449 1 98.06 345 ALA B N 1
ATOM 5381 C CA . ALA B 1 345 ? 20.828 -28.109 -3.141 1 98.06 345 ALA B CA 1
ATOM 5382 C C . ALA B 1 345 ? 19.438 -28.266 -2.521 1 98.06 345 ALA B C 1
ATOM 5384 O O . ALA B 1 345 ? 19.125 -29.297 -1.917 1 98.06 345 ALA B O 1
ATOM 5385 N N . SER B 1 346 ? 18.609 -27.266 -2.684 1 98.06 346 SER B N 1
ATOM 5386 C CA . SER B 1 346 ? 17.266 -27.281 -2.148 1 98.06 346 SER B CA 1
ATOM 5387 C C . SER B 1 346 ? 16.406 -28.359 -2.818 1 98.06 346 SER B C 1
ATOM 5389 O O . SER B 1 346 ? 15.711 -29.109 -2.141 1 98.06 346 SER B O 1
ATOM 5391 N N . CYS B 1 347 ? 16.484 -28.438 -4.121 1 98.69 347 CYS B N 1
ATOM 5392 C CA . CYS B 1 347 ? 15.695 -29.406 -4.871 1 98.69 347 CYS B CA 1
ATOM 5393 C C . CYS B 1 347 ? 16.109 -30.828 -4.516 1 98.69 347 CYS B C 1
ATOM 5395 O O . CYS B 1 347 ? 15.242 -31.688 -4.316 1 98.69 347 CYS B O 1
ATOM 5397 N N . ARG B 1 348 ? 17.359 -31.062 -4.379 1 98.56 348 ARG B N 1
ATOM 5398 C CA . ARG B 1 348 ? 17.859 -32.375 -4.043 1 98.56 348 ARG B CA 1
ATOM 5399 C C . ARG B 1 348 ? 17.438 -32.781 -2.633 1 98.56 348 ARG B C 1
ATOM 5401 O O . ARG B 1 348 ? 17.109 -33.938 -2.387 1 98.56 348 ARG B O 1
ATOM 5408 N N . ARG B 1 349 ? 17.484 -31.797 -1.759 1 98.25 349 ARG B N 1
ATOM 5409 C CA . ARG B 1 349 ? 17.078 -32.062 -0.385 1 98.25 349 ARG B CA 1
ATOM 5410 C C . ARG B 1 349 ? 15.594 -32.438 -0.321 1 98.25 349 ARG B C 1
ATOM 5412 O O . ARG B 1 349 ? 15.203 -33.344 0.424 1 98.25 349 ARG B O 1
ATOM 5419 N N . VAL B 1 350 ? 14.797 -31.766 -1.045 1 98.69 350 VAL B N 1
ATOM 5420 C CA . VAL B 1 350 ? 13.367 -32.031 -1.084 1 98.69 350 VAL B CA 1
ATOM 5421 C C . VAL B 1 350 ? 13.117 -33.438 -1.648 1 98.69 350 VAL B C 1
ATOM 5423 O O . VAL B 1 350 ? 12.367 -34.219 -1.07 1 98.69 350 VAL B O 1
ATOM 5426 N N . ALA B 1 351 ? 13.742 -33.75 -2.771 1 98.69 351 ALA B N 1
ATOM 5427 C CA . ALA B 1 351 ? 13.578 -35.062 -3.404 1 98.69 351 ALA B CA 1
ATOM 5428 C C . ALA B 1 351 ? 14 -36.156 -2.461 1 98.69 351 ALA B C 1
ATOM 5430 O O . ALA B 1 351 ? 13.32 -37.188 -2.363 1 98.69 351 ALA B O 1
ATOM 5431 N N . HIS B 1 352 ? 15.102 -35.938 -1.775 1 98.38 352 HIS B N 1
ATOM 5432 C CA . HIS B 1 352 ? 15.609 -36.938 -0.835 1 98.38 352 HIS B CA 1
ATOM 5433 C C . HIS B 1 352 ? 14.633 -37.156 0.314 1 98.38 352 HIS B C 1
ATOM 5435 O O . HIS B 1 352 ? 14.32 -38.312 0.653 1 98.38 352 HIS B O 1
ATOM 5441 N N . ALA B 1 353 ? 14.18 -36.062 0.908 1 98.44 353 ALA B N 1
ATOM 5442 C CA . ALA B 1 353 ? 13.289 -36.156 2.062 1 98.44 353 ALA B CA 1
ATOM 5443 C C . ALA B 1 353 ? 11.969 -36.812 1.694 1 98.44 353 ALA B C 1
ATOM 5445 O O . ALA B 1 353 ? 11.453 -37.656 2.459 1 98.44 353 ALA B O 1
ATOM 5446 N N . ILE B 1 354 ? 11.398 -36.5 0.538 1 98.69 354 ILE B N 1
ATOM 5447 C CA . ILE B 1 354 ? 10.141 -37.125 0.111 1 98.69 354 ILE B CA 1
ATOM 5448 C C . ILE B 1 354 ? 10.383 -38.594 -0.239 1 98.69 354 ILE B C 1
ATOM 5450 O O . ILE B 1 354 ? 9.539 -39.438 0.032 1 98.69 354 ILE B O 1
ATOM 5454 N N . GLY B 1 355 ? 11.523 -38.875 -0.813 1 98.25 355 GLY B N 1
ATOM 5455 C CA . GLY B 1 355 ? 11.891 -40.25 -1.058 1 98.25 355 GLY B CA 1
ATOM 5456 C C . GLY B 1 355 ? 11.945 -41.094 0.208 1 98.25 355 GLY B C 1
ATOM 5457 O O . GLY B 1 355 ? 11.461 -42.219 0.229 1 98.25 355 GLY B O 1
ATOM 5458 N N . GLN B 1 356 ? 12.562 -40.531 1.243 1 97.88 356 GLN B N 1
ATOM 5459 C CA . GLN B 1 356 ? 12.602 -41.188 2.535 1 97.88 356 GLN B CA 1
ATOM 5460 C C . GLN B 1 356 ? 11.195 -41.469 3.064 1 97.88 356 GLN B C 1
ATOM 5462 O O . GLN B 1 356 ? 10.906 -42.531 3.576 1 97.88 356 GLN B O 1
ATOM 5467 N N . PHE B 1 357 ? 10.391 -40.5 2.963 1 98.06 357 PHE B N 1
ATOM 5468 C CA . PHE B 1 357 ? 9.008 -40.594 3.414 1 98.06 357 PHE B CA 1
ATOM 5469 C C . PHE B 1 357 ? 8.289 -41.719 2.689 1 98.06 357 PHE B C 1
ATOM 5471 O O . PHE B 1 357 ? 7.586 -42.531 3.314 1 98.06 357 PHE B O 1
ATOM 5478 N N . LYS B 1 358 ? 8.445 -41.812 1.378 1 96.94 358 LYS B N 1
ATOM 5479 C CA . LYS B 1 358 ? 7.758 -42.781 0.555 1 96.94 358 LYS B CA 1
ATOM 5480 C C . LYS B 1 358 ? 8.266 -44.219 0.84 1 96.94 358 LYS B C 1
ATOM 5482 O O . LYS B 1 358 ? 7.516 -45.188 0.731 1 96.94 358 LYS B O 1
ATOM 5487 N N . ARG B 1 359 ? 9.461 -44.312 1.258 1 93.12 359 ARG B N 1
ATOM 5488 C CA . ARG B 1 359 ? 10.031 -45.625 1.581 1 93.12 359 ARG B CA 1
ATOM 5489 C C . ARG B 1 359 ? 9.523 -46.125 2.93 1 93.12 359 ARG B C 1
ATOM 5491 O O . ARG B 1 359 ? 9.422 -47.312 3.152 1 93.12 359 ARG B O 1
ATOM 5498 N N . MET B 1 360 ? 9.289 -45.25 3.812 1 87.44 360 MET B N 1
ATOM 5499 C CA . MET B 1 360 ? 8.805 -45.594 5.141 1 87.44 360 MET B CA 1
ATOM 5500 C C . MET B 1 360 ? 7.332 -45.969 5.098 1 87.44 360 MET B C 1
ATOM 5502 O O . MET B 1 360 ? 6.812 -46.562 6.043 1 87.44 360 MET B O 1
ATOM 5506 N N . ARG B 1 361 ? 6.625 -45.844 4.094 1 78.56 361 ARG B N 1
ATOM 5507 C CA . ARG B 1 361 ? 5.203 -46.156 3.977 1 78.56 361 ARG B CA 1
ATOM 5508 C C . ARG B 1 361 ? 4.973 -47.281 2.969 1 78.56 361 ARG B C 1
ATOM 5510 O O . ARG B 1 361 ? 5.723 -47.406 2.002 1 78.56 361 ARG B O 1
#

Radius of gyration: 26.38 Å; Cα contacts (8 Å, |Δi|>4): 1632; chains: 2; bounding box: 51×92×56 Å

Secondary structure (DSSP, 8-state):
--TT--PPTTGGGPPPP-PPP--BTTBSS-EE-SS---TT-S-HHHHHHHHHGGGGTTSPPPSS-HHHHHHHHHHHT--GGGEEEESHHHHHHHHHHHHH--TT-EEEEETTS-HHHHHHHHHTT-EEEEE--BTTB--HHHHHHH--TTEEEEEEESSPTTT-----HHHHHHHHHHS-TT-EEEEE-TTGGGSTT--TTHHHHHH-SSEEEEEESSSTTS-TTT--EEEE--HHHHHHHHHHS-TTSS-HHHHHHHHHHHH-HHHHHHHHHHHHHHHHHHHHHHHHTT-------SSEEEEE-SSHHHHHHHHHHHHHTTEE-EE-GGGT-TTEEEEE---HHHHHHHHHHHHHHHHH-/--TT--PPTTGGGPPPP-PPP--BTTBSS-EE-SS---TT-S-HHHHHHHHHGGGGTTSPPPSS-HHHHHHHHHHHT--GGGEEEESHHHHHHHHHHHHH--TT-EEEEETTS-HHHHHHHHHTT-EEEEE--BTTB--HHHHHHH--TTEEEEEEESS-TTT-----HHHHHHHHHHS-TT-EEEEE-TTGGGSTT--TTHHHHHH-SSEEEEEESSSTTS-TTT--EEEE--HHHHHHHHHHS-TTSS-HHHHHHHHHHHH-HHHHHHHHHHHHHHHHHHHHHHHHTT-------SSEEEEE-SSHHHHHHHHHHHHHTTEE-EE-GGGT-TTEEEEE---HHHHHHHHHHHHHHHHH-

pLDDT: mean 95.79, std 6.75, range [42.47, 98.94]

Organism: Cereibacter sphaeroides (strain ATCC 17029 / ATH 2.4.9) (NCBI:txid349101)

Nearest PDB structures (foldseek):
  4r5z-assembly2_C  TM=9.382E-01  e=2.810E-32  Mycobacterium tuberculosis H37Rv
  4r8d-assembly1_A  TM=8.883E-01  e=3.310E-26  Mycobacterium tuberculosis H37Rv
  3cq5-assembly2_C  TM=8.807E-01  e=1.489E-25  unclassified
  3cq4-assembly1_B  TM=8.813E-01  e=1.330E-22  unclassified
  3cq4-assembly1_A  TM=8.778E-01  e=3.066E-22  unclassified

Foldseek 3Di:
DPPPDDDDFLQVVADDDDAFDDDFPPDDQFDEFAHQFQQVAADPLLVVLLVVCVVCQPPFDFLLLQLLLVLLCVLLVHDSLQKFKFLWLLVVLLLQCQLWHAAPAEEEEELLADPSSSNSNSNRNHHYHYWYDDPLEDDLVRRLVRADPRYQEYEDEACGPPQQDHDDPVSVLVSCVSHPPRYAYEQEDQFVLLAPPRSSCVVVQVVDQRYKYKYGCRHLNRVVVQRMIMMGHDSVSSVSSSVVDDSRRHGPSSSSSSSSSSNPVVSSVVSSVQLVVLVVVLQVLCVVLPFHGPDGSGQKTKTAAPDLVLQVVLQVQCSVVSYTWHQSVVSVRSRITIGGHHGPVNSVSSSVSSSVSSVVD/DPPPDDDDFLQVVADDDDAFDDDFPPDDQFDEFAHQFQQVAADPLLVVLLVVCVVCQPPFDFLLLQLLLVLLCVLLVHDSLQKFKFLWLLVVLLLQCQLWHAAQAEEEEELLADPSSSNSNSNRNHHYHYWYDDPLEDDLVRRLVRADPRYQEYEDEACGPPQLDHDDPVSVLVSCVSHPPRYAYEQEDQFVLLAPPRSSCVVVQVVDQRYKYKYGCRHLNRVVVQRMIMMGHDSVSSVSSSVVDDSRRHGPSSSSSSSSSSNPVVSSVVSSVQLVVLQVVLQVLCVVLPFHGPDGSGQKTKTAAPDLVLQVQLQVQCSVVSYTWHQSVVSVRSRITIGGHHGPVNSVSSSVSSSVSSVVD

=== Feature glossary ===
A reading guide for the features in this record.

Start from the sequence.

  · Sequence gives the chain of amino acids in standard one-letter code (A=alanine, C=cysteine, …, Y=tyrosine), read N→C. It is the only feature that is directly encoded by the gene; all structural features are derived from the folded form of this sequence.

Fold it, and you get atomic coordinates and the backbone conformation that goes with them.

  · The mmCIF table is the protein's shape written out atom by atom. For each backbone N, Cα, C, and carbonyl O, it records an (x, y, z) coordinate triple in Å plus the residue type, chain letter, and residue number.

  · Backbone dihedral angles. Every residue except chain termini has a φ (preceding-C → N → Cα → C) and a ψ (N → Cα → C → next-N). They are reported in degrees following the IUPAC sign convention. Secondary structure is essentially a statement about which (φ, ψ) basin each residue occupies.

  · DSSP 8-state secondary structure assigns each residue one of H (α-helix), G (3₁₀-helix), I (π-helix), E (extended β-strand), B (isolated β-bridge), T (hydrogen-bonded turn), S (bend), or '-' (coil). The assignment is computed from backbone hydrogen-bond geometry via the Kabsch–Sander algorithm.

  · P-SEA three-state annotation labels each residue as helix, strand, or coil based purely on the geometry of the Cα trace. It serves as a fallback when the full backbone (and thus DSSP) is unavailable.

Summarize the fold with a handful of shape descriptors and a per-residue structural alphabet.

  · Radius of gyration (Rg) is the root-mean-square distance of Cα atoms from their centroid — a single number for overall size and compactness. A globular domain of N residues has Rg ≈ 2.2·N^0.38 Å; an extended or disordered chain has a much larger Rg. The Cα contact count is the number of residue pairs whose Cα atoms are within 8 Å and are more than four positions apart in sequence — a standard proxy for tertiary packing density. The bounding box is the smallest axis-aligned box enclosing all Cα atoms.

  · Foldseek's 3Di representation compresses backbone geometry into a per-residue letter drawn from a learned twenty-state alphabet. It captures the tertiary interaction pattern around each residue — which residues are packed against it in space, regardless of where they are in sequence.

  · Accessible surface area quantifies burial. A residue with SASA near zero is packed into the hydrophobic core; one with SASA >100 Å² sits on the surface. Computed here via the Shrake–Rupley numerical algorithm with a 1.4 Å probe.

Ask how reliable the model is.

  · For AlphaFold models, the B-factor field carries pLDDT — the model's own estimate of local accuracy on a 0–100 scale. Regions with pLDDT<50 should be treated as essentially unmodeled; they often correspond to intrinsically disordered segments.

  · For experimental (PDB) structures, the B-factor (temperature factor) quantifies the positional spread of each atom in the crystal — a combination of thermal vibration and static disorder — in units of Å². High B-factors mark flexible loops or poorly resolved regions; low B-factors mark the rigid, well-ordered core.

  · PAE(i, j) answers: if I align the predicted and true structures on residue i, how far off (in Å) do I expect residue j to be? A block-diagonal PAE matrix with low values on the blocks and high values off-diagonal is the signature of a multi-domain protein with confidently predicted domains but uncertain inter-domain orientation.

Place it in context: what it resembles, what it is annotated as, and how it looks.

  · Structural nearest neighbors (via Foldseek easy-search vs the PDB). Reported per hit: target PDB id, E-value, and alignment TM-score. A TM-score above ~0.5 is the conventional threshold for 'same fold'.

  · Functional annotations link the protein to curated databases. InterPro entries identify conserved domains and families by matching the sequence against member-database signatures (Pfam, PROSITE, CDD, …). Gene Ontology (GO) terms describe molecular function, biological process, and cellular component in a controlled vocabulary. CATH places the structure in a hierarchical fold classification (Class/Architecture/Topology/Homologous-superfamily). The organism is the source species.

  · Plot images: a contact map (which residues are close in 3D, as an N×N binary image), a Ramachandran scatter (backbone torsion angles, revealing secondary-structure composition at a glance), and — for AlphaFold structures — a PAE heatmap (pairwise prediction confidence).

  · Structure images are PyMOL renders from six orthogonal camera directions. Cartoon representation draws helices as coils and strands as arrows; sticks shows the backbone as bonds; surface shows the solvent-excluded envelope. Rainbow coloring maps sequence position to hue (blue→red, N→C); chain coloring assigns a distinct color per polypeptide.